Protein AF-0000000070596879 (afdb_homodimer)

Nearest PDB structures (foldseek):
  5lxg-assembly1_A  TM=5.162E-01  e=4.727E-07  Homo sapiens
  6krz-assembly3_C  TM=5.013E-01  e=1.306E-06  Homo sapiens
  6yxg-assembly1_A  TM=4.982E-01  e=1.510E-06  Homo sapiens
  5lxg-assembly1_A  TM=5.160E-01  e=4.254E-07  Homo sapiens
  6yxg-assembly1_A  TM=4.982E-01  e=6.597E-07  Homo sapiens

Organism: Penaeus vannamei (NCBI:txid6689)

pLDDT: mean 79.62, std 21.25, range [24.09, 98.25]

Structure (mmCIF, N/CA/C/O backbone):
data_AF-0000000070596879-model_v1
#
loop_
_entity.id
_entity.type
_entity.pdbx_description
1 polymer 'Putative progestin and adipoQ receptor family member 3 isoform X1'
#
loop_
_atom_site.group_PDB
_atom_site.id
_atom_site.type_symbol
_atom_site.label_atom_id
_atom_site.label_alt_id
_atom_site.label_comp_id
_atom_site.label_asym_id
_atom_site.label_entity_id
_atom_site.label_seq_id
_atom_site.pdbx_PDB_ins_code
_atom_site.Cartn_x
_atom_site.Cartn_y
_atom_site.Cartn_z
_atom_site.occupancy
_atom_site.B_iso_or_equiv
_atom_site.auth_seq_id
_atom_site.auth_comp_id
_atom_site.auth_asym_id
_atom_site.auth_atom_id
_atom_site.pdbx_PDB_model_num
ATOM 1 N N . MET A 1 1 ? -17.828 78.312 -6.613 1 24.88 1 MET A N 1
ATOM 2 C CA . MET A 1 1 ? -17.844 77.875 -5.238 1 24.88 1 MET A CA 1
ATOM 3 C C . MET A 1 1 ? -17.953 76.312 -5.199 1 24.88 1 MET A C 1
ATOM 5 O O . MET A 1 1 ? -19.016 75.75 -5.492 1 24.88 1 MET A O 1
ATOM 9 N N . SER A 1 2 ? -16.906 75.625 -5.672 1 27.69 2 SER A N 1
ATOM 10 C CA . SER A 1 2 ? -16.547 74.25 -6.172 1 27.69 2 SER A CA 1
ATOM 11 C C . SER A 1 2 ? -16.594 73.25 -5.059 1 27.69 2 SER A C 1
ATOM 13 O O . SER A 1 2 ? -15.844 73.312 -4.082 1 27.69 2 SER A O 1
ATOM 15 N N . SER A 1 3 ? -17.844 72.875 -4.613 1 28.58 3 SER A N 1
ATOM 16 C CA . SER A 1 3 ? -18.156 72.062 -3.443 1 28.58 3 SER A CA 1
ATOM 17 C C . SER A 1 3 ? -17.453 70.75 -3.498 1 28.58 3 SER A C 1
ATOM 19 O O . SER A 1 3 ? -17.578 70 -4.48 1 28.58 3 SER A O 1
ATOM 21 N N . LYS A 1 4 ? -16.297 70.625 -2.844 1 32.03 4 LYS A N 1
ATOM 22 C CA . LYS A 1 4 ? -15.258 69.625 -2.588 1 32.03 4 LYS A CA 1
ATOM 23 C C . LYS A 1 4 ? -15.844 68.375 -1.874 1 32.03 4 LYS A C 1
ATOM 25 O O . LYS A 1 4 ? -16.312 68.5 -0.74 1 32.03 4 LYS A O 1
ATOM 30 N N . HIS A 1 5 ? -16.703 67.625 -2.625 1 31.38 5 HIS A N 1
ATOM 31 C CA . HIS A 1 5 ? -17.375 66.5 -1.958 1 31.38 5 HIS A CA 1
ATOM 32 C C . HIS A 1 5 ? -16.359 65.625 -1.229 1 31.38 5 HIS A C 1
ATOM 34 O O . HIS A 1 5 ? -15.281 65.375 -1.754 1 31.38 5 HIS A O 1
ATOM 40 N N . PRO A 1 6 ? -16.344 65.562 0.148 1 30.92 6 PRO A N 1
ATOM 41 C CA . PRO A 1 6 ? -15.422 64.875 1.05 1 30.92 6 PRO A CA 1
ATOM 42 C C . PRO A 1 6 ? -15.398 63.344 0.814 1 30.92 6 PRO A C 1
ATOM 44 O O . PRO A 1 6 ? -16.453 62.719 0.654 1 30.92 6 PRO A O 1
ATOM 47 N N . SER A 1 7 ? -14.484 62.844 -0.086 1 28.48 7 SER A N 1
ATOM 48 C CA . SER A 1 7 ? -14.305 61.438 -0.406 1 28.48 7 SER A CA 1
ATOM 49 C C . SER A 1 7 ? -14.109 60.594 0.856 1 28.48 7 SER A C 1
ATOM 51 O O . SER A 1 7 ? -13.211 60.875 1.655 1 28.48 7 SER A O 1
ATOM 53 N N . ARG A 1 8 ? -15.242 60.125 1.545 1 26.8 8 ARG A N 1
ATOM 54 C CA . ARG A 1 8 ? -15.258 59.281 2.732 1 26.8 8 ARG A CA 1
ATOM 55 C C . ARG A 1 8 ? -14.383 58.062 2.533 1 26.8 8 ARG A C 1
ATOM 57 O O . ARG A 1 8 ? -14.586 57.281 1.589 1 26.8 8 ARG A O 1
ATOM 64 N N . THR A 1 9 ? -13.039 58.219 2.818 1 25.94 9 THR A N 1
ATOM 65 C CA . THR A 1 9 ? -12.016 57.156 2.877 1 25.94 9 THR A CA 1
ATOM 66 C C . THR A 1 9 ? -12.445 56.031 3.793 1 25.94 9 THR A C 1
ATOM 68 O O . THR A 1 9 ? -12.555 56.219 5.008 1 25.94 9 THR A O 1
ATOM 71 N N . HIS A 1 10 ? -13.578 55.281 3.508 1 25.23 10 HIS A N 1
ATOM 72 C CA . HIS A 1 10 ? -13.969 54.156 4.371 1 25.23 10 HIS A CA 1
ATOM 73 C C . HIS A 1 10 ? -12.812 53.219 4.613 1 25.23 10 HIS A C 1
ATOM 75 O O . HIS A 1 10 ? -12.242 52.656 3.662 1 25.23 10 HIS A O 1
ATOM 81 N N . THR A 1 11 ? -11.945 53.5 5.629 1 24.8 11 THR A N 1
ATOM 82 C CA . THR A 1 11 ? -10.875 52.656 6.191 1 24.8 11 THR A CA 1
ATOM 83 C C . THR A 1 11 ? -11.398 51.281 6.555 1 24.8 11 THR A C 1
ATOM 85 O O . THR A 1 11 ? -12.25 51.156 7.434 1 24.8 11 THR A O 1
ATOM 88 N N . GLN A 1 12 ? -11.75 50.406 5.59 1 24.48 12 GLN A N 1
ATOM 89 C CA . GLN A 1 12 ? -12.172 49.031 5.852 1 24.48 12 GLN A CA 1
ATOM 90 C C . GLN A 1 12 ? -11.211 48.312 6.809 1 24.48 12 GLN A C 1
ATOM 92 O O . GLN A 1 12 ? -10.016 48.188 6.516 1 24.48 12 GLN A O 1
ATOM 97 N N . SER A 1 13 ? -11.336 48.5 8.164 1 25.64 13 SER A N 1
ATOM 98 C CA . SER A 1 13 ? -10.664 47.781 9.242 1 25.64 13 SER A CA 1
ATOM 99 C C . SER A 1 13 ? -10.703 46.281 9.008 1 25.64 13 SER A C 1
ATOM 101 O O . SER A 1 13 ? -11.773 45.688 8.969 1 25.64 13 SER A O 1
ATOM 103 N N . ALA A 1 14 ? -9.938 45.719 8.109 1 27.88 14 ALA A N 1
ATOM 104 C CA . ALA A 1 14 ? -9.688 44.312 7.898 1 27.88 14 ALA A CA 1
ATOM 105 C C . ALA A 1 14 ? -9.328 43.625 9.211 1 27.88 14 ALA A C 1
ATOM 107 O O . ALA A 1 14 ? -8.297 43.906 9.812 1 27.88 14 ALA A O 1
ATOM 108 N N . HIS A 1 15 ? -10.391 43.344 10.117 1 26.05 15 HIS A N 1
ATOM 109 C CA . HIS A 1 15 ? -10.258 42.531 11.312 1 26.05 15 HIS A CA 1
ATOM 110 C C . HIS A 1 15 ? -9.406 41.281 11.055 1 26.05 15 HIS A C 1
ATOM 112 O O . HIS A 1 15 ? -9.766 40.469 10.227 1 26.05 15 HIS A O 1
ATOM 118 N N . THR A 1 16 ? -8.117 41.375 11.156 1 27.78 16 THR A N 1
ATOM 119 C CA . THR A 1 16 ? -7.066 40.375 11.266 1 27.78 16 THR A CA 1
ATOM 120 C C . THR A 1 16 ? -7.402 39.344 12.352 1 27.78 16 THR A C 1
ATOM 122 O O . THR A 1 16 ? -7.348 39.656 13.539 1 27.78 16 THR A O 1
ATOM 125 N N . ARG A 1 17 ? -8.555 38.562 12.266 1 31.27 17 ARG A N 1
ATOM 126 C CA . ARG A 1 17 ? -8.836 37.656 13.375 1 31.27 17 ARG A CA 1
ATOM 127 C C . ARG A 1 17 ? -7.613 36.812 13.703 1 31.27 17 ARG A C 1
ATOM 129 O O . ARG A 1 17 ? -7.086 36.125 12.828 1 31.27 17 ARG A O 1
ATOM 136 N N . PRO A 1 18 ? -6.867 37.094 14.773 1 29.7 18 PRO A N 1
ATOM 137 C CA . PRO A 1 18 ? -5.66 36.438 15.273 1 29.7 18 PRO A CA 1
ATOM 138 C C . PRO A 1 18 ? -5.816 34.906 15.352 1 29.7 18 PRO A C 1
ATOM 140 O O . PRO A 1 18 ? -6.879 34.406 15.734 1 29.7 18 PRO A O 1
ATOM 143 N N . LEU A 1 19 ? -5.113 34.125 14.594 1 31.44 19 LEU A N 1
ATOM 144 C CA . LEU A 1 19 ? -4.816 32.719 14.656 1 31.44 19 LEU A CA 1
ATOM 145 C C . LEU A 1 19 ? -4.516 32.281 16.078 1 31.44 19 LEU A C 1
ATOM 147 O O . LEU A 1 19 ? -4.383 31.078 16.359 1 31.44 19 LEU A O 1
ATOM 151 N N . LEU A 1 20 ? -4.16 33.188 17.062 1 29.41 20 LEU A N 1
ATOM 152 C CA . LEU A 1 20 ? -3.682 32.906 18.406 1 29.41 20 LEU A CA 1
ATOM 153 C C . LEU A 1 20 ? -4.766 32.25 19.25 1 29.41 20 LEU A C 1
ATOM 155 O O . LEU A 1 20 ? -4.457 31.484 20.172 1 29.41 20 LEU A O 1
ATOM 159 N N . SER A 1 21 ? -6.027 32.719 19.203 1 31.02 21 SER A N 1
ATOM 160 C CA . SER A 1 21 ? -6.973 32.375 20.266 1 31.02 21 SER A CA 1
ATOM 161 C C . SER A 1 21 ? -7.301 30.875 20.266 1 31.02 21 SER A C 1
ATOM 163 O O . SER A 1 21 ? -7.82 30.344 21.25 1 31.02 21 SER A O 1
ATOM 165 N N . GLU A 1 22 ? -7.266 30.188 19.172 1 32.72 22 GLU A N 1
ATOM 166 C CA . GLU A 1 22 ? -7.816 28.844 19.234 1 32.72 22 GLU A CA 1
ATOM 167 C C . GLU A 1 22 ? -6.828 27.875 19.875 1 32.72 22 GLU A C 1
ATOM 169 O O . GLU A 1 22 ? -7.125 26.688 20.031 1 32.72 22 GLU A O 1
ATOM 174 N N . VAL A 1 23 ? -5.586 28.203 20.219 1 33.56 23 VAL A N 1
ATOM 175 C CA . VAL A 1 23 ? -4.625 27.422 21 1 33.56 23 VAL A CA 1
ATOM 176 C C . VAL A 1 23 ? -5.129 27.266 22.422 1 33.56 23 VAL A C 1
ATOM 178 O O . VAL A 1 23 ? -4.598 26.469 23.188 1 33.56 23 VAL A O 1
ATOM 181 N N . SER A 1 24 ? -5.832 28.297 23 1 34.38 24 SER A N 1
ATOM 182 C CA . SER A 1 24 ? -6.129 28.266 24.438 1 34.38 24 SER A CA 1
ATOM 183 C C . SER A 1 24 ? -6.926 27.016 24.812 1 34.38 24 SER A C 1
ATOM 185 O O . SER A 1 24 ? -7.148 26.75 26 1 34.38 24 SER A O 1
ATOM 187 N N . LYS A 1 25 ? -7.852 26.562 24.031 1 35.88 25 LYS A N 1
ATOM 188 C CA . LYS A 1 25 ? -8.758 25.562 24.594 1 35.88 25 LYS A CA 1
ATOM 189 C C . LYS A 1 25 ? -8.109 24.188 24.625 1 35.88 25 LYS A C 1
ATOM 191 O O . LYS A 1 25 ? -8.578 23.25 23.969 1 35.88 25 LYS A O 1
ATOM 196 N N . VAL A 1 26 ? -6.832 23.969 24.797 1 35.81 26 VAL A N 1
ATOM 197 C CA . VAL A 1 26 ? -6.051 22.781 25.109 1 35.81 26 VAL A CA 1
ATOM 198 C C . VAL A 1 26 ? -6.539 22.172 26.422 1 35.81 26 VAL A C 1
ATOM 200 O O . VAL A 1 26 ? -5.906 21.25 26.969 1 35.81 26 VAL A O 1
ATOM 203 N N . THR A 1 27 ? -7.188 22.891 27.344 1 35.19 27 THR A N 1
ATOM 204 C CA . THR A 1 27 ? -7.273 22.391 28.719 1 35.19 27 THR A CA 1
ATOM 205 C C . THR A 1 27 ? -7.75 20.938 28.75 1 35.19 27 THR A C 1
ATOM 207 O O . THR A 1 27 ? -7.195 20.125 29.484 1 35.19 27 THR A O 1
ATOM 210 N N . ILE A 1 28 ? -9.164 20.625 28.797 1 34.66 28 ILE A N 1
ATOM 211 C CA . ILE A 1 28 ? -9.828 19.484 29.438 1 34.66 28 ILE A CA 1
ATOM 212 C C . ILE A 1 28 ? -9.703 18.25 28.562 1 34.66 28 ILE A C 1
ATOM 214 O O . ILE A 1 28 ? -10.5 18.062 27.641 1 34.66 28 ILE A O 1
ATOM 218 N N . ILE A 1 29 ? -8.648 17.828 28.156 1 41.16 29 ILE A N 1
ATOM 219 C CA . ILE A 1 29 ? -8.266 16.734 27.281 1 41.16 29 ILE A CA 1
ATOM 220 C C . ILE A 1 29 ? -9.047 15.469 27.641 1 41.16 29 ILE A C 1
ATOM 222 O O . ILE A 1 29 ? -9.586 14.789 26.766 1 41.16 29 ILE A O 1
ATOM 226 N N . PRO A 1 30 ? -8.82 15 28.922 1 42.28 30 PRO A N 1
ATOM 227 C CA . PRO A 1 30 ? -9.453 13.742 29.344 1 42.28 30 PRO A CA 1
ATOM 228 C C . PRO A 1 30 ? -10.969 13.766 29.141 1 42.28 30 PRO A C 1
ATOM 230 O O . PRO A 1 30 ? -11.578 12.719 28.891 1 42.28 30 PRO A O 1
ATOM 233 N N . PHE A 1 31 ? -11.609 14.883 29.406 1 40 31 PHE A N 1
ATOM 234 C CA . PHE A 1 31 ? -13.055 15.055 29.469 1 40 31 PHE A CA 1
ATOM 235 C C . PHE A 1 31 ? -13.641 15.281 28.078 1 40 31 PHE A C 1
ATOM 237 O O . PHE A 1 31 ? -14.836 15.57 27.953 1 40 31 PHE A O 1
ATOM 244 N N . SER A 1 32 ? -12.859 15.531 27.094 1 44.41 32 SER A N 1
ATOM 245 C CA . SER A 1 32 ? -13.414 15.766 25.766 1 44.41 32 SER A CA 1
ATOM 246 C C . SER A 1 32 ? -14.109 14.516 25.234 1 44.41 32 SER A C 1
ATOM 248 O O . SER A 1 32 ? -14.742 14.555 24.188 1 44.41 32 SER A O 1
ATOM 250 N N . LEU A 1 33 ? -13.664 13.32 25.625 1 45.12 33 LEU A N 1
ATOM 251 C CA . LEU A 1 33 ? -14.414 12.133 25.25 1 45.12 33 LEU A CA 1
ATOM 252 C C . LEU A 1 33 ? -15.898 12.305 25.547 1 45.12 33 LEU A C 1
ATOM 254 O O . LEU A 1 33 ? -16.75 11.719 24.875 1 45.12 33 LEU A O 1
ATOM 258 N N . LEU A 1 34 ? -16.094 13.062 26.719 1 45.88 34 LEU A N 1
ATOM 259 C CA . LEU A 1 34 ? -17.469 13.156 27.203 1 45.88 34 LEU A CA 1
ATOM 260 C C . LEU A 1 34 ? -18.141 14.422 26.688 1 45.88 34 LEU A C 1
ATOM 262 O O . LEU A 1 34 ? -19.359 14.594 26.844 1 45.88 34 LEU A O 1
ATOM 266 N N . TRP A 1 35 ? -17.344 15.391 26.281 1 48.16 35 TRP A N 1
ATOM 267 C CA . TRP A 1 35 ? -18.094 16.562 25.812 1 48.16 35 TRP A CA 1
ATOM 268 C C . TRP A 1 35 ? -18.5 16.406 24.359 1 48.16 35 TRP A C 1
ATOM 270 O O . TRP A 1 35 ? -17.719 15.922 23.531 1 48.16 35 TRP A O 1
ATOM 280 N N . TRP A 1 36 ? -19.875 16.234 24.172 1 56 36 TRP A N 1
ATOM 281 C CA . TRP A 1 36 ? -20.516 16.125 22.859 1 56 36 TRP A CA 1
ATOM 282 C C . TRP A 1 36 ? -19.953 17.141 21.891 1 56 36 TRP A C 1
ATOM 284 O O . TRP A 1 36 ? -20.375 18.297 21.875 1 56 36 TRP A O 1
ATOM 294 N N . THR A 1 37 ? -18.594 17.031 21.547 1 67.69 37 THR A N 1
ATOM 295 C CA . THR A 1 37 ? -18.031 17.828 20.469 1 67.69 37 THR A CA 1
ATOM 296 C C . THR A 1 37 ? -17.922 17.016 19.188 1 67.69 37 THR A C 1
ATOM 298 O O . THR A 1 37 ? -18.203 15.812 19.188 1 67.69 37 THR A O 1
ATOM 301 N N . ASN A 1 38 ? -17.969 17.609 18.125 1 78.25 38 ASN A N 1
ATOM 302 C CA . ASN A 1 38 ? -17.719 17 16.812 1 78.25 38 ASN A CA 1
ATOM 303 C C . ASN A 1 38 ? -16.641 15.914 16.906 1 78.25 38 ASN A C 1
ATOM 305 O O . ASN A 1 38 ? -16.781 14.852 16.297 1 78.25 38 ASN A O 1
ATOM 309 N N . GLU A 1 39 ? -15.742 16.062 17.844 1 81.81 39 GLU A N 1
ATOM 310 C CA . GLU A 1 39 ? -14.648 15.117 17.984 1 81.81 39 GLU A CA 1
ATOM 311 C C . GLU A 1 39 ? -15.102 13.852 18.719 1 81.81 39 GLU A C 1
ATOM 313 O O . GLU A 1 39 ? -14.633 12.758 18.422 1 81.81 39 GLU A O 1
ATOM 318 N N . THR A 1 40 ? -16.047 14.07 19.547 1 82.75 40 THR A N 1
ATOM 319 C CA . THR A 1 40 ? -16.578 12.922 20.281 1 82.75 40 THR A CA 1
ATOM 320 C C . THR A 1 40 ? -17.266 11.953 19.328 1 82.75 40 THR A C 1
ATOM 322 O O . THR A 1 40 ? -17.031 10.742 19.391 1 82.75 40 THR A O 1
ATOM 325 N N . LEU A 1 41 ? -18.031 12.508 18.453 1 84.94 41 LEU A N 1
ATOM 326 C CA . LEU A 1 41 ? -18.734 11.656 17.5 1 84.94 41 LEU A CA 1
ATOM 327 C C . LEU A 1 41 ? -17.75 11.016 16.516 1 84.94 41 LEU A C 1
ATOM 329 O O . LEU A 1 41 ? -17.969 9.883 16.078 1 84.94 41 LEU A O 1
ATOM 333 N N . ASN A 1 42 ? -16.75 11.68 16.219 1 88.06 42 ASN A N 1
ATOM 334 C CA . ASN A 1 42 ? -15.711 11.086 15.398 1 88.06 42 ASN A CA 1
ATOM 335 C C . ASN A 1 42 ? -15.047 9.906 16.094 1 88.06 42 ASN A C 1
ATOM 337 O O . ASN A 1 42 ? -14.867 8.844 15.492 1 88.06 42 ASN A O 1
ATOM 341 N N . ILE A 1 43 ? -14.773 10.109 17.359 1 89.88 43 ILE A N 1
ATOM 342 C CA . ILE A 1 43 ? -14.117 9.062 18.141 1 89.88 43 ILE A CA 1
ATOM 343 C C . ILE A 1 43 ? -15.016 7.824 18.203 1 89.88 43 ILE A C 1
ATOM 345 O O . ILE A 1 43 ? -14.578 6.719 17.875 1 89.88 43 ILE A O 1
ATOM 349 N N . TRP A 1 44 ? -16.203 8.023 18.469 1 89.75 44 TRP A N 1
ATOM 350 C CA . TRP A 1 44 ? -17.109 6.906 18.703 1 89.75 44 TRP A CA 1
ATOM 351 C C . TRP A 1 44 ? -17.484 6.219 17.391 1 89.75 44 TRP A C 1
ATOM 353 O O . TRP A 1 44 ? -17.719 5.008 17.359 1 89.75 44 TRP A O 1
ATOM 363 N N . SER A 1 45 ? -17.516 6.957 16.297 1 91.12 45 SER A N 1
ATOM 364 C CA . SER A 1 45 ? -17.766 6.316 15.008 1 91.12 45 SER A C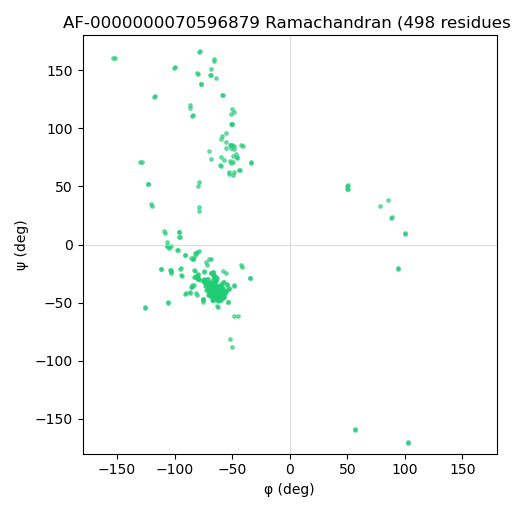A 1
ATOM 365 C C . SER A 1 45 ? -16.625 5.395 14.602 1 91.12 45 SER A C 1
ATOM 367 O O . SER A 1 45 ? -16.859 4.328 14.031 1 91.12 45 SER A O 1
ATOM 369 N N . HIS A 1 46 ? -15.438 5.758 14.969 1 94.12 46 HIS A N 1
ATOM 370 C CA . HIS A 1 46 ? -14.297 4.883 14.703 1 94.12 46 HIS A CA 1
ATOM 371 C C . HIS A 1 46 ? -14.32 3.66 15.617 1 94.12 46 HIS A C 1
ATOM 373 O O . HIS A 1 46 ? -14.031 2.547 15.18 1 94.12 46 HIS A O 1
ATOM 379 N N . ILE A 1 47 ? -14.711 3.893 16.891 1 93.94 47 ILE A N 1
ATOM 380 C CA . ILE A 1 47 ? -14.781 2.775 17.828 1 93.94 47 ILE A CA 1
ATOM 381 C C . ILE A 1 47 ? -15.867 1.795 17.375 1 93.94 47 ILE A C 1
ATOM 383 O O . ILE A 1 47 ? -15.672 0.578 17.438 1 93.94 47 ILE A O 1
ATOM 387 N N . ALA A 1 48 ? -16.969 2.363 16.938 1 94.62 48 ALA A N 1
ATOM 388 C CA . ALA A 1 48 ? -18.016 1.513 16.391 1 94.62 48 ALA A CA 1
ATOM 389 C C . ALA A 1 48 ? -17.516 0.708 15.195 1 94.62 48 ALA A C 1
ATOM 391 O O . ALA A 1 48 ? -17.812 -0.483 15.07 1 94.62 48 ALA A O 1
ATOM 392 N N . GLY A 1 49 ? -16.75 1.367 14.305 1 95.81 49 GLY A N 1
ATOM 393 C CA . GLY A 1 49 ? -16.141 0.653 13.195 1 95.81 49 GLY A CA 1
ATOM 394 C C . GLY A 1 49 ? -15.219 -0.464 13.648 1 95.81 49 GLY A C 1
ATOM 395 O O . GLY A 1 49 ? -15.234 -1.559 13.078 1 95.81 49 GLY A O 1
ATOM 396 N N . PHE A 1 50 ? -14.461 -0.202 14.703 1 97.44 50 PHE A N 1
ATOM 397 C CA . PHE A 1 50 ? -13.57 -1.217 15.25 1 97.44 50 PHE A CA 1
ATOM 398 C C . PHE A 1 50 ? -14.359 -2.432 15.727 1 97.44 50 PHE A C 1
ATOM 400 O O . PHE A 1 50 ? -13.977 -3.57 15.453 1 97.44 50 PHE A O 1
ATOM 407 N N . VAL A 1 51 ? -15.422 -2.182 16.406 1 97.25 51 VAL A N 1
ATOM 408 C CA . VAL A 1 51 ? -16.25 -3.256 16.953 1 97.25 51 VAL A CA 1
ATOM 409 C C . VAL A 1 51 ? -16.828 -4.078 15.805 1 97.25 51 VAL A C 1
ATOM 411 O O . VAL A 1 51 ? -16.891 -5.309 15.883 1 97.25 51 VAL A O 1
ATOM 414 N N . VAL A 1 52 ? -17.234 -3.414 14.773 1 97.06 52 VAL A N 1
ATOM 415 C CA . VAL A 1 52 ? -17.781 -4.102 13.609 1 97.06 52 VAL A CA 1
ATOM 416 C C . VAL A 1 52 ? -16.719 -5.043 13.023 1 97.06 52 VAL A C 1
ATOM 418 O O . VAL A 1 52 ? -17 -6.227 12.805 1 97.06 52 VAL A O 1
ATOM 421 N N . PHE A 1 53 ? -15.531 -4.633 12.836 1 98.25 53 PHE A N 1
ATOM 422 C CA . PHE A 1 53 ? -14.5 -5.43 12.195 1 98.25 53 PHE A CA 1
ATOM 423 C C . PHE A 1 53 ? -13.992 -6.52 13.141 1 98.25 53 PHE A C 1
ATOM 425 O O . PHE A 1 53 ? -13.625 -7.609 12.695 1 98.25 53 PHE A O 1
ATOM 432 N N . PHE A 1 54 ? -14.008 -6.191 14.422 1 98 54 PHE A N 1
ATOM 433 C CA . PHE A 1 54 ? -13.68 -7.23 15.398 1 98 54 PHE A CA 1
ATOM 434 C C . PHE A 1 54 ? -14.719 -8.344 15.375 1 98 54 PHE A C 1
ATOM 436 O O . PHE A 1 54 ? -14.367 -9.523 15.43 1 98 54 PHE A O 1
ATOM 443 N N . GLY A 1 55 ? -15.945 -8 15.297 1 97.62 55 GLY A N 1
ATOM 444 C CA . GLY A 1 55 ? -17 -8.984 15.148 1 97.62 55 GLY A CA 1
ATOM 445 C C . GLY A 1 55 ? -16.875 -9.828 13.898 1 97.62 55 GLY A C 1
ATOM 446 O O . GLY A 1 55 ? -17.062 -11.047 13.938 1 97.62 55 GLY A O 1
ATOM 447 N N . LEU A 1 56 ? -16.531 -9.203 12.797 1 97.12 56 LEU A N 1
ATOM 448 C CA . LEU A 1 56 ? -16.328 -9.938 11.555 1 97.12 56 LEU A CA 1
ATOM 449 C C . LEU A 1 56 ? -15.141 -10.875 11.664 1 97.12 56 LEU A C 1
ATOM 451 O O . LEU A 1 56 ? -15.148 -11.969 11.086 1 97.12 56 LEU A O 1
ATOM 455 N N . PHE A 1 57 ? -14.117 -10.391 12.367 1 97.31 57 PHE A N 1
ATOM 456 C CA . PHE A 1 57 ? -12.945 -11.234 12.578 1 97.31 57 PHE A CA 1
ATOM 457 C C . PHE A 1 57 ? -13.328 -12.508 13.32 1 97.31 57 PHE A C 1
ATOM 459 O O . PHE A 1 57 ? -12.953 -13.609 12.906 1 97.31 57 PHE A O 1
ATOM 466 N N . LEU A 1 58 ? -14.117 -12.367 14.359 1 96.56 58 LEU A N 1
ATOM 467 C CA . LEU A 1 58 ? -14.578 -13.516 15.125 1 96.56 58 LEU A CA 1
ATOM 468 C C . LEU A 1 58 ? -15.477 -14.414 14.281 1 96.56 58 LEU A C 1
ATOM 470 O O . LEU A 1 58 ? -15.375 -15.641 14.352 1 96.56 58 LEU A O 1
ATOM 474 N N . TYR A 1 59 ? -16.312 -13.781 13.508 1 95.81 59 TYR A N 1
ATOM 475 C CA . TYR A 1 59 ? -17.188 -14.531 12.609 1 95.81 59 TYR A CA 1
ATOM 476 C C . TYR A 1 59 ? -16.375 -15.336 11.602 1 95.81 59 TYR A C 1
ATOM 478 O O . TYR A 1 59 ? -16.688 -16.5 11.336 1 95.81 59 TYR A O 1
ATOM 486 N N . ASP A 1 60 ? -15.359 -14.766 11.047 1 95.56 60 ASP A N 1
ATOM 487 C CA . ASP A 1 60 ? -14.523 -15.43 10.055 1 95.56 60 ASP A CA 1
ATOM 488 C C . ASP A 1 60 ? -13.797 -16.625 10.664 1 95.56 60 ASP A C 1
ATOM 490 O O . ASP A 1 60 ? -13.773 -17.719 10.07 1 95.56 60 ASP A O 1
ATOM 494 N N . VAL A 1 61 ? -13.266 -16.453 11.891 1 93.06 61 VAL A N 1
ATOM 495 C CA . VAL A 1 61 ? -12.445 -17.484 12.531 1 93.06 61 VAL A CA 1
ATOM 496 C C . VAL A 1 61 ? -13.328 -18.641 12.992 1 93.06 61 VAL A C 1
ATOM 498 O O . VAL A 1 61 ? -12.922 -19.797 12.938 1 93.06 61 VAL A O 1
ATOM 501 N N . ASN A 1 62 ? -14.539 -18.375 13.336 1 93.56 62 ASN A N 1
ATOM 502 C CA . ASN A 1 62 ? -15.359 -19.406 13.977 1 93.56 62 ASN A CA 1
ATOM 503 C C . ASN A 1 62 ? -16.375 -20 13 1 93.56 62 ASN A C 1
ATOM 505 O O . ASN A 1 62 ? -16.859 -21.125 13.211 1 93.56 62 ASN A O 1
ATOM 509 N N . VAL A 1 63 ? -16.703 -19.297 11.953 1 93.75 63 VAL A N 1
ATOM 510 C CA . VAL A 1 63 ? -17.797 -19.766 11.102 1 93.75 63 VAL A CA 1
ATOM 511 C C . VAL A 1 63 ? -17.297 -19.859 9.656 1 93.75 63 VAL A C 1
ATOM 513 O O . VAL A 1 63 ? -17.312 -20.953 9.062 1 93.75 63 VAL A O 1
ATOM 516 N N . VAL A 1 64 ? -16.75 -18.797 9.094 1 92 64 VAL A N 1
ATOM 517 C CA . VAL A 1 64 ? -16.453 -18.672 7.676 1 92 64 VAL A CA 1
ATOM 518 C C . VAL A 1 64 ? -15.344 -19.656 7.297 1 92 64 VAL A C 1
ATOM 520 O O . VAL A 1 64 ? -15.422 -20.312 6.258 1 92 64 VAL A O 1
ATOM 523 N N . TYR A 1 65 ? -14.375 -19.719 8.18 1 91.94 65 TYR A N 1
ATOM 524 C CA . TYR A 1 65 ? -13.242 -20.609 7.91 1 91.94 65 TYR A CA 1
ATOM 525 C C . TYR A 1 65 ? -13.711 -22.031 7.691 1 91.94 65 TYR A C 1
ATOM 527 O O . TYR A 1 65 ? -13.234 -22.719 6.785 1 91.94 65 TYR A O 1
ATOM 535 N N . TYR A 1 66 ? -14.672 -22.516 8.461 1 92.12 66 TYR A N 1
ATOM 536 C CA . TYR A 1 66 ? -15.148 -23.891 8.391 1 92.12 66 TYR A CA 1
ATOM 537 C C . TYR A 1 66 ? -16.219 -24.047 7.316 1 92.12 66 TYR A C 1
ATOM 539 O O . TYR A 1 66 ? -16.234 -25.031 6.578 1 92.12 66 TYR A O 1
ATOM 547 N N . LYS A 1 67 ? -17.016 -23.047 7.191 1 91.19 67 LYS A N 1
ATOM 548 C CA . LYS A 1 67 ? -18.125 -23.094 6.254 1 91.19 67 LYS A CA 1
ATOM 549 C C . LYS A 1 67 ? -17.641 -23.188 4.816 1 91.19 67 LYS A C 1
ATOM 551 O O . LYS A 1 67 ? -18.188 -23.953 4.012 1 91.19 67 LYS A O 1
ATOM 556 N N . TYR A 1 68 ? -16.547 -22.5 4.488 1 89.88 68 TYR A N 1
ATOM 557 C CA . TYR A 1 68 ? -16.109 -22.438 3.102 1 89.88 68 TYR A CA 1
ATOM 558 C C . TYR A 1 68 ? -14.836 -23.25 2.904 1 89.88 68 TYR A C 1
ATOM 560 O O . TYR A 1 68 ? -14.141 -23.109 1.894 1 89.88 68 TYR A O 1
ATOM 568 N N . GLN A 1 69 ? -14.469 -24.031 3.877 1 87.5 69 GLN A N 1
ATOM 569 C CA . GLN A 1 69 ? -13.281 -24.875 3.771 1 87.5 69 GLN A CA 1
ATOM 570 C C . GLN A 1 69 ? -12.078 -24.062 3.303 1 87.5 69 GLN A C 1
ATOM 572 O O . GLN A 1 69 ? -11.391 -24.453 2.352 1 87.5 69 GLN A O 1
ATOM 577 N N . ALA A 1 70 ? -11.875 -22.984 3.967 1 86.44 70 ALA A N 1
ATOM 578 C CA . ALA A 1 70 ? -10.812 -22.047 3.594 1 86.44 70 ALA A CA 1
ATOM 579 C C . ALA A 1 70 ? -9.438 -22.656 3.848 1 86.44 70 ALA A C 1
ATOM 581 O O . ALA A 1 70 ? -9.266 -23.469 4.754 1 86.44 70 ALA A O 1
ATOM 582 N N . THR A 1 71 ? -8.477 -22.328 3.02 1 85.31 71 THR A N 1
ATOM 583 C CA . THR A 1 71 ? -7.086 -22.734 3.227 1 85.31 71 THR A CA 1
ATOM 584 C C . THR A 1 71 ? -6.422 -21.844 4.277 1 85.31 71 THR A C 1
ATOM 586 O O . THR A 1 71 ? -6.965 -20.812 4.664 1 85.31 71 THR A O 1
ATOM 589 N N . GLU A 1 72 ? -5.316 -22.25 4.762 1 86.38 72 GLU A N 1
ATOM 590 C CA . GLU A 1 72 ? -4.539 -21.438 5.688 1 86.38 72 GLU A CA 1
ATOM 591 C C . GLU A 1 72 ? -4.176 -20.094 5.066 1 86.38 72 GLU A C 1
ATOM 593 O O . GLU A 1 72 ? -4.172 -19.062 5.75 1 86.38 72 GLU A O 1
ATOM 598 N N . ASN A 1 73 ? -3.898 -20.141 3.799 1 85.62 73 ASN A N 1
ATOM 599 C CA . ASN A 1 73 ? -3.572 -18.891 3.107 1 85.62 73 ASN A CA 1
ATOM 600 C C . ASN A 1 73 ? -4.766 -17.953 3.07 1 85.62 73 ASN A C 1
ATOM 602 O O . ASN A 1 73 ? -4.605 -16.734 3.25 1 85.62 73 ASN A O 1
ATOM 606 N N . ASP A 1 74 ? -5.961 -18.547 2.881 1 88.44 74 ASP A N 1
ATOM 607 C CA . ASP A 1 74 ? -7.176 -17.734 2.918 1 88.44 74 ASP A CA 1
ATOM 608 C C . ASP A 1 74 ? -7.344 -17.062 4.277 1 88.44 74 ASP A C 1
ATOM 610 O O . ASP A 1 74 ? -7.691 -15.875 4.348 1 88.44 74 ASP A O 1
ATOM 614 N N . ALA A 1 75 ? -7.027 -17.828 5.258 1 91.06 75 ALA A N 1
ATOM 615 C CA . ALA A 1 75 ? -7.188 -17.344 6.621 1 91.06 75 ALA A CA 1
ATOM 616 C C . ALA A 1 75 ? -6.207 -16.203 6.91 1 91.06 75 ALA A C 1
ATOM 618 O O . ALA A 1 75 ? -6.562 -15.219 7.555 1 91.06 75 ALA A O 1
ATOM 619 N N . VAL A 1 76 ? -5.035 -16.344 6.449 1 91.25 76 VAL A N 1
ATOM 620 C CA . VAL A 1 76 ? -4.004 -15.328 6.672 1 91.25 76 VAL A CA 1
ATOM 621 C C . VAL A 1 76 ? -4.387 -14.039 5.957 1 91.25 76 VAL A C 1
ATOM 623 O O . VAL A 1 76 ? -4.297 -12.953 6.535 1 91.25 76 VAL A O 1
ATOM 626 N N . VAL A 1 77 ? -4.84 -14.172 4.734 1 91.75 77 VAL A N 1
ATOM 627 C CA . VAL A 1 77 ? -5.195 -13 3.947 1 91.75 77 VAL A CA 1
ATOM 628 C C . VAL A 1 77 ? -6.398 -12.297 4.578 1 91.75 77 VAL A C 1
ATOM 630 O O . VAL A 1 77 ? -6.375 -11.078 4.785 1 91.75 77 VAL A O 1
ATOM 633 N N . ALA A 1 78 ? -7.422 -13.062 4.957 1 94.25 78 ALA A N 1
ATOM 634 C CA . ALA A 1 78 ? -8.617 -12.492 5.566 1 94.25 78 ALA A CA 1
ATOM 635 C C . ALA A 1 78 ? -8.297 -11.836 6.902 1 94.25 78 ALA A C 1
ATOM 637 O O . ALA A 1 78 ? -8.797 -10.742 7.195 1 94.25 78 ALA A O 1
ATOM 638 N N . SER A 1 79 ? -7.477 -12.469 7.688 1 95.88 79 SER A N 1
ATOM 639 C CA . SER A 1 79 ? -7.086 -11.906 8.977 1 95.88 79 SER A CA 1
ATOM 640 C C . SER A 1 79 ? -6.281 -10.625 8.797 1 95.88 79 SER A C 1
ATOM 642 O O . SER A 1 79 ? -6.457 -9.664 9.547 1 95.88 79 SER A O 1
ATOM 644 N N . PHE A 1 80 ? -5.434 -10.664 7.875 1 95.56 80 PHE A N 1
ATOM 645 C CA . PHE A 1 80 ? -4.617 -9.484 7.598 1 95.56 80 PHE A CA 1
ATOM 646 C C . PHE A 1 80 ? -5.488 -8.297 7.227 1 95.56 80 PHE A C 1
ATOM 648 O O . PHE A 1 80 ? -5.277 -7.188 7.727 1 95.56 80 PHE A O 1
ATOM 655 N N . VAL A 1 81 ? -6.473 -8.523 6.387 1 97 81 VAL A N 1
ATOM 656 C CA . VAL A 1 81 ? -7.391 -7.473 5.953 1 97 81 VAL A CA 1
ATOM 657 C C . VAL A 1 81 ? -8.125 -6.895 7.16 1 97 81 VAL A C 1
ATOM 659 O O . VAL A 1 81 ? -8.117 -5.68 7.371 1 97 81 VAL A O 1
ATOM 662 N N . LEU A 1 82 ? -8.625 -7.75 7.984 1 98.12 82 LEU A N 1
ATOM 663 C CA . LEU A 1 82 ? -9.43 -7.285 9.109 1 98.12 82 LEU A CA 1
ATOM 664 C C . LEU A 1 82 ? -8.555 -6.633 10.172 1 98.12 82 LEU A C 1
ATOM 666 O O . LEU A 1 82 ? -8.977 -5.688 10.836 1 98.12 82 LEU A O 1
ATOM 670 N N . LEU A 1 83 ? -7.352 -7.113 10.328 1 97.75 83 LEU A N 1
ATOM 671 C CA . LEU A 1 83 ? -6.43 -6.484 11.266 1 97.75 83 LEU A CA 1
ATOM 672 C C . LEU A 1 83 ? -6.074 -5.07 10.812 1 97.75 83 LEU A C 1
ATOM 674 O O . LEU A 1 83 ? -5.984 -4.156 11.641 1 97.75 83 LEU A O 1
ATOM 678 N N . CYS A 1 84 ? -5.898 -4.918 9.539 1 97.31 84 CYS A N 1
ATOM 679 C CA . CYS A 1 84 ? -5.602 -3.592 9.008 1 97.31 84 CYS A CA 1
ATOM 680 C C . CYS A 1 84 ? -6.797 -2.658 9.18 1 97.31 84 CYS A C 1
ATOM 682 O O . CYS A 1 84 ? -6.629 -1.484 9.516 1 97.31 84 CYS A O 1
ATOM 684 N N . PHE A 1 85 ? -7.988 -3.209 8.938 1 97.62 85 PHE A N 1
ATOM 685 C CA . PHE A 1 85 ? -9.188 -2.41 9.133 1 97.62 85 PHE A CA 1
ATOM 686 C C . PHE A 1 85 ? -9.312 -1.966 10.586 1 97.62 85 PHE A C 1
ATOM 688 O O . PHE A 1 85 ? -9.602 -0.799 10.859 1 97.62 85 PHE A O 1
ATOM 695 N N . MET A 1 86 ? -9.047 -2.867 11.461 1 98.19 86 MET A N 1
ATOM 696 C CA . MET A 1 86 ? -9.141 -2.564 12.891 1 98.19 86 MET A CA 1
ATOM 697 C C . MET A 1 86 ? -8.07 -1.56 13.305 1 98.19 86 MET A C 1
ATOM 699 O O . MET A 1 86 ? -8.336 -0.648 14.086 1 98.19 86 MET A O 1
ATOM 703 N N . THR A 1 87 ? -6.918 -1.755 12.789 1 97.44 87 THR A N 1
ATOM 704 C CA . THR A 1 87 ? -5.832 -0.827 13.086 1 97.44 87 THR A CA 1
ATOM 705 C C . THR A 1 87 ? -6.172 0.576 12.586 1 97.44 87 THR A C 1
ATOM 707 O O . THR A 1 87 ? -5.918 1.562 13.281 1 97.44 87 THR A O 1
ATOM 710 N N . CYS A 1 88 ? -6.746 0.665 11.406 1 96.5 88 CYS A N 1
ATOM 711 C CA . CYS A 1 88 ? -7.172 1.949 10.867 1 96.5 88 CYS A CA 1
ATOM 712 C C . CYS A 1 88 ? -8.164 2.635 11.789 1 96.5 88 CYS A C 1
ATOM 714 O O . CYS A 1 88 ? -8.016 3.816 12.109 1 96.5 88 CYS A O 1
ATOM 716 N N . MET A 1 89 ? -9.109 1.891 12.336 1 96.88 89 MET A N 1
ATOM 717 C CA . MET A 1 89 ? -10.125 2.445 13.227 1 96.88 89 MET A CA 1
ATOM 718 C C . MET A 1 89 ? -9.5 2.924 14.531 1 96.88 89 MET A C 1
ATOM 720 O O . MET A 1 89 ? -9.836 4 15.023 1 96.88 89 MET A O 1
ATOM 724 N N . ILE A 1 90 ? -8.586 2.143 15.016 1 96.69 90 ILE A N 1
ATOM 725 C CA . ILE A 1 90 ? -7.973 2.463 16.297 1 96.69 90 ILE A CA 1
ATOM 726 C C . ILE A 1 90 ? -7.098 3.705 16.156 1 96.69 90 ILE A C 1
ATOM 728 O O . ILE A 1 90 ? -7.172 4.625 16.969 1 96.69 90 ILE A O 1
ATOM 732 N N . LEU A 1 91 ? -6.332 3.797 15.125 1 94.81 91 LEU A N 1
ATOM 733 C CA . LEU A 1 91 ? -5.422 4.922 14.938 1 94.81 91 LEU A CA 1
ATOM 734 C C . LEU A 1 91 ? -6.195 6.203 14.648 1 94.81 91 LEU A C 1
ATOM 736 O O . LEU A 1 91 ? -5.809 7.281 15.102 1 94.81 91 LEU A O 1
ATOM 740 N N . SER A 1 92 ? -7.289 6.098 13.891 1 92.88 92 SER A N 1
ATOM 741 C CA . SER A 1 92 ? -8.125 7.27 13.648 1 92.88 92 SER A CA 1
ATOM 742 C C . SER A 1 92 ? -8.781 7.758 14.938 1 92.88 92 SER A C 1
ATOM 744 O O . SER A 1 92 ? -8.852 8.961 15.188 1 92.88 92 SER A O 1
ATOM 746 N N . SER A 1 93 ? -9.219 6.789 15.734 1 93.62 93 SER A N 1
ATOM 747 C CA . SER A 1 93 ? -9.812 7.16 17.016 1 93.62 93 SER A CA 1
ATOM 748 C C . SER A 1 93 ? -8.789 7.863 17.906 1 93.62 93 SER A C 1
ATOM 750 O O . SER A 1 93 ? -9.109 8.867 18.547 1 93.62 93 SER A O 1
ATOM 752 N N . LEU A 1 94 ? -7.598 7.391 17.922 1 91.38 94 LEU A N 1
ATOM 753 C CA . LEU A 1 94 ? -6.535 7.984 18.734 1 91.38 94 LEU A CA 1
ATOM 754 C C . LEU A 1 94 ? -6.176 9.375 18.219 1 91.38 94 LEU A C 1
ATOM 756 O O . LEU A 1 94 ? -5.875 10.273 19 1 91.38 94 LEU A O 1
ATOM 760 N N . TYR A 1 95 ? -6.215 9.539 16.922 1 90.25 95 TYR A N 1
ATOM 761 C CA . TYR A 1 95 ? -5.965 10.852 16.344 1 90.25 95 TYR A CA 1
ATOM 762 C C . TYR A 1 95 ? -6.977 11.875 16.844 1 90.25 95 TYR A C 1
ATOM 764 O O . TYR A 1 95 ? -6.602 12.969 17.266 1 90.25 95 TYR A O 1
ATOM 772 N N . HIS A 1 96 ? -8.195 11.531 16.844 1 87.75 96 HIS A N 1
ATOM 773 C CA . HIS A 1 96 ? -9.242 12.453 17.266 1 87.75 96 HIS A CA 1
ATOM 774 C C . HIS A 1 96 ? -9.25 12.625 18.781 1 87.75 96 HIS A C 1
ATOM 776 O O . HIS A 1 96 ? -9.695 13.656 19.297 1 87.75 96 HIS A O 1
ATOM 782 N N . THR A 1 97 ? -8.711 11.664 19.484 1 86.06 97 THR A N 1
ATOM 783 C CA . THR A 1 97 ? -8.664 11.742 20.938 1 86.06 97 THR A CA 1
ATOM 784 C C . THR A 1 97 ? -7.484 12.602 21.391 1 86.06 97 THR A C 1
ATOM 786 O O . THR A 1 97 ? -7.613 13.398 22.328 1 86.06 97 THR A O 1
ATOM 789 N N . LEU A 1 98 ? -6.375 12.375 20.703 1 83.69 98 LEU A N 1
ATOM 790 C CA . LEU A 1 98 ? -5.141 12.961 21.219 1 83.69 98 LEU A CA 1
ATOM 791 C C . LEU A 1 98 ? -4.707 14.141 20.344 1 83.69 98 LEU A C 1
ATOM 793 O O . LEU A 1 98 ? -3.646 14.727 20.578 1 83.69 98 LEU A O 1
ATOM 797 N N . ASN A 1 99 ? -5.57 14.367 19.375 1 68.44 99 ASN A N 1
ATOM 798 C CA . ASN A 1 99 ? -5.195 15.43 18.453 1 68.44 99 ASN A CA 1
ATOM 799 C C . ASN A 1 99 ? -5.23 16.797 19.109 1 68.44 99 ASN A C 1
ATOM 801 O O . ASN A 1 99 ? -5.875 16.984 20.141 1 68.44 99 ASN A O 1
ATOM 805 N N . CYS A 1 100 ? -4.352 17.75 18.609 1 63.84 100 CYS A N 1
ATOM 806 C CA . CYS A 1 100 ? -4.383 19.203 18.703 1 63.84 100 CYS A CA 1
ATOM 807 C C . CYS A 1 100 ? -3.896 19.672 20.078 1 63.84 100 CYS A C 1
ATOM 809 O O . CYS A 1 100 ? -4.453 20.609 20.641 1 63.84 100 CYS A O 1
ATOM 811 N N . ARG A 1 101 ? -2.928 18.906 20.672 1 69.94 101 ARG A N 1
ATOM 812 C CA . ARG A 1 101 ? -2.287 19.5 21.844 1 69.94 101 ARG A CA 1
ATOM 813 C C . ARG A 1 101 ? -1.139 20.422 21.438 1 69.94 101 ARG A C 1
ATOM 815 O O . ARG A 1 101 ? -0.842 21.391 22.125 1 69.94 101 ARG A O 1
ATOM 822 N N . SER A 1 102 ? -0.49 20.047 20.422 1 77.19 102 SER A N 1
ATOM 823 C CA . SER A 1 102 ? 0.583 20.812 19.797 1 77.19 102 SER A CA 1
ATOM 824 C C . SER A 1 102 ? 0.71 20.469 18.312 1 77.19 102 SER A C 1
ATOM 826 O O . SER A 1 102 ? 0.143 19.469 17.859 1 77.19 102 SER A O 1
ATOM 828 N N . GLU A 1 103 ? 1.309 21.328 17.672 1 78.12 103 GLU A N 1
ATOM 829 C CA . GLU A 1 103 ? 1.539 21.062 16.25 1 78.12 103 GLU A CA 1
ATOM 830 C C . GLU A 1 103 ? 2.291 19.75 16.047 1 78.12 103 GLU A C 1
ATOM 832 O O . GLU A 1 103 ? 1.963 18.969 15.148 1 78.12 103 GLU A O 1
ATOM 837 N N . GLU A 1 104 ? 3.246 19.578 16.906 1 78.56 104 GLU A N 1
ATOM 838 C CA . GLU A 1 104 ? 4.043 18.344 16.812 1 78.56 104 GLU A CA 1
ATOM 839 C C . GLU A 1 104 ? 3.197 17.109 17.094 1 78.56 104 GLU A C 1
ATOM 841 O O . GLU A 1 104 ? 3.291 16.109 16.391 1 78.56 104 GLU A O 1
ATOM 846 N N . SER A 1 105 ? 2.398 17.234 18.125 1 81.06 105 SER A N 1
ATOM 847 C CA . SER A 1 105 ? 1.509 16.141 18.484 1 81.06 105 SER A CA 1
ATOM 848 C C . SER A 1 105 ? 0.49 15.875 17.375 1 81.06 105 SER A C 1
ATOM 850 O O . SER A 1 105 ? 0.2 14.719 17.062 1 81.06 105 SER A O 1
ATOM 852 N N . CYS A 1 106 ? 0.06 16.891 16.75 1 82.12 106 CYS A N 1
ATOM 853 C CA . CYS A 1 106 ? -0.913 16.781 15.672 1 82.12 106 CYS A CA 1
ATOM 854 C C . CYS A 1 106 ? -0.313 16.047 14.477 1 82.12 106 CYS A C 1
ATOM 856 O O . CYS A 1 106 ? -0.928 15.133 13.922 1 82.12 106 CYS A O 1
ATOM 858 N N . ARG A 1 107 ? 0.82 16.422 14.188 1 80.88 107 ARG A N 1
ATOM 859 C CA . ARG A 1 107 ? 1.501 15.797 13.055 1 80.88 107 ARG A CA 1
ATOM 860 C C . ARG A 1 107 ? 1.757 14.32 13.312 1 80.88 107 ARG A C 1
ATOM 862 O O . ARG A 1 107 ? 1.584 13.492 12.414 1 80.88 107 ARG A O 1
ATOM 869 N N . LYS A 1 108 ? 2.121 14.07 14.508 1 84.5 108 LYS A N 1
ATOM 870 C CA . LYS A 1 108 ? 2.414 12.688 14.891 1 84.5 108 LYS A CA 1
ATOM 871 C C . LYS A 1 108 ? 1.175 11.812 14.758 1 84.5 108 LYS A C 1
ATOM 873 O O . LYS A 1 108 ? 1.209 10.773 14.086 1 84.5 108 LYS A O 1
ATOM 878 N N . TRP A 1 109 ? 0.121 12.195 15.352 1 87.44 109 TRP A N 1
ATOM 879 C CA . TRP A 1 109 ? -1.078 11.367 15.367 1 87.44 109 TRP A CA 1
ATOM 880 C C . TRP A 1 109 ? -1.738 11.328 14 1 87.44 109 TRP A C 1
ATOM 882 O O . TRP A 1 109 ? -2.324 10.312 13.609 1 87.44 109 TRP A O 1
ATOM 892 N N . LEU A 1 110 ? -1.558 12.43 13.25 1 86.31 110 LEU A N 1
ATOM 893 C CA . LEU A 1 110 ? -2.031 12.414 11.875 1 86.31 110 LEU A CA 1
ATOM 894 C C . LEU A 1 110 ? -1.258 11.391 11.047 1 86.31 110 LEU A C 1
ATOM 896 O O . LEU A 1 110 ? -1.845 10.672 10.234 1 86.31 110 LEU A O 1
ATOM 900 N N . SER A 1 111 ? 0.02 11.391 11.281 1 86.38 111 SER A N 1
ATOM 901 C CA . SER A 1 111 ? 0.849 10.43 10.555 1 86.38 111 SER A CA 1
ATOM 902 C C . SER A 1 111 ? 0.432 9 10.859 1 86.38 111 SER A C 1
ATOM 904 O O . SER A 1 111 ? 0.392 8.156 9.961 1 86.38 111 SER A O 1
ATOM 906 N N . TYR A 1 112 ? 0.051 8.742 12.086 1 89.38 112 TYR A N 1
ATOM 907 C CA . TYR A 1 112 ? -0.418 7.414 12.453 1 89.38 112 TYR A CA 1
ATOM 908 C C . TYR A 1 112 ? -1.773 7.117 11.82 1 89.38 112 TYR A C 1
ATOM 910 O O . TYR A 1 112 ? -2.031 5.992 11.391 1 89.38 112 TYR A O 1
ATOM 918 N N . ASP A 1 113 ? -2.596 8.133 11.844 1 90.56 113 ASP A N 1
ATOM 919 C CA . ASP A 1 113 ? -3.896 7.988 11.203 1 90.56 113 ASP A CA 1
ATOM 920 C C . ASP A 1 113 ? -3.738 7.672 9.711 1 90.56 113 ASP A C 1
ATOM 922 O O . ASP A 1 113 ? -4.355 6.734 9.203 1 90.56 113 ASP A O 1
ATOM 926 N N . ILE A 1 114 ? -2.871 8.367 9.039 1 88.62 114 ILE A N 1
ATOM 927 C CA . ILE A 1 114 ? -2.621 8.172 7.617 1 88.62 114 ILE A CA 1
ATOM 928 C C . ILE A 1 114 ? -2.021 6.785 7.387 1 88.62 114 ILE A C 1
ATOM 930 O O . ILE A 1 114 ? -2.33 6.129 6.391 1 88.62 114 ILE A O 1
ATOM 934 N N . PHE A 1 115 ? -1.239 6.367 8.305 1 91.31 115 PHE A N 1
ATOM 935 C CA . PHE A 1 115 ? -0.682 5.023 8.219 1 91.31 115 PHE A CA 1
ATOM 936 C C . PHE A 1 115 ? -1.786 3.973 8.266 1 91.31 115 PHE A C 1
ATOM 938 O O . PHE A 1 115 ? -1.794 3.035 7.469 1 91.31 115 PHE A O 1
ATOM 945 N N . GLY A 1 116 ? -2.65 4.141 9.227 1 94 116 GLY A N 1
ATOM 946 C CA . GLY A 1 116 ? -3.76 3.205 9.336 1 94 116 GLY A CA 1
ATOM 947 C C . GLY A 1 116 ? -4.625 3.154 8.094 1 94 116 GLY A C 1
ATOM 948 O O . GLY A 1 116 ? -4.973 2.072 7.613 1 94 116 GLY A O 1
ATOM 949 N N . ILE A 1 117 ? -4.887 4.25 7.527 1 92.31 117 ILE A N 1
ATOM 950 C CA . ILE A 1 117 ? -5.668 4.34 6.301 1 92.31 117 ILE A CA 1
ATOM 951 C C . ILE A 1 117 ? -4.922 3.654 5.156 1 92.31 117 ILE A C 1
ATOM 953 O O . ILE A 1 117 ? -5.5 2.836 4.434 1 92.31 117 ILE A O 1
ATOM 957 N N . SER A 1 118 ? -3.688 3.93 5.082 1 91.69 118 SER A N 1
ATOM 958 C CA . SER A 1 118 ? -2.861 3.359 4.02 1 91.69 118 SER A CA 1
ATOM 959 C C . SER A 1 118 ? -2.762 1.843 4.152 1 91.69 118 SER A C 1
ATOM 961 O O . SER A 1 118 ? -2.766 1.126 3.15 1 91.69 118 SER A O 1
ATOM 963 N N . ALA A 1 119 ? -2.641 1.446 5.375 1 93.44 119 ALA A N 1
ATOM 964 C CA . ALA A 1 119 ? -2.568 0.007 5.613 1 93.44 119 ALA A CA 1
ATOM 965 C C . ALA A 1 119 ? -3.846 -0.689 5.152 1 93.44 119 ALA A C 1
ATOM 967 O O . ALA A 1 119 ? -3.797 -1.798 4.613 1 93.44 119 ALA A O 1
ATOM 968 N N . SER A 1 120 ? -4.973 -0.072 5.375 1 94.81 120 SER A N 1
ATOM 969 C CA . SER A 1 120 ? -6.242 -0.637 4.922 1 94.81 120 SER A CA 1
ATOM 970 C C . SER A 1 120 ? -6.301 -0.713 3.4 1 94.81 120 SER A C 1
ATOM 972 O O . SER A 1 120 ? -6.734 -1.722 2.842 1 94.81 120 SER A O 1
ATOM 974 N N . PHE A 1 121 ? -5.801 0.296 2.754 1 91.75 121 PHE A N 1
ATOM 975 C CA . PHE A 1 121 ? -5.766 0.301 1.297 1 91.75 121 PHE A CA 1
ATOM 976 C C . PHE A 1 121 ? -4.809 -0.762 0.775 1 91.75 121 PHE A C 1
ATOM 978 O O . PHE A 1 121 ? -5.102 -1.44 -0.212 1 91.75 121 PHE A O 1
ATOM 985 N N . PHE A 1 122 ? -3.73 -0.851 1.496 1 92.19 122 PHE A N 1
ATOM 986 C CA . PHE A 1 122 ? -2.738 -1.871 1.177 1 92.19 122 PHE A CA 1
ATOM 987 C C . PHE A 1 122 ? -3.35 -3.266 1.267 1 92.19 122 PHE A C 1
ATOM 989 O O . PHE A 1 122 ? -3.166 -4.086 0.367 1 92.19 122 PHE A O 1
ATOM 996 N N . ALA A 1 123 ? -4.113 -3.477 2.293 1 94.19 123 ALA A N 1
ATOM 997 C CA . ALA A 1 123 ? -4.754 -4.77 2.51 1 94.19 123 ALA A CA 1
ATOM 998 C C . ALA A 1 123 ? -5.809 -5.047 1.439 1 94.19 123 ALA A C 1
ATOM 1000 O O . ALA A 1 123 ? -5.941 -6.176 0.965 1 94.19 123 ALA A O 1
ATOM 1001 N N . ILE A 1 124 ? -6.516 -4.012 1.096 1 93.5 124 ILE A N 1
ATOM 1002 C CA . ILE A 1 124 ? -7.531 -4.148 0.056 1 93.5 124 ILE A CA 1
ATOM 1003 C C . ILE A 1 124 ? -6.863 -4.508 -1.271 1 93.5 124 ILE A C 1
ATOM 1005 O O . ILE A 1 124 ? -7.301 -5.43 -1.96 1 93.5 124 ILE A O 1
ATOM 1009 N N . PHE A 1 125 ? -5.789 -3.865 -1.54 1 91.25 125 PHE A N 1
ATOM 1010 C CA . PHE A 1 125 ? -5.082 -4.105 -2.793 1 91.25 125 PHE A CA 1
ATOM 1011 C C . PHE A 1 125 ? -4.508 -5.516 -2.83 1 91.25 125 PHE A C 1
ATOM 1013 O O . PHE A 1 125 ? -4.711 -6.246 -3.801 1 91.25 125 PHE A O 1
ATOM 1020 N N . LEU A 1 126 ? -3.875 -5.953 -1.739 1 91.5 126 LEU A N 1
ATOM 1021 C CA . LEU A 1 126 ? -3.236 -7.266 -1.688 1 91.5 126 LEU A CA 1
ATOM 1022 C C . LEU A 1 126 ? -4.277 -8.375 -1.729 1 91.5 126 LEU A C 1
ATOM 1024 O O . LEU A 1 126 ? -4.09 -9.383 -2.414 1 91.5 126 LEU A O 1
ATOM 1028 N N . SER A 1 127 ? -5.332 -8.188 -0.97 1 93.5 127 SER A N 1
ATOM 1029 C CA . SER A 1 127 ? -6.367 -9.211 -0.986 1 93.5 127 SER A CA 1
ATOM 1030 C C . SER A 1 127 ? -7.051 -9.289 -2.348 1 93.5 127 SER A C 1
ATOM 1032 O O . SER A 1 127 ? -7.43 -10.367 -2.799 1 93.5 127 SER A O 1
ATOM 1034 N N . GLY A 1 128 ? -7.16 -8.172 -3 1 91.56 128 GLY A N 1
ATOM 1035 C CA . GLY A 1 128 ? -7.684 -8.18 -4.355 1 91.56 128 GLY A CA 1
ATOM 1036 C C . GLY A 1 128 ? -6.828 -8.969 -5.324 1 91.56 128 GLY A C 1
ATOM 1037 O O . GLY A 1 128 ? -7.352 -9.734 -6.141 1 91.56 128 GLY A O 1
ATOM 1038 N N . ILE A 1 129 ? -5.57 -8.789 -5.176 1 88.38 129 ILE A N 1
ATOM 1039 C CA . ILE A 1 129 ? -4.648 -9.547 -6.012 1 88.38 129 ILE A CA 1
ATOM 1040 C C . ILE A 1 129 ? -4.75 -11.039 -5.68 1 88.38 129 ILE A C 1
ATOM 1042 O O . ILE A 1 129 ? -4.777 -11.883 -6.578 1 88.38 129 ILE A O 1
ATOM 1046 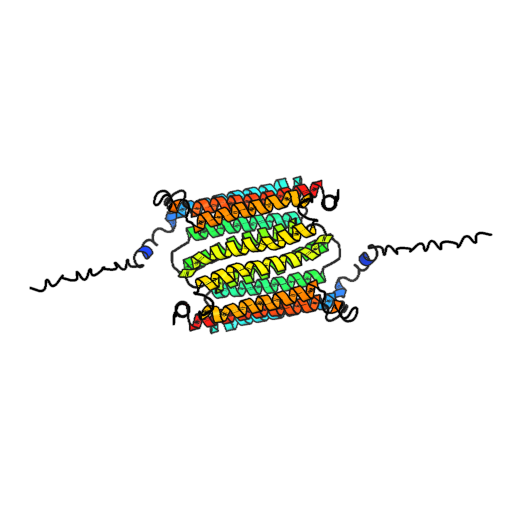N N . TYR A 1 130 ? -4.844 -11.344 -4.422 1 89.19 130 TYR A N 1
ATOM 1047 C CA . TYR A 1 130 ? -4.965 -12.727 -3.975 1 89.19 130 TYR A CA 1
ATOM 1048 C C . TYR A 1 130 ? -6.23 -13.367 -4.531 1 89.19 130 TYR A C 1
ATOM 1050 O O . TYR A 1 130 ? -6.184 -14.477 -5.066 1 89.19 130 TYR A O 1
ATOM 1058 N N . TYR A 1 131 ? -7.301 -12.602 -4.445 1 87.81 131 TYR A N 1
ATOM 1059 C CA . TYR A 1 131 ? -8.57 -13.125 -4.926 1 87.81 131 TYR A CA 1
ATOM 1060 C C . TYR A 1 131 ? -8.578 -13.242 -6.445 1 87.81 131 TYR A C 1
ATOM 1062 O O . TYR A 1 131 ? -9.133 -14.188 -7 1 87.81 131 TYR A O 1
ATOM 1070 N N . GLY A 1 132 ? -7.922 -12.352 -7.051 1 86.56 132 GLY A N 1
ATOM 1071 C CA . GLY A 1 132 ? -7.977 -12.273 -8.5 1 86.56 132 GLY A CA 1
ATOM 1072 C C . GLY A 1 132 ? -7.059 -13.273 -9.188 1 86.56 132 GLY A C 1
ATOM 1073 O O . GLY A 1 132 ? -7.297 -13.648 -10.336 1 86.56 132 GLY A O 1
ATOM 1074 N N . PHE A 1 133 ? -5.977 -13.648 -8.5 1 86.88 133 PHE A N 1
ATOM 1075 C CA . PHE A 1 133 ? -4.988 -14.531 -9.109 1 86.88 133 PHE A CA 1
ATOM 1076 C C . PHE A 1 133 ? -4.793 -15.789 -8.266 1 86.88 133 PHE A C 1
ATOM 1078 O O . PHE A 1 133 ? -3.658 -16.172 -7.973 1 86.88 133 PHE A O 1
ATOM 1085 N N . TRP A 1 134 ? -5.836 -16.406 -7.973 1 81 134 TRP A N 1
ATOM 1086 C CA . TRP A 1 134 ? -5.781 -17.562 -7.074 1 81 134 TRP A CA 1
ATOM 1087 C C . TRP A 1 134 ? -5.348 -18.812 -7.82 1 81 134 TRP A C 1
ATOM 1089 O O . TRP A 1 134 ? -4.664 -19.672 -7.258 1 81 134 TRP A O 1
ATOM 1099 N N . CYS A 1 135 ? -5.637 -18.859 -9.102 1 82.94 135 CYS A N 1
ATOM 1100 C CA . CYS A 1 135 ? -5.297 -20.047 -9.867 1 82.94 135 CYS A CA 1
ATOM 1101 C C . CYS A 1 135 ? -3.811 -20.078 -10.203 1 82.94 135 CYS A C 1
ATOM 1103 O O . CYS A 1 135 ? -3.242 -19.062 -10.609 1 82.94 135 CYS A O 1
ATOM 1105 N N . PRO A 1 136 ? -3.227 -21.266 -10.07 1 77.88 136 PRO A N 1
ATOM 1106 C CA . PRO A 1 136 ? -1.779 -21.406 -10.25 1 77.88 136 PRO A CA 1
ATOM 1107 C C . PRO A 1 136 ? -1.297 -20.859 -11.594 1 77.88 136 PRO A C 1
ATOM 1109 O O . PRO A 1 136 ? -0.209 -20.281 -11.68 1 77.88 136 PRO A O 1
ATOM 1112 N N . GLU A 1 137 ? -2.055 -20.969 -12.586 1 79.44 137 GLU A N 1
ATOM 1113 C CA . GLU A 1 137 ? -1.645 -20.547 -13.922 1 79.44 137 GLU A CA 1
A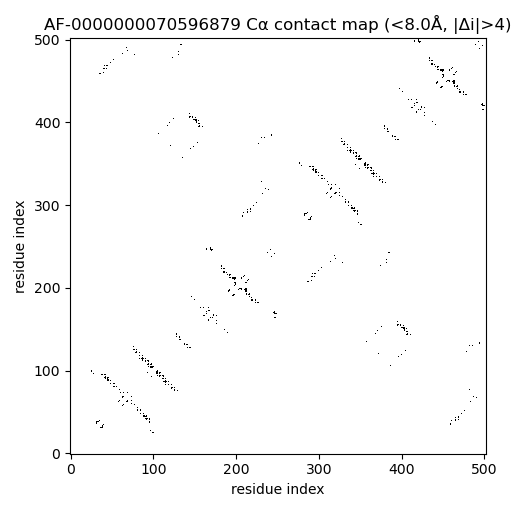TOM 1114 C C . GLU A 1 137 ? -1.54 -19.016 -14.008 1 79.44 137 GLU A C 1
ATOM 1116 O O . GLU A 1 137 ? -0.909 -18.484 -14.914 1 79.44 137 GLU A O 1
ATOM 1121 N N . GLU A 1 138 ? -2.088 -18.375 -12.961 1 82.88 138 GLU A N 1
ATOM 1122 C CA . GLU A 1 138 ? -2.15 -16.922 -13.016 1 82.88 138 GLU A CA 1
ATOM 1123 C C . GLU A 1 138 ? -1.124 -16.281 -12.078 1 82.88 138 GLU A C 1
ATOM 1125 O O . GLU A 1 138 ? -0.949 -15.062 -12.078 1 82.88 138 GLU A O 1
ATOM 1130 N N . TRP A 1 139 ? -0.363 -17.031 -11.359 1 79.94 139 TRP A N 1
ATOM 1131 C CA . TRP A 1 139 ? 0.489 -16.531 -10.281 1 79.94 139 TRP A CA 1
ATOM 1132 C C . TRP A 1 139 ? 1.578 -15.609 -10.836 1 79.94 139 TRP A C 1
ATOM 1134 O O . TRP A 1 139 ? 1.987 -14.656 -10.172 1 79.94 139 TRP A O 1
ATOM 1144 N N . GLU A 1 140 ? 1.981 -15.906 -12.023 1 76.06 140 GLU A N 1
ATOM 1145 C CA . GLU A 1 140 ? 3.057 -15.117 -12.617 1 76.06 140 GLU A CA 1
ATOM 1146 C C . GLU A 1 140 ? 2.594 -13.695 -12.922 1 76.06 140 GLU A C 1
ATOM 1148 O O . GLU A 1 140 ? 3.395 -12.758 -12.914 1 76.06 140 GLU A O 1
ATOM 1153 N N . TRP A 1 141 ? 1.305 -13.555 -13.086 1 80.38 141 TRP A N 1
ATOM 1154 C CA . TRP A 1 141 ? 0.75 -12.258 -13.453 1 80.38 141 TRP A CA 1
ATOM 1155 C C . TRP A 1 141 ? 0.493 -11.406 -12.219 1 80.38 141 TRP A C 1
ATOM 1157 O O . TRP A 1 141 ? 0.327 -10.188 -12.32 1 80.38 141 TRP A O 1
ATOM 1167 N N . ALA A 1 142 ? 0.562 -12.008 -11.086 1 82.12 142 ALA A N 1
ATOM 1168 C CA . ALA A 1 142 ? 0.31 -11.266 -9.852 1 82.12 142 ALA A CA 1
ATOM 1169 C C . ALA A 1 142 ? 1.379 -10.203 -9.617 1 82.12 142 ALA A C 1
ATOM 1171 O O . ALA A 1 142 ? 1.063 -9.062 -9.266 1 82.12 142 ALA A O 1
ATOM 1172 N N . ARG A 1 143 ? 2.604 -10.516 -9.914 1 76.94 143 ARG A N 1
ATOM 1173 C CA . ARG A 1 143 ? 3.705 -9.586 -9.711 1 76.94 143 ARG A CA 1
ATOM 1174 C C . ARG A 1 143 ? 3.623 -8.422 -10.695 1 76.94 143 ARG A C 1
ATOM 1176 O O . ARG A 1 143 ? 3.834 -7.266 -10.312 1 76.94 143 ARG A O 1
ATOM 1183 N N . VAL A 1 144 ? 3.311 -8.773 -11.852 1 76.75 144 VAL A N 1
ATOM 1184 C CA . VAL A 1 144 ? 3.217 -7.746 -12.883 1 76.75 144 VAL A CA 1
ATOM 1185 C C . VAL A 1 144 ? 2.07 -6.793 -12.555 1 76.75 144 VAL A C 1
ATOM 1187 O O . VAL A 1 144 ? 2.219 -5.574 -12.672 1 76.75 144 VAL A O 1
ATOM 1190 N N . THR A 1 145 ? 1.023 -7.328 -12.148 1 80.62 145 THR A N 1
ATOM 1191 C CA . THR A 1 145 ? -0.146 -6.539 -11.781 1 80.62 145 THR A CA 1
ATOM 1192 C C . THR A 1 145 ? 0.162 -5.641 -10.586 1 80.62 145 THR A C 1
ATOM 1194 O O . THR A 1 145 ? -0.214 -4.465 -10.57 1 80.62 145 THR A O 1
ATOM 1197 N N . LEU A 1 146 ? 0.875 -6.152 -9.703 1 83.75 146 LEU A N 1
ATOM 1198 C CA . LEU A 1 146 ? 1.274 -5.387 -8.531 1 83.75 146 LEU A CA 1
ATOM 1199 C C . LEU A 1 146 ? 2.152 -4.203 -8.922 1 83.75 146 LEU A C 1
ATOM 1201 O O . LEU A 1 146 ? 1.888 -3.068 -8.516 1 83.75 146 LEU A O 1
ATOM 1205 N N . PHE A 1 147 ? 3.111 -4.496 -9.773 1 79.62 147 PHE A N 1
ATOM 1206 C CA . PHE A 1 147 ? 4.059 -3.469 -10.195 1 79.62 147 PHE A CA 1
ATOM 1207 C C . PHE A 1 147 ? 3.352 -2.371 -10.984 1 79.62 147 PHE A C 1
ATOM 1209 O O . PHE A 1 147 ? 3.572 -1.184 -10.734 1 79.62 147 PHE A O 1
ATOM 1216 N N . THR A 1 148 ? 2.514 -2.787 -11.789 1 75.62 148 THR A N 1
ATOM 1217 C CA . THR A 1 148 ? 1.82 -1.815 -12.625 1 75.62 148 THR A CA 1
ATOM 1218 C C . THR A 1 148 ? 0.843 -0.984 -11.797 1 75.62 148 THR A C 1
ATOM 1220 O O . THR A 1 148 ? 0.767 0.235 -11.961 1 75.62 148 THR A O 1
ATOM 1223 N N . GLY A 1 149 ? 0.139 -1.62 -10.945 1 82.19 149 GLY A N 1
ATOM 1224 C CA . GLY A 1 149 ? -0.771 -0.9 -10.07 1 82.19 149 GLY A CA 1
ATOM 1225 C C . GLY A 1 149 ? -0.076 0.134 -9.203 1 82.19 149 GLY A C 1
ATOM 1226 O O . GLY A 1 149 ? -0.529 1.275 -9.109 1 82.19 149 GLY A O 1
ATOM 1227 N N . TRP A 1 150 ? 0.989 -0.267 -8.688 1 82.06 150 TRP A N 1
ATOM 1228 C CA . TRP A 1 150 ? 1.733 0.631 -7.809 1 82.06 150 TRP A CA 1
ATOM 1229 C C . TRP A 1 150 ? 2.354 1.776 -8.602 1 82.06 150 TRP A C 1
ATOM 1231 O O . TRP A 1 150 ? 2.412 2.912 -8.117 1 82.06 150 TRP A O 1
ATOM 1241 N N . ALA A 1 151 ? 2.826 1.45 -9.852 1 75.81 151 ALA A N 1
ATOM 1242 C CA . ALA A 1 151 ? 3.416 2.49 -10.688 1 75.81 151 ALA A CA 1
ATOM 1243 C C . ALA A 1 151 ? 2.396 3.578 -11.016 1 75.81 151 ALA A C 1
ATOM 1245 O O . ALA A 1 151 ? 2.701 4.77 -10.93 1 75.81 151 ALA A O 1
ATOM 1246 N N . VAL A 1 152 ? 1.229 3.211 -11.188 1 78.81 152 VAL A N 1
ATOM 1247 C CA . VAL A 1 152 ? 0.212 4.164 -11.617 1 78.81 152 VAL A CA 1
ATOM 1248 C C . VAL A 1 152 ? -0.324 4.93 -10.414 1 78.81 152 VAL A C 1
ATOM 1250 O O . VAL A 1 152 ? -0.779 6.07 -10.547 1 78.81 152 VAL A O 1
ATOM 1253 N N . SER A 1 153 ? -0.166 4.371 -9.266 1 82.5 153 SER A N 1
ATOM 1254 C CA . SER A 1 153 ? -0.713 4.973 -8.055 1 82.5 153 SER A CA 1
ATOM 1255 C C . SER A 1 153 ? -0.009 6.285 -7.727 1 82.5 153 SER A C 1
ATOM 1257 O O . SER A 1 153 ? -0.588 7.164 -7.086 1 82.5 153 SER A O 1
ATOM 1259 N N . GLY A 1 154 ? 1.173 6.422 -8.195 1 85.94 154 GLY A N 1
ATOM 1260 C CA . GLY A 1 154 ? 1.938 7.605 -7.84 1 85.94 154 GLY A CA 1
ATOM 1261 C C . GLY A 1 154 ? 1.752 8.75 -8.82 1 85.94 154 GLY A C 1
ATOM 1262 O O . GLY A 1 154 ? 2.109 9.891 -8.516 1 85.94 154 GLY A O 1
ATOM 1263 N N . LEU A 1 155 ? 1.091 8.453 -9.906 1 83 155 LEU A N 1
ATOM 1264 C CA . LEU A 1 155 ? 1.055 9.453 -10.969 1 83 155 LEU A CA 1
ATOM 1265 C C . LEU A 1 155 ? 0.099 10.586 -10.609 1 83 155 LEU A C 1
ATOM 1267 O O . LEU A 1 155 ? 0.493 11.758 -10.609 1 83 155 LEU A O 1
ATOM 1271 N N . LEU A 1 156 ? -1.111 10.336 -10.188 1 79.81 156 LEU A N 1
ATOM 1272 C CA . LEU A 1 156 ? -2.084 11.383 -9.891 1 79.81 156 LEU A CA 1
ATOM 1273 C C . LEU A 1 156 ? -1.664 12.18 -8.664 1 79.81 156 LEU A C 1
ATOM 1275 O O . LEU A 1 156 ? -1.694 13.414 -8.68 1 79.81 156 LEU A O 1
ATOM 1279 N N . PRO A 1 157 ? -1.177 11.531 -7.656 1 83.56 157 PRO A N 1
ATOM 1280 C CA . PRO A 1 157 ? -0.665 12.289 -6.512 1 83.56 157 PRO A CA 1
ATOM 1281 C C . PRO A 1 157 ? 0.495 13.211 -6.887 1 83.56 157 PRO A C 1
ATOM 1283 O O . PRO A 1 157 ? 0.616 14.312 -6.344 1 83.56 157 PRO A O 1
ATOM 1286 N N . THR A 1 158 ? 1.329 12.711 -7.801 1 89.5 158 THR A N 1
ATOM 1287 C CA . THR A 1 158 ? 2.453 13.531 -8.242 1 89.5 158 THR A CA 1
ATOM 1288 C C . THR A 1 158 ? 1.959 14.766 -8.977 1 89.5 158 THR A C 1
ATOM 1290 O O . THR A 1 158 ? 2.459 15.875 -8.75 1 89.5 158 THR A O 1
ATOM 1293 N N . ILE A 1 159 ? 0.974 14.617 -9.727 1 87.75 159 ILE A N 1
ATOM 1294 C CA . ILE A 1 159 ? 0.381 15.734 -10.445 1 87.75 159 ILE A CA 1
ATOM 1295 C C . ILE A 1 159 ? -0.273 16.703 -9.453 1 87.75 159 ILE A C 1
ATOM 1297 O O . ILE A 1 159 ? -0.06 17.906 -9.523 1 87.75 159 ILE A O 1
ATOM 1301 N N . HIS A 1 160 ? -1.029 16.172 -8.562 1 84.69 160 HIS A N 1
ATOM 1302 C CA . HIS A 1 160 ? -1.68 16.969 -7.527 1 84.69 160 HIS A CA 1
ATOM 1303 C C . HIS A 1 160 ? -0.657 17.75 -6.703 1 84.69 160 HIS A C 1
ATOM 1305 O O . HIS A 1 160 ? -0.815 18.938 -6.48 1 84.69 160 HIS A O 1
ATOM 1311 N N . TRP A 1 161 ? 0.383 17.094 -6.32 1 88.81 161 TRP A N 1
ATOM 1312 C CA . TRP A 1 161 ? 1.446 17.703 -5.535 1 88.81 161 TRP A CA 1
ATOM 1313 C C . TRP A 1 161 ? 2.123 18.828 -6.316 1 88.81 161 TRP A C 1
ATOM 1315 O O . TRP A 1 161 ? 2.395 19.906 -5.77 1 88.81 161 TRP A O 1
ATOM 1325 N N . THR A 1 162 ? 2.332 18.625 -7.578 1 90.94 162 THR A N 1
ATOM 1326 C CA . THR A 1 162 ? 2.961 19.625 -8.438 1 90.94 162 THR A CA 1
ATOM 1327 C C . THR A 1 162 ? 2.086 20.875 -8.555 1 90.94 162 THR A C 1
ATOM 1329 O O . THR A 1 162 ? 2.578 22 -8.445 1 90.94 162 THR A O 1
ATOM 1332 N N . LEU A 1 163 ? 0.837 20.641 -8.68 1 87.88 163 LEU A N 1
ATOM 1333 C CA . LEU A 1 163 ? -0.104 21.75 -8.797 1 87.88 163 LEU A CA 1
ATOM 1334 C C . LEU A 1 163 ? -0.25 22.484 -7.469 1 87.88 163 LEU A C 1
ATOM 1336 O O . LEU A 1 163 ? -0.314 23.719 -7.441 1 87.88 163 LEU A O 1
ATOM 1340 N N . LEU A 1 164 ? -0.242 21.766 -6.434 1 84.81 164 LEU A N 1
ATOM 1341 C CA . LEU A 1 164 ? -0.37 22.344 -5.098 1 84.81 164 LEU A CA 1
ATOM 1342 C C . LEU A 1 164 ? 0.812 23.25 -4.781 1 84.81 164 LEU A C 1
ATOM 1344 O O . LEU A 1 164 ? 0.658 24.266 -4.09 1 84.81 164 LEU A O 1
ATOM 1348 N N . HIS A 1 165 ? 2.006 22.938 -5.332 1 88.19 165 HIS A N 1
ATOM 1349 C CA . HIS A 1 165 ? 3.205 23.703 -5.02 1 88.19 165 HIS A CA 1
ATOM 1350 C C . HIS A 1 165 ? 3.463 24.781 -6.078 1 88.19 165 HIS A C 1
ATOM 1352 O O . HIS A 1 165 ? 4.555 25.344 -6.137 1 88.19 165 HIS A O 1
ATOM 1358 N N . GLY A 1 166 ? 2.525 25.031 -6.969 1 86.62 166 GLY A N 1
ATOM 1359 C CA . GLY A 1 166 ? 2.594 26.188 -7.852 1 86.62 166 GLY A CA 1
ATOM 1360 C C . GLY A 1 166 ? 3.098 25.844 -9.242 1 86.62 166 GLY A C 1
ATOM 1361 O O . GLY A 1 166 ? 3.494 26.734 -10 1 86.62 166 GLY A O 1
ATOM 1362 N N . GLY A 1 167 ? 3.215 24.531 -9.516 1 90.06 167 GLY A N 1
ATOM 1363 C CA . GLY A 1 167 ? 3.574 24.141 -10.867 1 90.06 167 GLY A CA 1
ATOM 1364 C C . GLY A 1 167 ? 5.027 23.734 -11.008 1 90.06 167 GLY A C 1
ATOM 1365 O O . GLY A 1 167 ? 5.75 23.641 -10.008 1 90.06 167 GLY A O 1
ATOM 1366 N N . VAL A 1 168 ? 5.543 23.531 -12.195 1 90.69 168 VAL A N 1
ATOM 1367 C CA . VAL A 1 168 ? 6.812 22.875 -12.492 1 90.69 168 VAL A CA 1
ATOM 1368 C C . VAL A 1 168 ? 7.961 23.875 -12.312 1 90.69 168 VAL A C 1
ATOM 1370 O O . VAL A 1 168 ? 9.125 23.469 -12.242 1 90.69 168 VAL A O 1
ATOM 1373 N N . SER A 1 169 ? 7.684 25.172 -12.102 1 88.94 169 SER A N 1
ATOM 1374 C CA . SER A 1 169 ? 8.727 26.188 -12.031 1 88.94 169 SER A CA 1
ATOM 1375 C C . SER A 1 169 ? 9.109 26.484 -10.586 1 88.94 169 SER A C 1
ATOM 1377 O O . SER A 1 169 ? 10.086 27.188 -10.328 1 88.94 169 SER A O 1
ATOM 1379 N N . THR A 1 170 ? 8.414 25.891 -9.656 1 87.31 170 THR A N 1
ATOM 1380 C CA . THR A 1 170 ? 8.688 26.141 -8.25 1 87.31 170 THR A CA 1
ATOM 1381 C C . THR A 1 170 ? 9.891 25.328 -7.773 1 87.31 170 THR A C 1
ATOM 1383 O O . THR A 1 170 ? 10.148 24.25 -8.289 1 87.31 170 THR A O 1
ATOM 1386 N N . GLY A 1 171 ? 10.664 25.891 -6.824 1 85.19 171 GLY A N 1
ATOM 1387 C CA . GLY A 1 171 ? 11.93 25.328 -6.371 1 85.19 171 GLY A CA 1
ATOM 1388 C C . GLY A 1 171 ? 11.82 23.891 -5.922 1 85.19 171 GLY A C 1
ATOM 1389 O O . GLY A 1 171 ? 12.539 23.016 -6.414 1 85.19 171 GLY A O 1
ATOM 1390 N N . ILE A 1 172 ? 10.891 23.609 -5.109 1 87.25 172 ILE A N 1
ATOM 1391 C CA . ILE A 1 172 ? 10.781 22.266 -4.559 1 87.25 172 ILE A CA 1
ATOM 1392 C C . ILE A 1 172 ? 10.406 21.281 -5.664 1 87.25 172 ILE A C 1
ATOM 1394 O O . ILE A 1 172 ? 10.906 20.156 -5.703 1 87.25 172 ILE A O 1
ATOM 1398 N N . VAL A 1 173 ? 9.539 21.703 -6.582 1 91.12 173 VAL A N 1
ATOM 1399 C CA . VAL A 1 173 ? 9.102 20.844 -7.676 1 91.12 173 VAL A CA 1
ATOM 1400 C C . VAL A 1 173 ? 10.266 20.594 -8.633 1 91.12 173 VAL A C 1
ATOM 1402 O O . VAL A 1 173 ? 10.43 19.484 -9.141 1 91.12 173 VAL A O 1
ATOM 1405 N N . GLN A 1 174 ? 11.062 21.547 -8.844 1 91.25 174 GLN A N 1
ATOM 1406 C CA . GLN A 1 174 ? 12.203 21.406 -9.742 1 91.25 174 GLN A CA 1
ATOM 1407 C C . GLN A 1 174 ? 13.219 20.406 -9.195 1 91.25 174 GLN A C 1
ATOM 1409 O O . GLN A 1 174 ? 13.906 19.734 -9.969 1 91.25 174 GLN A O 1
ATOM 1414 N N . VAL A 1 175 ? 13.219 20.281 -7.965 1 89.88 175 VAL A N 1
ATOM 1415 C CA . VAL A 1 175 ? 14.188 19.375 -7.352 1 89.88 175 VAL A CA 1
ATOM 1416 C C . VAL A 1 175 ? 13.625 17.953 -7.32 1 89.88 175 VAL A C 1
ATOM 1418 O O . VAL A 1 175 ? 14.297 17 -7.711 1 89.88 175 VAL A O 1
ATOM 1421 N N . PHE A 1 176 ? 12.375 17.844 -7.008 1 93.19 176 PHE A N 1
ATOM 1422 C CA . PHE A 1 176 ? 11.906 16.516 -6.637 1 93.19 176 PHE A CA 1
ATOM 1423 C C . PHE A 1 176 ? 11.117 15.883 -7.777 1 93.19 176 PHE A C 1
ATOM 1425 O O . PHE A 1 176 ? 11.062 14.656 -7.891 1 93.19 176 PHE A O 1
ATOM 1432 N N . LEU A 1 177 ? 10.547 16.625 -8.672 1 94.25 177 LEU A N 1
ATOM 1433 C CA . LEU A 1 177 ? 9.805 16.047 -9.789 1 94.25 177 LEU A CA 1
ATOM 1434 C C . LEU A 1 177 ? 10.727 15.203 -10.672 1 94.25 177 LEU A C 1
ATOM 1436 O O . LEU A 1 177 ? 10.391 14.07 -11.023 1 94.25 177 LEU A O 1
ATOM 1440 N N . PRO A 1 178 ? 11.914 15.711 -11.031 1 95.19 178 PRO A N 1
ATOM 1441 C CA . PRO A 1 178 ? 12.82 14.859 -11.82 1 95.19 178 PRO A CA 1
ATOM 1442 C C . PRO A 1 178 ? 13.188 13.57 -11.094 1 95.19 178 PRO A C 1
ATOM 1444 O O . PRO A 1 178 ? 13.406 12.539 -11.734 1 95.19 178 PRO A O 1
ATOM 1447 N N . ARG A 1 179 ? 13.289 13.625 -9.852 1 95 179 ARG A N 1
ATOM 1448 C CA . ARG A 1 179 ? 13.633 12.43 -9.086 1 95 179 ARG A CA 1
ATOM 1449 C C . ARG A 1 179 ? 12.5 11.406 -9.133 1 95 179 ARG A C 1
ATOM 1451 O O . ARG A 1 179 ? 12.75 10.203 -9.234 1 95 179 ARG A O 1
ATOM 1458 N N . ILE A 1 180 ? 11.281 11.883 -9.062 1 94.56 180 ILE A N 1
ATOM 1459 C CA . ILE A 1 180 ? 10.125 11 -9.188 1 94.56 180 ILE A CA 1
ATOM 1460 C C . ILE A 1 180 ? 10.078 10.406 -10.586 1 94.56 180 ILE A C 1
ATOM 1462 O O . ILE A 1 180 ? 9.859 9.203 -10.75 1 94.56 180 ILE A O 1
ATOM 1466 N N . LEU A 1 181 ? 10.359 11.203 -11.578 1 94.5 181 LEU A N 1
ATOM 1467 C CA . LEU A 1 181 ? 10.352 10.727 -12.961 1 94.5 181 LEU A CA 1
ATOM 1468 C C . LEU A 1 181 ? 11.453 9.695 -13.18 1 94.5 181 LEU A C 1
ATOM 1470 O O . LEU A 1 181 ? 11.258 8.727 -13.922 1 94.5 181 LEU A O 1
ATOM 1474 N N . MET A 1 182 ? 12.562 9.922 -12.578 1 95.88 182 MET A N 1
ATOM 1475 C CA . MET A 1 182 ? 13.656 8.961 -12.672 1 95.88 182 MET A CA 1
ATOM 1476 C C . MET A 1 182 ? 13.266 7.633 -12.023 1 95.88 182 MET A C 1
ATOM 1478 O O . MET A 1 182 ? 13.602 6.562 -12.539 1 95.88 182 MET A O 1
ATOM 1482 N N . MET A 1 183 ? 12.57 7.715 -10.898 1 94.19 183 MET A N 1
ATOM 1483 C CA . MET A 1 183 ? 12.07 6.496 -10.266 1 94.19 183 MET A CA 1
ATOM 1484 C C . MET A 1 183 ? 11.156 5.727 -11.211 1 94.19 183 MET A C 1
ATOM 1486 O O . MET A 1 183 ? 11.242 4.5 -11.305 1 94.19 183 MET A O 1
ATOM 1490 N N . TYR A 1 184 ? 10.312 6.441 -11.93 1 92.69 184 TYR A N 1
ATOM 1491 C CA . TYR A 1 184 ? 9.43 5.812 -12.906 1 92.69 184 TYR A CA 1
ATOM 1492 C C . TYR A 1 184 ? 10.227 5.199 -14.047 1 92.69 184 TYR A C 1
ATOM 1494 O O . TYR A 1 184 ? 9.906 4.109 -14.523 1 92.69 184 TYR A O 1
ATOM 1502 N N . ALA A 1 185 ? 11.273 5.879 -14.438 1 95 185 ALA A N 1
ATOM 1503 C CA . ALA A 1 185 ? 12.102 5.383 -15.531 1 95 185 ALA A CA 1
ATOM 1504 C C . ALA A 1 185 ? 12.82 4.098 -15.133 1 95 185 ALA A C 1
ATOM 1506 O O . ALA A 1 185 ? 12.828 3.121 -15.883 1 95 185 ALA A O 1
ATOM 1507 N N . ILE A 1 186 ? 13.367 4.066 -13.93 1 94.56 186 ILE A N 1
ATOM 1508 C CA . ILE A 1 186 ? 14.086 2.889 -13.453 1 94.56 186 ILE A CA 1
ATOM 1509 C C . ILE A 1 186 ? 13.109 1.725 -13.289 1 94.56 186 ILE A C 1
ATOM 1511 O O . ILE A 1 186 ? 13.367 0.619 -13.766 1 94.56 186 ILE A O 1
ATOM 1515 N N . SER A 1 187 ? 12.008 1.99 -12.664 1 90.31 187 SER A N 1
ATOM 1516 C CA . SER A 1 187 ? 11.023 0.945 -12.414 1 90.31 187 SER A CA 1
ATOM 1517 C C . SER A 1 187 ? 10.422 0.435 -13.719 1 90.31 187 SER A C 1
ATOM 1519 O O . SER A 1 187 ? 10.148 -0.759 -13.859 1 90.31 187 SER A O 1
ATOM 1521 N N . GLY A 1 188 ? 10.18 1.36 -14.633 1 89.88 188 GLY A N 1
ATOM 1522 C CA . GLY A 1 188 ? 9.703 0.955 -15.945 1 89.88 188 GLY A CA 1
ATOM 1523 C C . GLY A 1 188 ? 10.672 0.047 -16.672 1 89.88 188 GLY A C 1
ATOM 1524 O O . GLY A 1 188 ? 10.258 -0.934 -17.297 1 89.88 188 GLY A O 1
ATOM 1525 N N . THR A 1 189 ? 11.914 0.371 -16.578 1 93 189 THR A N 1
ATOM 1526 C CA . THR A 1 189 ? 12.945 -0.467 -17.188 1 93 189 THR A CA 1
ATOM 1527 C C . THR A 1 189 ? 12.938 -1.861 -16.562 1 93 189 THR A C 1
ATOM 1529 O O . THR A 1 189 ? 13.078 -2.861 -17.266 1 93 189 THR A O 1
ATOM 1532 N N . ALA A 1 190 ? 12.727 -1.896 -15.273 1 90.31 190 ALA A N 1
ATOM 1533 C CA . ALA A 1 190 ? 12.68 -3.178 -14.578 1 90.31 190 ALA A CA 1
ATOM 1534 C C . ALA A 1 190 ? 11.539 -4.047 -15.102 1 90.31 190 ALA A C 1
ATOM 1536 O O . ALA A 1 190 ? 11.719 -5.238 -15.352 1 90.31 190 ALA A O 1
ATOM 1537 N N . VAL A 1 191 ? 10.422 -3.459 -15.32 1 86.12 191 VAL A N 1
ATOM 1538 C CA . VAL A 1 191 ? 9.258 -4.195 -15.805 1 86.12 191 VAL A CA 1
ATOM 1539 C C . VAL A 1 191 ? 9.508 -4.691 -17.219 1 86.12 191 VAL A C 1
ATOM 1541 O O . VAL A 1 191 ? 9.211 -5.844 -17.547 1 86.12 191 VAL A O 1
ATOM 1544 N N . VAL A 1 192 ? 10.094 -3.887 -18.031 1 88.75 192 VAL A N 1
ATOM 1545 C CA . VAL A 1 192 ? 10.367 -4.238 -19.422 1 88.75 192 VAL A CA 1
ATOM 1546 C C . VAL A 1 192 ? 11.344 -5.41 -19.484 1 88.75 192 VAL A C 1
ATOM 1548 O O . VAL A 1 192 ? 11.117 -6.379 -20.203 1 88.75 192 VAL A O 1
ATOM 1551 N N . VAL A 1 193 ? 12.352 -5.34 -18.672 1 90.12 193 VAL A N 1
ATOM 1552 C CA . VAL A 1 193 ? 13.367 -6.387 -18.625 1 90.12 193 VAL A CA 1
ATOM 1553 C C . VAL A 1 193 ? 12.742 -7.699 -18.172 1 90.12 193 VAL A C 1
ATOM 1555 O O . VAL A 1 193 ? 13 -8.758 -18.75 1 90.12 193 VAL A O 1
ATOM 1558 N N . TYR A 1 194 ? 11.922 -7.609 -17.281 1 86.62 194 TYR A N 1
ATOM 1559 C CA . TYR A 1 194 ? 11.32 -8.797 -16.688 1 86.62 194 TYR A CA 1
ATOM 1560 C C . TYR A 1 194 ? 10.281 -9.398 -17.641 1 86.62 194 TYR A C 1
ATOM 1562 O O . TYR A 1 194 ? 10.32 -10.602 -17.938 1 86.62 194 TYR A O 1
ATOM 1570 N N . VAL A 1 195 ? 9.414 -8.57 -18.188 1 83.19 195 VAL A N 1
ATOM 1571 C CA . VAL A 1 195 ? 8.289 -9.047 -18.984 1 83.19 195 VAL A CA 1
ATOM 1572 C C . VAL A 1 195 ? 8.781 -9.531 -20.344 1 83.19 195 VAL A C 1
ATOM 1574 O O . VAL A 1 195 ? 8.312 -10.555 -20.859 1 83.19 195 VAL A O 1
ATOM 1577 N N . TRP A 1 196 ? 9.789 -8.844 -20.844 1 89.25 196 TRP A N 1
ATOM 1578 C CA . TRP A 1 196 ? 10.258 -9.195 -22.172 1 89.25 196 TRP A CA 1
ATOM 1579 C C . TRP A 1 196 ? 11.438 -10.156 -22.094 1 89.25 196 TRP A C 1
ATOM 1581 O O . TRP A 1 196 ? 12.023 -10.508 -23.125 1 89.25 196 TRP A O 1
ATOM 1591 N N . LYS A 1 197 ? 11.742 -10.594 -20.922 1 91.06 197 LYS A N 1
ATOM 1592 C CA . LYS A 1 197 ? 12.797 -11.57 -20.703 1 91.06 197 LYS A CA 1
ATOM 1593 C C . LYS A 1 197 ? 14.086 -11.156 -21.406 1 91.06 197 LYS A C 1
ATOM 1595 O O . LYS A 1 197 ? 14.672 -11.938 -22.156 1 91.06 197 LYS A O 1
ATOM 1600 N N . ILE A 1 198 ? 14.469 -9.953 -21.25 1 91.19 198 ILE A N 1
ATOM 1601 C CA . ILE A 1 198 ? 15.719 -9.422 -21.797 1 91.19 198 ILE A CA 1
ATOM 1602 C C . ILE A 1 198 ? 16.859 -9.688 -20.812 1 91.19 198 ILE A C 1
ATOM 1604 O O . ILE A 1 198 ? 16.797 -9.273 -19.656 1 91.19 198 ILE A O 1
ATOM 1608 N N . PRO A 1 199 ? 17.922 -10.406 -21.094 1 90.12 199 PRO A N 1
ATOM 1609 C CA . PRO A 1 199 ? 18.438 -10.555 -22.453 1 90.12 199 PRO A CA 1
ATOM 1610 C C . PRO A 1 199 ? 18.094 -11.906 -23.062 1 90.12 199 PRO A C 1
ATOM 1612 O O . PRO A 1 199 ? 18.422 -12.164 -24.234 1 90.12 199 PRO A O 1
ATOM 1615 N N . GLU A 1 200 ? 17.453 -12.797 -22.453 1 90.06 200 GLU A N 1
ATOM 1616 C CA . GLU A 1 200 ? 17.219 -14.148 -22.953 1 90.06 200 GLU A CA 1
ATOM 1617 C C . GLU A 1 200 ? 16.5 -14.125 -24.297 1 90.06 200 GLU A C 1
ATOM 1619 O O . GLU A 1 200 ? 16.719 -14.992 -25.141 1 90.06 200 GLU A O 1
ATOM 1624 N N . ARG A 1 201 ? 15.688 -13.156 -24.453 1 90.25 201 ARG A N 1
ATOM 1625 C CA . ARG A 1 201 ? 14.906 -13.023 -25.672 1 90.25 201 ARG A CA 1
ATOM 1626 C C . ARG A 1 201 ? 15.812 -12.812 -26.891 1 90.25 201 ARG A C 1
ATOM 1628 O O . ARG A 1 201 ? 15.562 -13.367 -27.953 1 90.25 201 ARG A O 1
ATOM 1635 N N . TYR A 1 202 ? 16.812 -12.094 -26.719 1 90.25 202 TYR A N 1
ATOM 1636 C CA . TYR A 1 202 ? 17.688 -11.742 -27.812 1 90.25 202 TYR A CA 1
ATOM 1637 C C . TYR A 1 202 ? 18.859 -12.711 -27.906 1 90.25 202 TYR A C 1
ATOM 1639 O O . TYR A 1 202 ? 19.469 -12.875 -28.969 1 90.25 202 TYR A O 1
ATOM 1647 N N . PHE A 1 203 ? 19.234 -13.297 -26.812 1 89.5 203 PHE A N 1
ATOM 1648 C CA . PHE A 1 203 ? 20.344 -14.242 -26.75 1 89.5 203 PHE A CA 1
ATOM 1649 C C . PHE A 1 203 ? 19.922 -15.531 -26.062 1 89.5 203 PHE A C 1
ATOM 1651 O O . PHE A 1 203 ? 20.422 -15.852 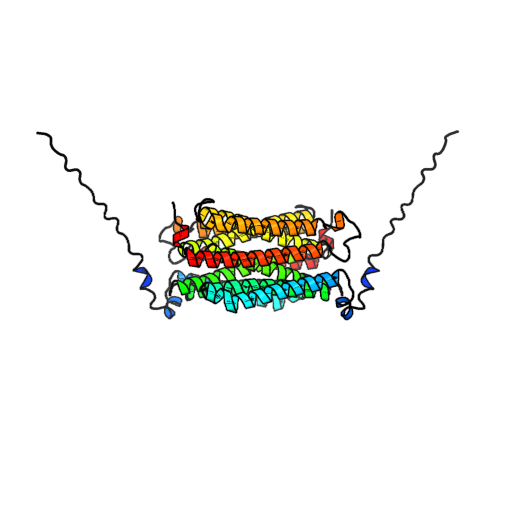-24.984 1 89.5 203 PHE A O 1
ATOM 1658 N N . PRO A 1 204 ? 19.094 -16.297 -26.75 1 83.12 204 PRO A N 1
ATOM 1659 C CA . PRO A 1 204 ? 18.578 -17.516 -26.125 1 83.12 204 PRO A CA 1
ATOM 1660 C C . PRO A 1 204 ? 19.688 -18.484 -25.703 1 83.12 204 PRO A C 1
ATOM 1662 O O . PRO A 1 204 ? 20.625 -18.703 -26.469 1 83.12 204 PRO A O 1
ATOM 1665 N N . GLY A 1 205 ? 19.688 -18.953 -24.438 1 80.75 205 GLY A N 1
ATOM 1666 C CA . GLY A 1 205 ? 20.609 -19.984 -23.969 1 80.75 205 GLY A CA 1
ATOM 1667 C C . GLY A 1 205 ? 21.859 -19.406 -23.328 1 80.75 205 GLY A C 1
ATOM 1668 O O . GLY A 1 205 ? 22.562 -20.109 -22.594 1 80.75 205 GLY A O 1
ATOM 1669 N N . ARG A 1 206 ? 22.172 -18.141 -23.641 1 79.62 206 ARG A N 1
ATOM 1670 C CA . ARG A 1 206 ? 23.438 -17.562 -23.172 1 79.62 206 ARG A CA 1
ATOM 1671 C C . ARG A 1 206 ? 23.297 -17.062 -21.75 1 79.62 206 ARG A C 1
ATOM 1673 O O . ARG A 1 206 ? 24.266 -17.078 -20.984 1 79.62 206 ARG A O 1
ATOM 1680 N N . PHE A 1 207 ? 22.109 -16.688 -21.391 1 79.06 207 PHE A N 1
ATOM 1681 C CA . PHE A 1 207 ? 21.938 -16.016 -20.109 1 79.06 207 PHE A CA 1
ATOM 1682 C C . PHE A 1 207 ? 21 -16.797 -19.203 1 79.06 207 PHE A C 1
ATOM 1684 O O . PHE A 1 207 ? 20.281 -16.219 -18.391 1 79.06 207 PHE A O 1
ATOM 1691 N N . ASP A 1 208 ? 21.062 -18.016 -19.344 1 73 208 ASP A N 1
ATOM 1692 C CA . ASP A 1 208 ? 20.141 -18.859 -18.594 1 73 208 ASP A CA 1
ATOM 1693 C C . ASP A 1 208 ? 20.594 -19.016 -17.141 1 73 208 ASP A C 1
ATOM 1695 O O . ASP A 1 208 ? 19.766 -19.188 -16.25 1 73 208 ASP A O 1
ATOM 1699 N N . PHE A 1 209 ? 21.875 -18.953 -17.031 1 73.75 209 PHE A N 1
ATOM 1700 C CA . PHE A 1 209 ? 22.391 -19.203 -15.688 1 73.75 209 PHE A CA 1
ATOM 1701 C C . PHE A 1 209 ? 22.844 -17.906 -15.031 1 73.75 209 PHE A C 1
ATOM 1703 O O . PHE A 1 209 ? 22.453 -17.609 -13.898 1 73.75 209 PHE A O 1
ATOM 1710 N N . ILE A 1 210 ? 23.641 -17.172 -15.758 1 78.88 210 ILE A N 1
ATOM 1711 C CA . ILE A 1 210 ? 24.172 -15.906 -15.266 1 78.88 210 ILE A CA 1
ATOM 1712 C C . ILE A 1 210 ? 23.672 -14.766 -16.156 1 78.88 210 ILE A C 1
ATOM 1714 O O . ILE A 1 210 ? 23.734 -14.844 -17.375 1 78.88 210 ILE A O 1
ATOM 1718 N N . GLY A 1 211 ? 23.125 -13.828 -15.484 1 82.38 211 GLY A N 1
ATOM 1719 C CA . GLY A 1 211 ? 22.703 -12.641 -16.219 1 82.38 211 GLY A CA 1
ATOM 1720 C C . GLY A 1 211 ? 21.297 -12.75 -16.766 1 82.38 211 GLY A C 1
ATOM 1721 O O . GLY A 1 211 ? 20.969 -12.102 -17.766 1 82.38 211 GLY A O 1
ATOM 1722 N N . SER A 1 212 ? 20.531 -13.602 -16.141 1 86.81 212 SER A N 1
ATOM 1723 C CA . SER A 1 212 ? 19.156 -13.773 -16.594 1 86.81 212 SER A CA 1
ATOM 1724 C C . SER A 1 212 ? 18.344 -12.5 -16.375 1 86.81 212 SER A C 1
ATOM 1726 O O . SER A 1 212 ? 18.75 -11.617 -15.617 1 86.81 212 SER A O 1
ATOM 1728 N N . SER A 1 213 ? 17.25 -12.43 -17.141 1 88.5 213 SER A N 1
ATOM 1729 C CA . SER A 1 213 ? 16.344 -11.289 -17.031 1 88.5 213 SER A CA 1
ATOM 1730 C C . SER A 1 213 ? 15.914 -11.07 -15.578 1 88.5 213 SER A C 1
ATOM 1732 O O . SER A 1 213 ? 15.805 -9.93 -15.125 1 88.5 213 SER A O 1
ATOM 1734 N N . HIS A 1 214 ? 15.695 -12.117 -14.867 1 87.25 214 HIS A N 1
ATOM 1735 C CA . HIS A 1 214 ? 15.266 -12.023 -13.477 1 87.25 214 HIS A CA 1
ATOM 1736 C C . HIS A 1 214 ? 16.359 -11.422 -12.602 1 87.25 214 HIS A C 1
ATOM 1738 O O . HIS A 1 214 ? 16.094 -10.562 -11.766 1 87.25 214 HIS A O 1
ATOM 1744 N N . GLN A 1 215 ? 17.547 -11.867 -12.805 1 87.94 215 GLN A N 1
ATOM 1745 C CA . GLN A 1 215 ? 18.688 -11.336 -12.055 1 87.94 215 GLN A CA 1
ATOM 1746 C C . GLN A 1 215 ? 18.906 -9.867 -12.375 1 87.94 215 GLN A C 1
ATOM 1748 O O . GLN A 1 215 ? 19.172 -9.062 -11.477 1 87.94 215 GLN A O 1
ATOM 1753 N N . LEU A 1 216 ? 18.797 -9.586 -13.602 1 89.5 216 LEU A N 1
ATOM 1754 C CA . LEU A 1 216 ? 18.922 -8.188 -14.008 1 89.5 216 LEU A CA 1
ATOM 1755 C C . LEU A 1 216 ? 17.797 -7.355 -13.398 1 89.5 216 LEU A C 1
ATOM 1757 O O . LEU A 1 216 ? 18.031 -6.23 -12.945 1 89.5 216 LEU A O 1
ATOM 1761 N N . TRP A 1 217 ? 16.672 -7.879 -13.391 1 90.44 217 TRP A N 1
ATOM 1762 C CA . TRP A 1 217 ? 15.531 -7.219 -12.75 1 90.44 217 TRP A CA 1
ATOM 1763 C C . TRP A 1 217 ? 15.82 -6.93 -11.281 1 90.44 217 TRP A C 1
ATOM 1765 O O . TRP A 1 217 ? 15.539 -5.832 -10.797 1 90.44 217 TRP A O 1
ATOM 1775 N N . HIS A 1 218 ? 16.438 -7.836 -10.625 1 90.88 218 HIS A N 1
ATOM 1776 C CA . HIS A 1 218 ? 16.812 -7.648 -9.227 1 90.88 218 HIS A CA 1
ATOM 1777 C C . HIS A 1 218 ? 17.75 -6.457 -9.07 1 90.88 218 HIS A C 1
ATOM 1779 O O . HIS A 1 218 ? 17.547 -5.609 -8.195 1 90.88 218 HIS A O 1
ATOM 1785 N N . LEU A 1 219 ? 18.672 -6.438 -9.875 1 91.94 219 LEU A N 1
ATOM 1786 C CA . LEU A 1 219 ? 19.672 -5.371 -9.789 1 91.94 219 LEU A CA 1
ATOM 1787 C C . LEU A 1 219 ? 19.031 -4.008 -10.023 1 91.94 219 LEU A C 1
ATOM 1789 O O . LEU A 1 219 ? 19.328 -3.043 -9.32 1 91.94 219 LEU A O 1
ATOM 1793 N N . ILE A 1 220 ? 18.141 -3.973 -10.93 1 94.56 220 ILE A N 1
ATOM 1794 C CA . ILE A 1 220 ? 17.469 -2.717 -11.242 1 94.56 220 ILE A CA 1
ATOM 1795 C C . ILE A 1 220 ? 16.594 -2.305 -10.062 1 94.56 220 ILE A C 1
ATOM 1797 O O . ILE A 1 220 ? 16.547 -1.131 -9.688 1 94.56 220 ILE A O 1
ATOM 1801 N N . ILE A 1 221 ? 15.914 -3.209 -9.477 1 92.75 221 ILE A N 1
ATOM 1802 C CA . ILE A 1 221 ? 15.023 -2.912 -8.359 1 92.75 221 ILE A CA 1
ATOM 1803 C C . ILE A 1 221 ? 15.836 -2.432 -7.16 1 92.75 221 ILE A C 1
ATOM 1805 O O . ILE A 1 221 ? 15.453 -1.479 -6.48 1 92.75 221 ILE A O 1
ATOM 1809 N N . VAL A 1 222 ? 16.969 -3.059 -6.895 1 94.56 222 VAL A N 1
ATOM 1810 C CA . VAL A 1 222 ? 17.828 -2.607 -5.805 1 94.56 222 VAL A CA 1
ATOM 1811 C C . VAL A 1 222 ? 18.297 -1.179 -6.074 1 94.56 222 VAL A C 1
ATOM 1813 O O . VAL A 1 222 ? 18.281 -0.337 -5.172 1 94.56 222 VAL A O 1
ATOM 1816 N N . ALA A 1 223 ? 18.656 -0.947 -7.289 1 95.94 223 ALA A N 1
ATOM 1817 C CA . ALA A 1 223 ? 19.078 0.403 -7.668 1 95.94 223 ALA A CA 1
ATOM 1818 C C . ALA A 1 223 ? 17.938 1.397 -7.465 1 95.94 223 ALA A C 1
ATOM 1820 O O . ALA A 1 223 ? 18.156 2.516 -6.992 1 95.94 223 ALA A O 1
ATOM 1821 N N . ALA A 1 224 ? 16.75 0.986 -7.832 1 95.56 224 ALA A N 1
ATOM 1822 C CA . ALA A 1 224 ? 15.578 1.843 -7.656 1 95.56 224 ALA A CA 1
ATOM 1823 C C . ALA A 1 224 ? 15.352 2.164 -6.18 1 95.56 224 ALA A C 1
ATOM 1825 O O . ALA A 1 224 ? 15.094 3.314 -5.82 1 95.56 224 ALA A O 1
ATOM 1826 N N . LEU A 1 225 ? 15.492 1.174 -5.328 1 96.88 225 LEU A N 1
ATOM 1827 C CA . LEU A 1 225 ? 15.25 1.354 -3.898 1 96.88 225 LEU A CA 1
ATOM 1828 C C . LEU A 1 225 ? 16.344 2.223 -3.271 1 96.88 225 LEU A C 1
ATOM 1830 O O . LEU A 1 225 ? 16.047 3.062 -2.416 1 96.88 225 LEU A O 1
ATOM 1834 N N . VAL A 1 226 ? 17.547 2.051 -3.75 1 96.31 226 VAL A N 1
ATOM 1835 C CA . VAL A 1 226 ? 18.641 2.906 -3.287 1 96.31 226 VAL A CA 1
ATOM 1836 C C . VAL A 1 226 ? 18.406 4.344 -3.744 1 96.31 226 VAL A C 1
ATOM 1838 O O . VAL A 1 226 ? 18.609 5.289 -2.98 1 96.31 226 VAL A O 1
ATOM 1841 N N . TYR A 1 227 ? 18 4.441 -4.945 1 96.81 227 TYR A N 1
ATOM 1842 C CA . TYR A 1 227 ? 17.688 5.754 -5.5 1 96.81 227 TYR A CA 1
ATOM 1843 C C . TYR A 1 227 ? 16.609 6.453 -4.684 1 96.81 227 TYR A C 1
ATOM 1845 O O . TYR A 1 227 ? 16.719 7.648 -4.398 1 96.81 227 TYR A O 1
ATOM 1853 N N . TRP A 1 228 ? 15.625 5.75 -4.293 1 96.44 228 TRP A N 1
ATOM 1854 C CA . TRP A 1 228 ? 14.547 6.344 -3.502 1 96.44 228 TRP A CA 1
ATOM 1855 C C . TRP A 1 228 ? 15.055 6.758 -2.123 1 96.44 228 TRP A C 1
ATOM 1857 O O . TRP A 1 228 ? 14.68 7.809 -1.607 1 96.44 228 TRP A O 1
ATOM 1867 N N . HIS A 1 229 ? 15.883 5.895 -1.578 1 96.5 229 HIS A N 1
ATOM 1868 C CA . HIS A 1 229 ? 16.516 6.27 -0.314 1 96.5 229 HIS A CA 1
ATOM 1869 C C . HIS A 1 229 ? 17.281 7.582 -0.448 1 96.5 229 HIS A C 1
ATOM 1871 O O . HIS A 1 229 ? 17.156 8.461 0.407 1 96.5 229 HIS A O 1
ATOM 1877 N N . GLN A 1 230 ? 18.031 7.707 -1.508 1 95.25 230 GLN A N 1
ATOM 1878 C CA . GLN A 1 230 ? 18.781 8.93 -1.769 1 95.25 230 GLN A CA 1
ATOM 1879 C C . GLN A 1 230 ? 17.859 10.125 -1.932 1 95.25 230 GLN A C 1
ATOM 1881 O O . GLN A 1 230 ? 18.188 11.242 -1.521 1 95.25 230 GLN A O 1
ATOM 1886 N N . THR A 1 231 ? 16.719 9.883 -2.529 1 94.88 231 THR A N 1
ATOM 1887 C CA . THR A 1 231 ? 15.719 10.938 -2.648 1 94.88 231 THR A CA 1
ATOM 1888 C C . THR A 1 231 ? 15.289 11.43 -1.27 1 94.88 231 THR A C 1
ATOM 1890 O O . THR A 1 231 ? 15.086 12.633 -1.068 1 94.88 231 THR A O 1
ATOM 1893 N N . GLY A 1 232 ? 15.172 10.547 -0.341 1 93.56 232 GLY A N 1
ATOM 1894 C CA . GLY A 1 232 ? 14.867 10.93 1.029 1 93.56 232 GLY A CA 1
ATOM 1895 C C . GLY A 1 232 ? 15.938 11.797 1.66 1 93.56 232 GLY A C 1
ATOM 1896 O O . GLY A 1 232 ? 15.625 12.727 2.41 1 93.56 232 GLY A O 1
ATOM 1897 N N . LEU A 1 233 ? 17.172 11.516 1.337 1 93.31 233 LEU A N 1
ATOM 1898 C CA . LEU A 1 233 ? 18.266 12.328 1.853 1 93.31 233 LEU A CA 1
ATOM 1899 C C . LEU A 1 233 ? 18.234 13.727 1.25 1 93.31 233 LEU A C 1
ATOM 1901 O O . LEU A 1 233 ? 18.5 14.711 1.944 1 93.31 233 LEU A O 1
ATOM 1905 N N . GLU A 1 234 ? 17.922 13.75 -0.007 1 92.31 234 GLU A N 1
ATOM 1906 C CA . GLU A 1 234 ? 17.781 15.047 -0.666 1 92.31 234 GLU A CA 1
ATOM 1907 C C . GLU A 1 234 ? 16.656 15.867 -0.041 1 92.31 234 GLU A C 1
ATOM 1909 O O . GLU A 1 234 ? 16.781 17.094 0.101 1 92.31 234 GLU A O 1
ATOM 1914 N N . TYR A 1 235 ? 15.648 15.227 0.26 1 89.56 235 TYR A N 1
ATOM 1915 C CA . TYR A 1 235 ? 14.539 15.898 0.928 1 89.56 235 TYR A CA 1
ATOM 1916 C C . TYR A 1 235 ? 14.969 16.438 2.285 1 89.56 235 TYR A C 1
ATOM 1918 O O . TYR A 1 235 ? 14.633 17.578 2.639 1 89.56 235 TYR A O 1
ATOM 1926 N N . ALA A 1 236 ? 15.656 15.625 3.045 1 88.75 236 ALA A N 1
ATOM 1927 C CA . ALA A 1 236 ? 16.141 16.062 4.355 1 88.75 236 ALA A CA 1
ATOM 1928 C C . ALA A 1 236 ? 17.047 17.281 4.23 1 88.75 236 ALA A C 1
ATOM 1930 O O . ALA A 1 236 ? 16.922 18.234 5.016 1 88.75 236 ALA A O 1
ATOM 1931 N N . TYR A 1 237 ? 17.812 17.25 3.23 1 89.56 237 TYR A N 1
ATOM 1932 C CA . TYR A 1 237 ? 18.703 18.375 2.979 1 89.56 237 TYR A CA 1
ATOM 1933 C C . TYR A 1 237 ? 17.922 19.609 2.596 1 89.56 237 TYR A C 1
ATOM 1935 O O . TYR A 1 237 ? 18.172 20.703 3.125 1 89.56 237 TYR A O 1
ATOM 1943 N N . TYR A 1 238 ? 17 19.375 1.724 1 88.31 238 TYR A N 1
ATOM 1944 C CA . TYR A 1 238 ? 16.188 20.484 1.264 1 88.31 238 TYR A CA 1
ATOM 1945 C C . TYR A 1 238 ? 15.43 21.125 2.424 1 88.31 238 TYR A C 1
ATOM 1947 O O . TYR A 1 238 ? 15.383 22.359 2.543 1 88.31 238 TYR A O 1
ATOM 1955 N N . ARG A 1 239 ? 14.93 20.438 3.256 1 85 239 ARG A N 1
ATOM 1956 C CA . ARG A 1 239 ? 14.172 20.906 4.41 1 85 239 ARG A CA 1
ATOM 1957 C C . ARG A 1 239 ? 15.078 21.625 5.402 1 85 239 ARG A C 1
ATOM 1959 O O . ARG A 1 239 ? 14.672 22.609 6.02 1 85 239 ARG A O 1
ATOM 1966 N N . MET A 1 240 ? 16.203 21.078 5.551 1 86.81 240 MET A N 1
ATOM 1967 C CA . MET A 1 240 ? 17.156 21.703 6.473 1 86.81 240 MET A CA 1
ATOM 1968 C C . MET A 1 240 ? 17.594 23.062 5.977 1 86.81 240 MET A C 1
ATOM 1970 O O . MET A 1 240 ? 17.719 24.016 6.762 1 86.81 240 MET A O 1
ATOM 1974 N N . VAL A 1 241 ? 17.703 23.25 4.703 1 87.5 241 VAL A N 1
ATOM 1975 C CA . VAL A 1 241 ? 18.266 24.469 4.129 1 87.5 241 VAL A CA 1
ATOM 1976 C C . VAL A 1 241 ? 17.141 25.469 3.885 1 87.5 241 VAL A C 1
ATOM 1978 O O . VAL A 1 241 ? 17.297 26.672 4.172 1 87.5 241 VAL A O 1
ATOM 1981 N N . PHE A 1 242 ? 15.953 25.016 3.354 1 86.12 242 PHE A N 1
ATOM 1982 C CA . PHE A 1 242 ? 14.961 25.969 2.863 1 86.12 242 PHE A CA 1
ATOM 1983 C C . PHE A 1 242 ? 13.719 25.953 3.752 1 86.12 242 PHE A C 1
ATOM 1985 O O . PHE A 1 242 ? 12.977 26.938 3.795 1 86.12 242 PHE A O 1
ATOM 1992 N N . GLY A 1 243 ? 13.469 24.953 4.48 1 81.19 243 GLY A N 1
ATOM 1993 C CA . GLY A 1 243 ? 12.25 24.859 5.273 1 81.19 243 GLY A CA 1
ATOM 1994 C C . GLY A 1 243 ? 10.992 24.984 4.441 1 81.19 243 GLY A C 1
ATOM 1995 O O . GLY A 1 243 ? 10.977 24.609 3.266 1 81.19 243 GLY A O 1
ATOM 1996 N N . CYS A 1 244 ? 9.859 25.344 5.156 1 76.38 244 CYS A N 1
ATOM 1997 C CA . CYS A 1 244 ? 8.586 25.453 4.457 1 76.38 244 CYS A CA 1
ATOM 1998 C C . CYS A 1 244 ? 8.492 26.781 3.713 1 76.38 244 CYS A C 1
ATOM 2000 O O . CYS A 1 244 ? 7.676 26.922 2.797 1 76.38 244 CYS A O 1
ATOM 2002 N N . SER A 1 245 ? 9.164 27.812 4.113 1 65.75 245 SER A N 1
ATOM 2003 C CA . SER A 1 245 ? 9.148 29.156 3.523 1 65.75 245 SER A CA 1
ATOM 2004 C C . SER A 1 245 ? 9.781 29.156 2.137 1 65.75 245 SER A C 1
ATOM 2006 O O . SER A 1 245 ? 9.453 30 1.298 1 65.75 245 SER A O 1
ATOM 2008 N N . GLY A 1 246 ? 10.797 28.547 1.922 1 57.88 246 GLY A N 1
ATOM 2009 C CA . GLY A 1 246 ? 11.539 28.562 0.667 1 57.88 246 GLY A CA 1
ATOM 2010 C C . GLY A 1 246 ? 10.75 27.969 -0.488 1 57.88 246 GLY A C 1
ATOM 2011 O O . GLY A 1 246 ? 11.172 28.062 -1.644 1 57.88 246 GLY A O 1
ATOM 2012 N N . ILE A 1 247 ? 9.898 27.109 -0.2 1 51.94 247 ILE A N 1
ATOM 2013 C CA . ILE A 1 247 ? 8.992 26.516 -1.172 1 51.94 247 ILE A CA 1
ATOM 2014 C C . ILE A 1 247 ? 8.125 27.609 -1.803 1 51.94 247 ILE A C 1
ATOM 2016 O O . ILE A 1 247 ? 7.797 27.547 -2.988 1 51.94 247 ILE A O 1
ATOM 2020 N N . SER A 1 248 ? 7.609 28.562 -1.016 1 48.09 248 SER A N 1
ATOM 2021 C CA . SER A 1 248 ? 6.73 29.641 -1.44 1 48.09 248 SER A CA 1
ATOM 2022 C C . SER A 1 248 ? 7.492 30.688 -2.246 1 48.09 248 SER A C 1
ATOM 2024 O O . SER A 1 248 ? 6.91 31.688 -2.684 1 48.09 248 SER A O 1
ATOM 2026 N N . ALA A 1 249 ? 8.797 30.766 -2.279 1 41.97 249 ALA A N 1
ATOM 2027 C CA . ALA A 1 249 ? 9.352 31.953 -2.91 1 41.97 249 ALA A CA 1
ATOM 2028 C C . ALA A 1 249 ? 8.859 32.094 -4.348 1 41.97 249 ALA A C 1
ATOM 2030 O O . ALA A 1 249 ? 9.227 31.297 -5.219 1 41.97 249 ALA A O 1
ATOM 2031 N N . LYS A 1 250 ? 7.594 32.469 -4.535 1 39.88 250 LYS A N 1
ATOM 2032 C CA . LYS A 1 250 ? 7.195 33.281 -5.684 1 39.88 250 LYS A CA 1
ATOM 2033 C C . LYS A 1 250 ? 8.289 34.25 -6.062 1 39.88 250 LYS A C 1
ATOM 2035 O O . LYS A 1 250 ? 8.641 35.125 -5.27 1 39.88 250 LYS A O 1
ATOM 2040 N N . GLU A 1 251 ? 9.43 33.844 -6.613 1 32.75 251 GLU A N 1
ATOM 2041 C CA . GLU A 1 251 ? 9.914 35.031 -7.301 1 32.75 251 GLU A CA 1
ATOM 2042 C C . GLU A 1 251 ? 8.961 35.469 -8.406 1 32.75 251 GLU A C 1
ATOM 2044 O O . GLU A 1 251 ? 8.352 34.625 -9.07 1 32.75 251 GLU A O 1
ATOM 2049 N N . MET B 1 1 ? -7.531 -42.594 -66.812 1 25.19 1 MET B N 1
ATOM 2050 C CA . MET B 1 1 ? -6.699 -43.188 -65.75 1 25.19 1 MET B CA 1
ATOM 2051 C C . MET B 1 1 ? -6.387 -42.188 -64.625 1 25.19 1 MET B C 1
ATOM 2053 O O . MET B 1 1 ? -5.66 -41.219 -64.875 1 25.19 1 MET B O 1
ATOM 2057 N N . SER B 1 2 ? -7.367 -41.875 -63.719 1 27.88 2 SER B N 1
ATOM 2058 C CA . SER B 1 2 ? -7.758 -40.875 -62.75 1 27.88 2 SER B CA 1
ATOM 2059 C C . SER B 1 2 ? -6.836 -40.906 -61.531 1 27.88 2 SER B C 1
ATOM 2061 O O . SER B 1 2 ? -6.711 -41.969 -60.875 1 27.88 2 SER B O 1
ATOM 2063 N N . SER B 1 3 ? -5.609 -40.281 -61.625 1 29.06 3 SER B N 1
ATOM 2064 C CA . SER B 1 3 ? -4.438 -40.281 -60.75 1 29.06 3 SER B CA 1
ATOM 2065 C C . SER B 1 3 ? -4.797 -39.844 -59.344 1 29.06 3 SER B C 1
ATOM 2067 O O . SER B 1 3 ? -5.309 -38.719 -59.156 1 29.06 3 SER B O 1
ATOM 2069 N N . LYS B 1 4 ? -5.195 -40.781 -58.469 1 32.09 4 LYS B N 1
ATOM 2070 C CA . LYS B 1 4 ? -5.645 -40.844 -57.094 1 32.09 4 LYS B CA 1
ATOM 2071 C C . LYS B 1 4 ? -4.574 -40.312 -56.125 1 32.09 4 LYS B C 1
ATOM 2073 O O . LYS B 1 4 ? -3.488 -40.906 -56.031 1 32.09 4 LYS B O 1
ATOM 2078 N N . HIS B 1 5 ? -4.332 -38.938 -56.219 1 30.84 5 HIS B N 1
ATOM 2079 C CA . HIS B 1 5 ? -3.268 -38.344 -55.406 1 30.84 5 HIS B CA 1
ATOM 2080 C C . HIS B 1 5 ? -3.402 -38.75 -53.938 1 30.84 5 HIS B C 1
ATOM 2082 O O . HIS B 1 5 ? -4.492 -38.656 -53.375 1 30.84 5 HIS B O 1
ATOM 2088 N N . PRO B 1 6 ? -2.598 -39.688 -53.375 1 30.56 6 PRO B N 1
ATOM 2089 C CA . PRO B 1 6 ? -2.654 -40.219 -52 1 30.56 6 PRO B CA 1
ATOM 2090 C C . PRO B 1 6 ? -2.492 -39.156 -50.938 1 30.56 6 PRO B C 1
ATOM 2092 O O . PRO B 1 6 ? -1.646 -38.25 -51.062 1 30.56 6 PRO B O 1
ATOM 2095 N N . SER B 1 7 ? -3.625 -38.562 -50.406 1 28.53 7 SER B N 1
ATOM 2096 C CA . SER B 1 7 ? -3.68 -37.531 -49.375 1 28.53 7 SER B CA 1
ATOM 2097 C C . SER B 1 7 ? -2.928 -38 -48.125 1 28.53 7 SER B C 1
ATOM 2099 O O . SER B 1 7 ? -3.238 -39.031 -47.531 1 28.53 7 SER B O 1
ATOM 2101 N N . ARG B 1 8 ? -1.528 -37.844 -48.062 1 26.45 8 ARG B N 1
ATOM 2102 C CA . ARG B 1 8 ? -0.643 -38.156 -46.969 1 26.45 8 ARG B CA 1
ATOM 2103 C C . ARG B 1 8 ? -1.148 -37.531 -45.656 1 26.45 8 ARG B C 1
ATOM 2105 O O . ARG B 1 8 ? -1.323 -36.312 -45.562 1 26.45 8 ARG B O 1
ATOM 2112 N N . THR B 1 9 ? -2.117 -38.25 -44.969 1 26.36 9 THR B N 1
ATOM 2113 C CA . THR B 1 9 ? -2.643 -37.969 -43.656 1 26.36 9 THR B CA 1
ATOM 2114 C C . THR B 1 9 ? -1.508 -37.812 -42.625 1 26.36 9 THR B C 1
ATOM 2116 O O . THR B 1 9 ? -0.806 -38.781 -42.344 1 26.36 9 THR B O 1
ATOM 2119 N N . HIS B 1 10 ? -0.561 -36.812 -42.781 1 25.45 10 HIS B N 1
ATOM 2120 C CA . HIS B 1 10 ? 0.514 -36.594 -41.812 1 25.45 10 HIS B CA 1
ATOM 2121 C C . HIS B 1 10 ? -0.027 -36.562 -40.375 1 25.45 10 HIS B C 1
ATOM 2123 O O . HIS B 1 10 ? -0.881 -35.719 -40.062 1 25.45 10 HIS B O 1
ATOM 2129 N N . THR B 1 11 ? -0.196 -37.719 -39.719 1 24.88 11 THR B N 1
ATOM 2130 C CA . THR B 1 11 ? -0.533 -37.906 -38.312 1 24.88 11 THR B CA 1
ATOM 2131 C C . THR B 1 11 ? 0.419 -37.125 -37.406 1 24.88 11 THR B C 1
ATOM 2133 O O . THR B 1 11 ? 1.621 -37.406 -37.406 1 24.88 11 THR B O 1
ATOM 2136 N N . GLN B 1 12 ? 0.35 -35.781 -37.344 1 24.09 12 GLN B N 1
ATOM 2137 C CA . GLN B 1 12 ? 1.118 -34.938 -36.438 1 24.09 12 GLN B CA 1
ATOM 2138 C C . GLN B 1 12 ? 1.083 -35.469 -35.031 1 24.09 12 GLN B C 1
ATOM 2140 O O . GLN B 1 12 ? 0.014 -35.562 -34.406 1 24.09 12 GLN B O 1
ATOM 2145 N N . SER B 1 13 ? 1.878 -36.531 -34.688 1 25.5 13 SER B N 1
ATOM 2146 C CA . SER B 1 13 ? 2.102 -37 -33.344 1 25.5 13 SER B CA 1
ATOM 2147 C C . SER B 1 13 ? 2.406 -35.844 -32.375 1 25.5 13 SER B C 1
ATOM 2149 O O . SER B 1 13 ? 3.404 -35.156 -32.531 1 25.5 13 SER B O 1
ATOM 2151 N N . ALA B 1 14 ? 1.451 -35.062 -31.953 1 27.88 14 ALA B N 1
ATOM 2152 C CA . ALA B 1 14 ? 1.477 -34.062 -30.891 1 27.88 14 ALA B CA 1
ATOM 2153 C C . ALA B 1 14 ? 2.082 -34.625 -29.609 1 27.88 14 ALA B C 1
ATOM 2155 O O . ALA B 1 14 ? 1.495 -35.5 -28.969 1 27.88 14 ALA B O 1
ATOM 2156 N N . HIS B 1 15 ? 3.482 -34.875 -29.625 1 25.56 15 HIS B N 1
ATOM 2157 C CA . HIS B 1 15 ? 4.211 -35.219 -28.406 1 25.56 15 HIS B CA 1
ATOM 2158 C C . HIS B 1 15 ? 3.748 -34.406 -27.219 1 25.56 15 HIS B C 1
ATOM 2160 O O . HIS B 1 15 ? 3.883 -33.156 -27.219 1 25.56 15 HIS B O 1
ATOM 2166 N N . THR B 1 16 ? 2.719 -34.781 -26.516 1 27.73 16 THR B N 1
ATOM 2167 C CA . THR B 1 16 ? 2.211 -34.406 -25.203 1 27.73 16 THR B CA 1
ATOM 2168 C C . THR B 1 16 ? 3.324 -34.438 -24.172 1 27.73 16 THR B C 1
ATOM 2170 O O . THR B 1 16 ? 3.791 -35.5 -23.781 1 27.73 16 THR B O 1
ATOM 2173 N N . ARG B 1 17 ? 4.426 -33.594 -24.297 1 31.05 17 ARG B N 1
ATOM 2174 C CA . ARG B 1 17 ? 5.473 -33.688 -23.281 1 31.05 17 ARG B CA 1
ATOM 2175 C C . ARG B 1 17 ? 4.887 -33.625 -21.875 1 31.05 17 ARG B C 1
ATOM 2177 O O . ARG B 1 17 ? 4.188 -32.688 -21.547 1 31.05 17 ARG B O 1
ATOM 2184 N N . PRO B 1 18 ? 4.777 -34.75 -21.125 1 29.66 18 PRO B N 1
ATOM 2185 C CA . PRO B 1 18 ? 4.234 -34.906 -19.781 1 29.66 18 PRO B CA 1
ATOM 2186 C C . PRO B 1 18 ? 4.805 -33.906 -18.781 1 29.66 18 PRO B C 1
ATOM 2188 O O . PRO B 1 18 ? 5.992 -33.594 -18.828 1 29.66 18 PRO B O 1
ATOM 2191 N N . LEU B 1 19 ? 4.027 -33.031 -18.219 1 31.12 19 LEU B N 1
ATOM 2192 C CA . LEU B 1 19 ? 4.168 -32.156 -17.047 1 31.12 19 LEU B CA 1
ATOM 2193 C C . LEU B 1 19 ? 4.812 -32.906 -15.891 1 31.12 19 LEU B C 1
ATOM 2195 O O . LEU B 1 19 ? 5.121 -32.312 -14.852 1 31.12 19 LEU B O 1
ATOM 2199 N N . LEU B 1 20 ? 4.859 -34.312 -15.875 1 29.12 20 LEU B N 1
ATOM 2200 C CA . LEU B 1 20 ? 5.262 -35.156 -14.758 1 29.12 20 LEU B CA 1
ATOM 2201 C C . LEU B 1 20 ? 6.742 -34.969 -14.438 1 29.12 20 LEU B C 1
ATOM 2203 O O . LEU B 1 20 ? 7.16 -35.156 -13.289 1 29.12 20 LEU B O 1
ATOM 2207 N N . SER B 1 21 ? 7.641 -34.938 -15.422 1 31.08 21 SER B N 1
ATOM 2208 C CA . SER B 1 21 ? 9.055 -35.156 -15.133 1 31.08 21 SER B CA 1
ATOM 2209 C C . SER B 1 21 ? 9.633 -34.031 -14.273 1 31.08 21 SER B C 1
ATOM 2211 O O . SER B 1 21 ? 10.688 -34.188 -13.664 1 31.08 21 SER B O 1
ATOM 2213 N N . GLU B 1 22 ? 9.133 -32.844 -14.312 1 32.91 22 GLU B N 1
ATOM 2214 C CA . GLU B 1 22 ? 9.891 -31.797 -13.625 1 32.91 22 GLU B CA 1
ATOM 2215 C C . GLU B 1 22 ? 9.633 -31.828 -12.117 1 32.91 22 GLU B C 1
ATOM 2217 O O . GLU B 1 22 ? 10.219 -31.047 -11.367 1 32.91 22 GLU B O 1
ATOM 2222 N N . VAL B 1 23 ? 8.734 -32.625 -11.539 1 33.41 23 VAL B N 1
ATOM 2223 C CA . VAL B 1 23 ? 8.516 -32.812 -10.109 1 33.41 23 VAL B CA 1
ATOM 2224 C C . VAL B 1 23 ? 9.703 -33.562 -9.508 1 33.41 23 VAL B C 1
ATOM 2226 O O . VAL B 1 23 ? 9.852 -33.625 -8.281 1 33.41 23 VAL B O 1
ATOM 2229 N N . SER B 1 24 ? 10.383 -34.5 -10.242 1 34.47 24 SER B N 1
ATOM 2230 C CA . SER B 1 24 ? 11.367 -35.375 -9.617 1 34.47 24 SER B CA 1
ATOM 2231 C C . SER B 1 24 ? 12.492 -34.562 -8.977 1 34.47 24 SER B C 1
ATOM 2233 O O . SER B 1 24 ? 13.328 -35.125 -8.258 1 34.47 24 SER B O 1
ATOM 2235 N N . LYS B 1 25 ? 12.992 -33.5 -9.539 1 35.19 25 LYS B N 1
ATOM 2236 C CA . LYS B 1 25 ? 14.25 -32.969 -9.023 1 35.19 25 LYS B CA 1
ATOM 2237 C C . LYS B 1 25 ? 14.023 -32.156 -7.742 1 35.19 25 LYS B C 1
ATOM 2239 O O . LYS B 1 25 ? 14.172 -30.938 -7.734 1 35.19 25 LYS B O 1
ATOM 2244 N N . VAL B 1 26 ? 13.055 -32.375 -6.898 1 35.91 26 VAL B N 1
ATOM 2245 C CA . VAL B 1 26 ? 12.812 -31.906 -5.543 1 35.91 26 VAL B CA 1
ATOM 2246 C C . VAL B 1 26 ? 13.992 -32.25 -4.648 1 35.91 26 VAL B C 1
ATOM 2248 O O . VAL B 1 26 ? 13.938 -32.062 -3.43 1 35.91 26 VAL B O 1
ATOM 2251 N N . THR B 1 27 ? 14.836 -33.281 -4.922 1 35.41 27 THR B N 1
ATOM 2252 C CA . THR B 1 27 ? 15.688 -33.875 -3.889 1 35.41 27 THR B CA 1
ATOM 2253 C C . THR B 1 27 ? 16.484 -32.781 -3.17 1 35.41 27 THR B C 1
ATOM 2255 O O . THR B 1 27 ? 16.625 -32.812 -1.946 1 35.41 27 THR B O 1
ATOM 2258 N N . ILE B 1 28 ? 17.688 -32.25 -3.732 1 35.22 28 ILE B N 1
ATOM 2259 C CA . ILE B 1 28 ? 18.859 -31.734 -3.021 1 35.22 28 ILE B CA 1
ATOM 2260 C C . ILE B 1 28 ? 18.609 -30.312 -2.537 1 35.22 28 ILE B C 1
ATOM 2262 O O . ILE B 1 28 ? 18.828 -29.344 -3.271 1 35.22 28 ILE B O 1
ATOM 2266 N N . ILE B 1 29 ? 17.609 -30 -1.916 1 41.41 29 ILE B N 1
ATOM 2267 C CA . ILE B 1 29 ? 17.094 -28.719 -1.445 1 41.41 29 ILE B CA 1
ATOM 2268 C C . ILE B 1 29 ? 18.203 -27.938 -0.728 1 41.41 29 ILE B C 1
ATOM 2270 O O . ILE B 1 29 ? 18.422 -26.75 -0.983 1 41.41 29 ILE B O 1
ATOM 2274 N N . PRO B 1 30 ? 18.719 -28.562 0.406 1 42.34 30 PRO B N 1
ATOM 2275 C CA . PRO B 1 30 ? 19.719 -27.859 1.199 1 42.34 30 PRO B CA 1
ATOM 2276 C C . PRO B 1 30 ? 20.922 -27.422 0.367 1 42.34 30 PRO B C 1
ATOM 2278 O O . PRO B 1 30 ? 21.547 -26.391 0.668 1 42.34 30 PRO B O 1
ATOM 2281 N N . PHE B 1 31 ? 21.375 -28.234 -0.545 1 40.09 31 PHE B N 1
ATOM 2282 C CA . PHE B 1 31 ? 22.609 -28.094 -1.317 1 40.09 31 PHE B CA 1
ATOM 2283 C C . PHE B 1 31 ? 22.391 -27.172 -2.512 1 40.09 31 PHE B C 1
ATOM 2285 O O . PHE B 1 31 ? 23.297 -27.016 -3.344 1 40.09 31 PHE B O 1
ATOM 2292 N N . SER B 1 32 ? 21.203 -26.812 -2.838 1 44.28 32 SER B N 1
ATOM 2293 C CA . SER B 1 32 ? 20.984 -25.938 -3.982 1 44.28 32 SER B CA 1
ATOM 2294 C C . SER B 1 32 ? 21.578 -24.562 -3.748 1 44.28 32 SER B C 1
ATOM 2296 O O . SER B 1 32 ? 21.578 -23.719 -4.645 1 44.28 32 SER B O 1
ATOM 2298 N N . LEU B 1 33 ? 21.656 -24.109 -2.508 1 45.09 33 LEU B N 1
ATOM 2299 C CA . LEU B 1 33 ? 22.375 -22.859 -2.26 1 45.09 33 LEU B CA 1
ATOM 2300 C C . LEU B 1 33 ? 23.734 -22.859 -2.939 1 45.09 33 LEU B C 1
ATOM 2302 O O . LEU B 1 33 ? 24.25 -21.812 -3.314 1 45.09 33 LEU B O 1
ATOM 2306 N N . LEU B 1 34 ? 24.312 -24.125 -2.934 1 45.72 34 LEU B N 1
ATOM 2307 C CA . LEU B 1 34 ? 25.688 -24.219 -3.406 1 45.72 34 LEU B CA 1
ATOM 2308 C C . LEU B 1 34 ? 25.734 -24.594 -4.883 1 45.72 34 LEU B C 1
ATOM 2310 O O . LEU B 1 34 ? 26.797 -24.547 -5.512 1 45.72 34 LEU B O 1
ATOM 2314 N N . TRP B 1 35 ? 24.656 -25.172 -5.363 1 48.25 35 TRP B N 1
ATOM 2315 C CA . TRP B 1 35 ? 24.797 -25.5 -6.777 1 48.25 35 TRP B CA 1
ATOM 2316 C C . TRP B 1 35 ? 24.453 -24.297 -7.652 1 48.25 35 TRP B C 1
ATOM 2318 O O . TRP B 1 35 ? 23.484 -23.594 -7.375 1 48.25 35 TRP B O 1
ATOM 2328 N N . TRP B 1 36 ? 25.531 -23.75 -8.32 1 55.91 36 TRP B N 1
ATOM 2329 C CA . TRP B 1 36 ? 25.453 -22.641 -9.258 1 55.91 36 TRP B CA 1
ATOM 2330 C C . TRP B 1 36 ? 24.281 -22.797 -10.203 1 55.91 36 TRP B C 1
ATOM 2332 O O . TRP B 1 36 ? 24.359 -23.5 -11.203 1 55.91 36 TRP B O 1
ATOM 2342 N N . THR B 1 37 ? 23 -22.766 -9.641 1 67.56 37 THR B N 1
ATOM 2343 C CA . THR B 1 37 ? 21.812 -22.703 -10.484 1 67.56 37 THR B CA 1
ATOM 2344 C C . THR B 1 37 ? 21.266 -21.281 -10.555 1 67.56 37 THR B C 1
ATOM 2346 O O . THR B 1 37 ? 21.75 -20.391 -9.859 1 67.56 37 THR B O 1
ATOM 2349 N N . ASN B 1 38 ? 20.641 -20.953 -11.57 1 78.19 38 ASN B N 1
ATOM 2350 C CA . ASN B 1 38 ? 19.922 -19.688 -11.719 1 78.19 38 ASN B CA 1
ATOM 2351 C C . ASN B 1 38 ? 19.297 -19.234 -10.398 1 78.19 38 ASN B C 1
ATOM 2353 O O . ASN B 1 38 ? 19.344 -18.047 -10.055 1 78.19 38 ASN B O 1
ATOM 2357 N N . GLU B 1 39 ? 18.969 -20.188 -9.562 1 81.88 39 GLU B N 1
ATOM 2358 C CA . GLU B 1 39 ? 18.328 -19.875 -8.289 1 81.88 39 GLU B CA 1
ATOM 2359 C C . GLU B 1 39 ? 19.344 -19.406 -7.254 1 81.88 39 GLU B C 1
ATOM 2361 O O . GLU B 1 39 ? 19.047 -18.547 -6.422 1 81.88 39 GLU B O 1
ATOM 2366 N N . THR B 1 40 ? 20.516 -19.906 -7.422 1 82.81 40 THR B N 1
ATOM 2367 C CA . THR B 1 40 ? 21.562 -19.516 -6.496 1 82.81 40 THR B CA 1
ATOM 2368 C C . THR B 1 40 ? 21.891 -18.031 -6.668 1 82.81 40 THR B C 1
ATOM 2370 O O . THR B 1 40 ? 22 -17.297 -5.688 1 82.81 40 THR B O 1
ATOM 2373 N N . LEU B 1 41 ? 22 -17.641 -7.902 1 85.12 41 LEU B N 1
ATOM 2374 C CA . LEU B 1 41 ? 22.312 -16.25 -8.164 1 85.12 41 LEU B CA 1
ATOM 2375 C C . LEU B 1 41 ? 21.141 -15.344 -7.758 1 85.12 41 LEU B C 1
ATOM 2377 O O . LEU B 1 41 ? 21.359 -14.211 -7.316 1 85.12 41 LEU B O 1
ATOM 2381 N N . ASN B 1 42 ? 20 -15.82 -7.879 1 88.06 42 ASN B N 1
ATOM 2382 C CA . ASN B 1 42 ? 18.844 -15.07 -7.402 1 88.06 42 ASN B CA 1
ATOM 2383 C C . ASN B 1 42 ? 18.891 -14.883 -5.887 1 88.06 42 ASN B C 1
ATOM 2385 O O . ASN B 1 42 ? 18.672 -13.773 -5.395 1 88.06 42 ASN B O 1
ATOM 2389 N N . ILE B 1 43 ? 19.234 -15.938 -5.23 1 89.94 43 ILE B N 1
ATOM 2390 C CA . ILE B 1 43 ? 19.297 -15.891 -3.773 1 89.94 43 ILE B CA 1
ATOM 2391 C C . ILE B 1 43 ? 20.359 -14.883 -3.33 1 89.94 43 ILE B C 1
ATOM 2393 O O . ILE B 1 43 ? 20.078 -13.992 -2.531 1 89.94 43 ILE B O 1
ATOM 2397 N N . TRP B 1 44 ? 21.453 -14.945 -3.896 1 89.81 44 TRP B N 1
ATOM 2398 C CA . TRP B 1 44 ? 22.578 -14.141 -3.449 1 89.81 44 TRP B CA 1
ATOM 2399 C C . TRP B 1 44 ? 22.406 -12.68 -3.859 1 89.81 44 TRP B C 1
ATOM 2401 O O . TRP B 1 44 ? 22.859 -11.773 -3.158 1 89.81 44 TRP B O 1
ATOM 2411 N N . SER B 1 45 ? 21.719 -12.43 -4.977 1 91.12 45 SER B N 1
ATOM 2412 C CA . SER B 1 45 ? 21.453 -11.047 -5.352 1 91.12 45 SER B CA 1
ATOM 2413 C C . SER B 1 45 ? 20.5 -10.383 -4.371 1 91.12 45 SER B C 1
ATOM 2415 O O . SER B 1 45 ? 20.641 -9.203 -4.051 1 91.12 45 SER B O 1
ATOM 2417 N N . HIS B 1 46 ? 19.594 -11.148 -3.824 1 94.12 46 HIS B N 1
ATOM 2418 C CA . HIS B 1 46 ? 18.703 -10.609 -2.805 1 94.12 46 HIS B CA 1
ATOM 2419 C C . HIS B 1 46 ? 19.438 -10.383 -1.487 1 94.12 46 HIS B C 1
ATOM 2421 O O . HIS B 1 46 ? 19.219 -9.375 -0.812 1 94.12 46 HIS B O 1
ATOM 2427 N N . ILE B 1 47 ? 20.328 -11.328 -1.156 1 94 47 ILE B N 1
ATOM 2428 C CA . ILE B 1 47 ? 21.094 -11.188 0.076 1 94 47 ILE B CA 1
ATOM 2429 C C . ILE B 1 47 ? 22 -9.961 -0.021 1 94 47 ILE B C 1
ATOM 2431 O O . ILE B 1 47 ? 22.141 -9.211 0.946 1 94 47 ILE B O 1
ATOM 2435 N N . ALA B 1 48 ? 22.594 -9.82 -1.178 1 94.75 48 ALA B N 1
ATOM 2436 C CA . ALA B 1 48 ? 23.406 -8.625 -1.401 1 94.75 48 ALA B CA 1
ATOM 2437 C C . ALA B 1 48 ? 22.578 -7.355 -1.236 1 94.75 48 ALA B C 1
ATOM 2439 O O . ALA B 1 48 ? 23.016 -6.383 -0.629 1 94.75 48 ALA B O 1
ATOM 2440 N N . GLY B 1 49 ? 21.344 -7.367 -1.798 1 95.88 49 GLY B N 1
ATOM 2441 C CA . GLY B 1 49 ? 20.453 -6.246 -1.595 1 95.88 49 GLY B CA 1
ATOM 2442 C C . GLY B 1 49 ? 20.141 -5.984 -0.133 1 95.88 49 GLY B C 1
ATOM 2443 O O . GLY B 1 49 ? 20.125 -4.832 0.309 1 95.88 49 GLY B O 1
ATOM 2444 N N . PHE B 1 50 ? 19.953 -7.055 0.617 1 97.5 50 PHE B N 1
ATOM 2445 C CA . PHE B 1 50 ? 19.703 -6.93 2.047 1 97.5 50 PHE B CA 1
ATOM 2446 C C . PHE B 1 50 ? 20.859 -6.242 2.748 1 97.5 50 PHE B C 1
ATOM 2448 O O . PHE B 1 50 ? 20.656 -5.348 3.572 1 97.5 50 PHE B O 1
ATOM 2455 N N . VAL B 1 51 ? 22.031 -6.652 2.432 1 97.31 51 VAL B N 1
ATOM 2456 C CA . VAL B 1 51 ? 23.234 -6.102 3.055 1 97.31 51 VAL B CA 1
ATOM 2457 C C . VAL B 1 51 ? 23.359 -4.617 2.721 1 97.31 51 VAL B C 1
ATOM 2459 O O . VAL B 1 51 ? 23.703 -3.807 3.582 1 97.31 51 VAL B O 1
ATOM 2462 N N . VAL B 1 52 ? 23.047 -4.273 1.505 1 97.12 52 VAL B N 1
ATOM 2463 C CA . VAL B 1 52 ? 23.094 -2.873 1.089 1 97.12 52 VAL B CA 1
ATOM 2464 C C . VAL B 1 52 ? 22.125 -2.055 1.943 1 97.12 52 VAL B C 1
ATOM 2466 O O . VAL B 1 52 ? 22.5 -1.024 2.504 1 97.12 52 VAL B O 1
ATOM 2469 N N . PHE B 1 53 ? 20.922 -2.471 2.152 1 98.25 53 PHE B N 1
ATOM 2470 C CA . PHE B 1 53 ? 19.906 -1.703 2.869 1 98.25 53 PHE B CA 1
ATOM 2471 C C . PHE B 1 53 ? 20.188 -1.712 4.367 1 98.25 53 PHE B C 1
ATOM 2473 O O . PHE B 1 53 ? 19.906 -0.733 5.062 1 98.25 53 PHE B O 1
ATOM 2480 N N . PHE B 1 54 ? 20.75 -2.816 4.816 1 98 54 PHE B N 1
ATOM 2481 C CA . PHE B 1 54 ? 21.188 -2.844 6.211 1 98 54 PHE B CA 1
ATOM 2482 C C . PHE B 1 54 ? 22.297 -1.829 6.453 1 98 54 PHE B C 1
ATOM 2484 O O . PHE B 1 54 ? 22.297 -1.123 7.465 1 98 54 PHE B O 1
ATOM 2491 N N . GLY B 1 55 ? 23.219 -1.738 5.582 1 97.69 55 GLY B N 1
ATOM 2492 C CA . GLY B 1 55 ? 24.266 -0.728 5.656 1 97.69 55 GLY B CA 1
ATOM 2493 C C . GLY B 1 55 ? 23.719 0.689 5.629 1 97.69 55 GLY B C 1
ATOM 2494 O O . GLY B 1 55 ? 24.172 1.546 6.395 1 97.69 55 GLY B O 1
ATOM 2495 N N . LEU B 1 56 ? 22.75 0.935 4.789 1 97.19 56 LEU B N 1
ATOM 2496 C CA . LEU B 1 56 ? 22.125 2.254 4.723 1 97.19 56 LEU B CA 1
ATOM 2497 C C . LEU B 1 56 ? 21.391 2.568 6.02 1 97.19 56 LEU B C 1
ATOM 2499 O O . LEU B 1 56 ? 21.359 3.721 6.457 1 97.19 56 LEU B O 1
ATOM 2503 N N . PHE B 1 57 ? 20.766 1.53 6.562 1 97.44 57 PHE B N 1
ATOM 2504 C CA . PHE B 1 57 ? 20.078 1.707 7.832 1 97.44 57 PHE B CA 1
ATOM 2505 C C . PHE B 1 57 ? 21.047 2.162 8.922 1 97.44 57 PHE B C 1
ATOM 2507 O O . PHE B 1 57 ? 20.766 3.125 9.641 1 97.44 57 PHE B O 1
ATOM 2514 N N . LEU B 1 58 ? 22.172 1.526 8.984 1 96.62 58 LEU B N 1
ATOM 2515 C CA . LEU B 1 58 ? 23.203 1.895 9.953 1 96.62 58 LEU B CA 1
ATOM 2516 C C . LEU B 1 58 ? 23.734 3.293 9.68 1 96.62 58 LEU B C 1
ATOM 2518 O O . LEU B 1 58 ? 23.969 4.07 10.602 1 96.62 58 LEU B O 1
ATOM 2522 N N . TYR B 1 59 ? 23.938 3.566 8.422 1 95.81 59 TYR B N 1
ATOM 2523 C CA . TYR B 1 59 ? 24.391 4.891 8.016 1 95.81 59 TYR B CA 1
ATOM 2524 C C . TYR B 1 59 ? 23.406 5.965 8.438 1 95.81 59 TYR B C 1
ATOM 2526 O O . TYR B 1 59 ? 23.797 7.02 8.938 1 95.81 59 TYR B O 1
ATOM 2534 N N . ASP B 1 60 ? 22.141 5.73 8.258 1 95.62 60 ASP B N 1
ATOM 2535 C CA . ASP B 1 60 ? 21.094 6.691 8.602 1 95.62 60 ASP B CA 1
ATOM 2536 C C . ASP B 1 60 ? 21.047 6.945 10.102 1 95.62 60 ASP B C 1
ATOM 2538 O O . ASP B 1 60 ? 20.984 8.094 10.539 1 95.62 60 ASP B O 1
ATOM 2542 N N . VAL B 1 61 ? 21.172 5.867 10.891 1 93.12 61 VAL B N 1
ATOM 2543 C CA . VAL B 1 61 ? 21.031 5.965 12.336 1 93.12 61 VAL B CA 1
ATOM 2544 C C . VAL B 1 61 ? 22.25 6.637 12.938 1 93.12 61 VAL B C 1
ATOM 2546 O O . VAL B 1 61 ? 22.156 7.387 13.914 1 93.12 61 VAL B O 1
ATOM 2549 N N . ASN B 1 62 ? 23.391 6.473 12.359 1 93.69 62 ASN B N 1
ATOM 2550 C CA . ASN B 1 62 ? 24.609 6.918 13 1 93.69 62 ASN B CA 1
ATOM 2551 C C . ASN B 1 62 ? 25.125 8.227 12.398 1 93.69 62 ASN B C 1
ATOM 2553 O O . ASN B 1 62 ? 25.875 8.953 13.039 1 93.69 62 ASN B O 1
ATOM 2557 N N . VAL B 1 63 ? 24.734 8.531 11.18 1 93.88 63 VAL B N 1
ATOM 2558 C CA . VAL B 1 63 ? 25.344 9.68 10.516 1 93.88 63 VAL B CA 1
ATOM 2559 C C . VAL B 1 63 ? 24.234 10.641 10.055 1 93.88 63 VAL B C 1
ATOM 2561 O O . VAL B 1 63 ? 24.203 11.797 10.477 1 93.88 63 VAL B O 1
ATOM 2564 N N . VAL B 1 64 ? 23.25 10.172 9.305 1 92.06 64 VAL B N 1
ATOM 2565 C CA . VAL B 1 64 ? 22.281 11 8.609 1 92.06 64 VAL B CA 1
ATOM 2566 C C . VAL B 1 64 ? 21.375 11.703 9.625 1 92.06 64 VAL B C 1
ATOM 2568 O O . VAL B 1 64 ? 21.078 12.891 9.477 1 92.06 64 VAL B O 1
ATOM 2571 N N . TYR B 1 65 ? 21.016 10.93 10.617 1 91.94 65 TYR B N 1
ATOM 2572 C CA . TYR B 1 65 ? 20.125 11.484 11.633 1 91.94 65 TYR B CA 1
ATOM 2573 C C . TYR B 1 65 ? 20.734 12.727 12.273 1 91.94 65 TYR B C 1
ATOM 2575 O O . TYR B 1 65 ? 20.047 13.727 12.484 1 91.94 65 TYR B O 1
ATOM 2583 N N . TYR B 1 66 ? 22.031 12.727 12.539 1 92.06 66 TYR B N 1
ATOM 2584 C CA . TYR B 1 66 ? 22.703 13.836 13.203 1 92.06 66 TYR B CA 1
ATOM 2585 C C . TYR B 1 66 ? 23.109 14.906 12.203 1 92.06 66 TYR B C 1
ATOM 2587 O O . TYR B 1 66 ? 22.969 16.109 12.477 1 92.06 66 TYR B O 1
ATOM 2595 N N . LYS B 1 67 ? 23.5 14.492 11.062 1 91.44 67 LYS B N 1
ATOM 2596 C CA . LYS B 1 67 ? 23.984 15.406 10.039 1 91.44 67 LYS B CA 1
ATOM 2597 C C . LYS B 1 67 ? 22.891 16.344 9.57 1 91.44 67 LYS B C 1
ATOM 2599 O O . LYS B 1 67 ? 23.125 17.547 9.391 1 91.44 67 LYS B O 1
ATOM 2604 N N . TYR B 1 68 ? 21.656 15.852 9.461 1 90.06 68 TYR B N 1
ATOM 2605 C CA . TYR B 1 68 ? 20.578 16.656 8.898 1 90.06 68 TYR B CA 1
ATOM 2606 C C . TYR B 1 68 ? 19.594 17.094 9.984 1 90.06 68 TYR B C 1
ATOM 2608 O O . TYR B 1 68 ? 18.484 17.531 9.688 1 90.06 68 TYR B O 1
ATOM 2616 N N . GLN B 1 69 ? 19.938 16.875 11.211 1 87.5 69 GLN B N 1
ATOM 2617 C CA . GLN B 1 69 ? 19.078 17.266 12.32 1 87.5 69 GLN B CA 1
ATOM 2618 C C . GLN B 1 69 ? 17.656 16.766 12.109 1 87.5 69 GLN B C 1
ATOM 2620 O O . GLN B 1 69 ? 16.703 17.531 12.203 1 87.5 69 GLN B O 1
ATOM 2625 N N . ALA B 1 70 ? 17.562 15.516 11.828 1 86.69 70 ALA B N 1
ATOM 2626 C CA . ALA B 1 70 ? 16.281 14.891 11.516 1 86.69 70 ALA B CA 1
ATOM 2627 C C . ALA B 1 70 ? 15.383 14.828 12.75 1 86.69 70 ALA B C 1
ATOM 2629 O O . ALA B 1 70 ? 15.875 14.734 13.875 1 86.69 70 ALA B O 1
ATOM 2630 N N . THR B 1 71 ? 14.102 14.961 12.555 1 85.38 71 THR B N 1
ATOM 2631 C CA . THR B 1 71 ? 13.125 14.797 13.625 1 85.38 71 THR B CA 1
ATOM 2632 C C . THR B 1 71 ? 12.883 13.312 13.906 1 85.38 71 THR B C 1
ATOM 2634 O O . THR B 1 71 ? 13.297 12.453 13.133 1 85.38 71 THR B O 1
ATOM 2637 N N . GLU B 1 72 ? 12.266 13.023 14.984 1 86.38 72 GLU B N 1
ATOM 2638 C CA . GLU B 1 72 ? 11.883 11.648 15.297 1 86.38 72 GLU B CA 1
ATOM 2639 C C . GLU B 1 72 ? 10.977 11.07 14.219 1 86.38 72 GLU B C 1
ATOM 2641 O O . GLU B 1 72 ? 11.07 9.891 13.891 1 86.38 72 GLU B O 1
ATOM 2646 N N . ASN B 1 73 ? 10.125 11.922 13.719 1 85.56 73 ASN B N 1
ATOM 2647 C CA . ASN B 1 73 ? 9.234 11.469 12.656 1 85.56 73 ASN B CA 1
ATOM 2648 C C . ASN B 1 73 ? 10.016 11.094 11.398 1 85.56 73 ASN B C 1
ATOM 2650 O O . ASN B 1 73 ? 9.695 10.102 10.742 1 85.56 73 ASN B O 1
ATOM 2654 N N . ASP B 1 74 ? 11.055 11.906 11.109 1 88.44 74 ASP B N 1
ATOM 2655 C CA . ASP B 1 74 ? 11.914 11.586 9.977 1 88.44 74 ASP B CA 1
ATOM 2656 C C . ASP B 1 74 ? 12.578 10.219 10.148 1 88.44 74 ASP B C 1
ATOM 2658 O O . ASP B 1 74 ? 12.641 9.43 9.211 1 88.44 74 ASP B O 1
ATOM 2662 N N . ALA B 1 75 ? 12.969 10.016 11.375 1 91 75 ALA B N 1
ATOM 2663 C CA . ALA B 1 75 ? 13.664 8.766 11.68 1 91 75 ALA B CA 1
ATOM 2664 C C . ALA B 1 75 ? 12.727 7.57 11.539 1 91 75 ALA B C 1
ATOM 2666 O O . ALA B 1 75 ? 13.125 6.523 11.023 1 91 75 ALA B O 1
ATOM 2667 N N . VAL B 1 76 ? 11.539 7.723 11.953 1 91.19 76 VAL B N 1
ATOM 2668 C CA . VAL B 1 76 ? 10.562 6.645 11.891 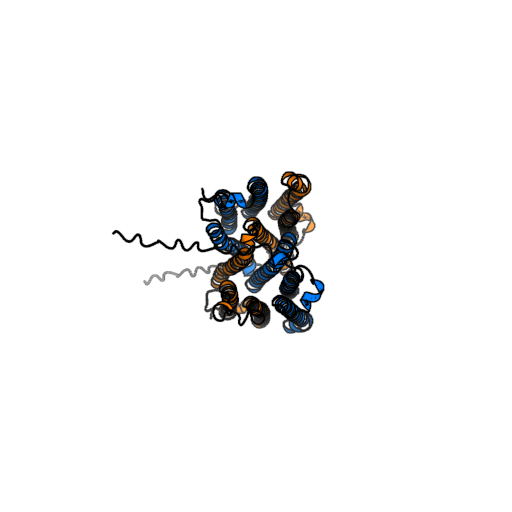1 91.19 76 VAL B CA 1
ATOM 2669 C C . VAL B 1 76 ? 10.242 6.324 10.43 1 91.19 76 VAL B C 1
ATOM 2671 O O . VAL B 1 76 ? 10.211 5.156 10.031 1 91.19 76 VAL B O 1
ATOM 2674 N N . VAL B 1 77 ? 10.047 7.363 9.648 1 91.88 77 VAL B N 1
ATOM 2675 C CA . VAL B 1 77 ? 9.703 7.172 8.25 1 91.88 77 VAL B CA 1
ATOM 2676 C C . VAL B 1 77 ? 10.867 6.516 7.512 1 91.88 77 VAL B C 1
ATOM 2678 O O . VAL B 1 77 ? 10.68 5.527 6.797 1 91.88 77 VAL B O 1
ATOM 2681 N N . ALA B 1 78 ? 12.094 7.012 7.734 1 94.31 78 ALA B N 1
ATOM 2682 C CA . ALA B 1 78 ? 13.273 6.465 7.074 1 94.31 78 ALA B CA 1
ATOM 2683 C C . ALA B 1 78 ? 13.508 5.016 7.492 1 94.31 78 ALA B C 1
ATOM 2685 O O . ALA B 1 78 ? 13.828 4.168 6.656 1 94.31 78 ALA B O 1
ATOM 2686 N N . SER B 1 79 ? 13.344 4.727 8.758 1 95.94 79 SER B N 1
ATOM 2687 C CA . SER B 1 79 ? 13.523 3.363 9.25 1 95.94 79 SER B CA 1
ATOM 2688 C C . SER B 1 79 ? 12.477 2.424 8.672 1 95.94 79 SER B C 1
ATOM 2690 O O . SER B 1 79 ? 12.781 1.282 8.32 1 95.94 79 SER B O 1
ATOM 2692 N N . PHE B 1 80 ? 11.32 2.893 8.625 1 95.69 80 PHE B N 1
ATOM 2693 C CA . PHE B 1 80 ? 10.234 2.092 8.07 1 95.69 80 PHE B CA 1
ATOM 2694 C C . PHE B 1 80 ? 10.523 1.716 6.625 1 95.69 80 PHE B C 1
ATOM 2696 O O . PHE B 1 80 ? 10.352 0.561 6.23 1 95.69 80 PHE B O 1
ATOM 2703 N N . VAL B 1 81 ? 10.984 2.672 5.844 1 97 81 VAL B N 1
ATOM 2704 C CA . VAL B 1 81 ? 11.305 2.449 4.438 1 97 81 VAL B CA 1
ATOM 2705 C C . VAL B 1 81 ? 12.391 1.377 4.32 1 97 81 VAL B C 1
ATOM 2707 O O . VAL B 1 81 ? 12.219 0.39 3.602 1 97 81 VAL B O 1
ATOM 2710 N N . LEU B 1 82 ? 13.414 1.514 5.102 1 98.12 82 LEU B N 1
ATOM 2711 C CA . LEU B 1 82 ? 14.539 0.596 4.984 1 98.12 82 LEU B CA 1
ATOM 2712 C C . LEU B 1 82 ? 14.18 -0.78 5.535 1 98.12 82 LEU B C 1
ATOM 2714 O O . LEU B 1 82 ? 14.656 -1.799 5.027 1 98.12 82 LEU B O 1
ATOM 2718 N N . LEU B 1 83 ? 13.352 -0.819 6.547 1 97.81 83 LEU B N 1
ATOM 2719 C CA . LEU B 1 83 ? 12.898 -2.104 7.066 1 97.81 83 LEU B CA 1
ATOM 2720 C C . LEU B 1 83 ? 12.062 -2.846 6.027 1 97.81 83 LEU B C 1
ATOM 2722 O O . LEU B 1 83 ? 12.188 -4.062 5.879 1 97.81 83 LEU B O 1
ATOM 2726 N N . CYS B 1 84 ? 11.25 -2.121 5.328 1 97.31 84 CYS B N 1
ATOM 2727 C CA . CYS B 1 84 ? 10.445 -2.736 4.277 1 97.31 84 CYS B CA 1
ATOM 2728 C C . CYS B 1 84 ? 11.328 -3.238 3.139 1 97.31 84 CYS B C 1
ATOM 2730 O O . CYS B 1 84 ? 11.094 -4.32 2.596 1 97.31 84 CYS B O 1
ATOM 2732 N N . PHE B 1 85 ? 12.336 -2.414 2.793 1 97.69 85 PHE B N 1
ATOM 2733 C CA . PHE B 1 85 ? 13.266 -2.838 1.753 1 97.69 85 PHE B CA 1
ATOM 2734 C C . PHE B 1 85 ? 13.992 -4.117 2.16 1 97.69 85 PHE B C 1
ATOM 2736 O O . PHE B 1 85 ? 14.102 -5.051 1.362 1 97.69 85 PHE B O 1
ATOM 2743 N N . MET B 1 86 ? 14.398 -4.164 3.389 1 98.19 86 MET B N 1
ATOM 2744 C CA . MET B 1 86 ? 15.109 -5.332 3.896 1 98.19 86 MET B CA 1
ATOM 2745 C C . MET B 1 86 ? 14.188 -6.547 3.949 1 98.19 86 MET B C 1
ATOM 2747 O O . MET B 1 86 ? 14.602 -7.656 3.605 1 98.19 86 MET B O 1
ATOM 2751 N N . THR B 1 87 ? 13.016 -6.312 4.379 1 97.5 87 THR B N 1
ATOM 2752 C CA . THR B 1 87 ? 12.039 -7.395 4.43 1 97.5 87 THR B CA 1
ATOM 2753 C C . THR B 1 87 ? 11.773 -7.949 3.035 1 97.5 87 THR B C 1
ATOM 2755 O O . THR B 1 87 ? 11.68 -9.164 2.85 1 97.5 87 THR B O 1
ATOM 2758 N N . CYS B 1 88 ? 11.648 -7.07 2.059 1 96.56 88 CYS B N 1
ATOM 2759 C CA . CYS B 1 88 ? 11.453 -7.492 0.676 1 96.56 88 CYS B CA 1
ATOM 2760 C C . CYS B 1 88 ? 12.602 -8.383 0.211 1 96.56 88 CYS B C 1
ATOM 2762 O O . CYS B 1 88 ? 12.367 -9.453 -0.357 1 96.56 88 CYS B O 1
ATOM 2764 N N . MET B 1 89 ? 13.828 -8.031 0.538 1 97 89 MET B N 1
ATOM 2765 C CA . MET B 1 89 ? 15 -8.812 0.132 1 97 89 MET B CA 1
ATOM 2766 C C . MET B 1 89 ? 15.008 -10.18 0.808 1 97 89 MET B C 1
ATOM 2768 O O . MET B 1 89 ? 15.289 -11.188 0.165 1 97 89 MET B O 1
ATOM 2772 N N . ILE B 1 90 ? 14.648 -10.164 2.062 1 96.75 90 ILE B N 1
ATOM 2773 C CA . ILE B 1 90 ? 14.688 -11.406 2.83 1 96.75 90 ILE B CA 1
ATOM 2774 C C . ILE B 1 90 ? 13.602 -12.359 2.33 1 96.75 90 ILE B C 1
ATOM 2776 O O . ILE B 1 90 ? 13.859 -13.539 2.098 1 96.75 90 ILE B O 1
ATOM 2780 N N . LEU B 1 91 ? 12.438 -11.891 2.096 1 94.81 91 LEU B N 1
ATOM 2781 C CA . LEU B 1 91 ? 11.328 -12.734 1.669 1 94.81 91 LEU B CA 1
ATOM 2782 C C . LEU B 1 91 ? 11.555 -13.258 0.253 1 94.81 91 LEU B C 1
ATOM 2784 O O . LEU B 1 91 ? 11.219 -14.398 -0.054 1 94.81 91 LEU B O 1
ATOM 2788 N N . SER B 1 92 ? 12.109 -12.422 -0.623 1 92.94 92 SER B N 1
ATOM 2789 C CA . SER B 1 92 ? 12.438 -12.883 -1.969 1 92.94 92 SER B CA 1
ATOM 2790 C C . SER B 1 92 ? 13.516 -13.961 -1.941 1 92.94 92 SER B C 1
ATOM 2792 O O . SER B 1 92 ? 13.43 -14.945 -2.67 1 92.94 92 SER B O 1
ATOM 2794 N N . SER B 1 93 ? 14.5 -13.734 -1.072 1 93.62 93 SER B N 1
ATOM 2795 C CA . SER B 1 93 ? 15.547 -14.75 -0.934 1 93.62 93 SER B CA 1
ATOM 2796 C C . SER B 1 93 ? 14.969 -16.062 -0.435 1 93.62 93 SER B C 1
ATOM 2798 O O . SER B 1 93 ? 15.336 -17.141 -0.936 1 93.62 93 SER B O 1
ATOM 2800 N N . LEU B 1 94 ? 14.078 -16.016 0.487 1 91.5 94 LEU B N 1
ATOM 2801 C CA . LEU B 1 94 ? 13.453 -17.203 1.03 1 91.5 94 LEU B CA 1
ATOM 2802 C C . LEU B 1 94 ? 12.586 -17.891 -0.023 1 91.5 94 LEU B C 1
ATOM 2804 O O . LEU B 1 94 ? 12.523 -19.125 -0.074 1 91.5 94 LEU B O 1
ATOM 2808 N N . TYR B 1 95 ? 11.945 -17.109 -0.854 1 90.12 95 TYR B N 1
ATOM 2809 C CA . TYR B 1 95 ? 11.164 -17.688 -1.942 1 90.12 95 TYR B CA 1
ATOM 2810 C C . TYR B 1 95 ? 12.039 -18.516 -2.873 1 90.12 95 TYR B C 1
ATOM 2812 O O . TYR B 1 95 ? 11.688 -19.641 -3.219 1 90.12 95 TYR B O 1
ATOM 2820 N N . HIS B 1 96 ? 13.133 -18 -3.236 1 87.69 96 HIS B N 1
ATOM 2821 C CA . HIS B 1 96 ? 14.016 -18.703 -4.164 1 87.69 96 HIS B CA 1
ATOM 2822 C C . HIS B 1 96 ? 14.727 -19.859 -3.479 1 87.69 96 HIS B C 1
ATOM 2824 O O . HIS B 1 96 ? 15.117 -20.828 -4.133 1 87.69 96 HIS B O 1
ATOM 2830 N N . THR B 1 97 ? 14.852 -19.781 -2.18 1 86.06 97 THR B N 1
ATOM 2831 C CA . THR B 1 97 ? 15.508 -20.844 -1.43 1 86.06 97 THR B CA 1
ATOM 2832 C C . THR B 1 97 ? 14.547 -22 -1.202 1 86.06 97 THR B C 1
ATOM 2834 O O . THR B 1 97 ? 14.938 -23.172 -1.312 1 86.06 97 THR B O 1
ATOM 2837 N N . LEU B 1 98 ? 13.344 -21.594 -0.849 1 83.88 98 LEU B N 1
ATOM 2838 C CA . LEU B 1 98 ? 12.414 -22.625 -0.385 1 83.88 98 LEU B CA 1
ATOM 2839 C C . LEU B 1 98 ? 11.375 -22.938 -1.457 1 83.88 98 LEU B C 1
ATOM 2841 O O . LEU B 1 98 ? 10.453 -23.719 -1.22 1 83.88 98 LEU B O 1
ATOM 2845 N N . ASN B 1 99 ? 11.609 -22.109 -2.49 1 65.62 99 ASN B N 1
ATOM 2846 C CA . ASN B 1 99 ? 10.641 -22.281 -3.566 1 65.62 99 ASN B CA 1
ATOM 2847 C C . ASN B 1 99 ? 10.734 -23.672 -4.184 1 65.62 99 ASN B C 1
ATOM 2849 O O . ASN B 1 99 ? 11.75 -24.359 -4.023 1 65.62 99 ASN B O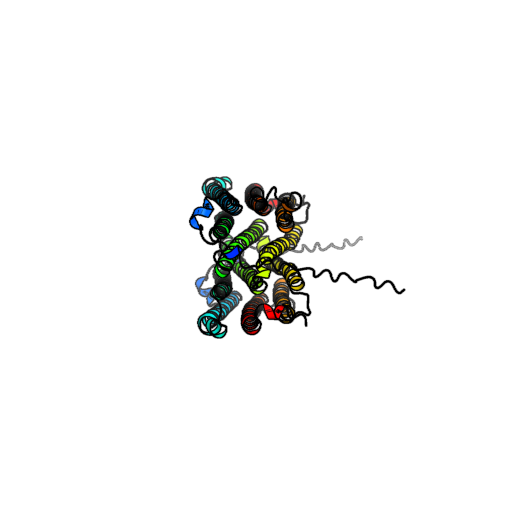 1
ATOM 2853 N N . CYS B 1 100 ? 9.461 -24.391 -4.637 1 63.94 100 CYS B N 1
ATOM 2854 C CA . CYS B 1 100 ? 9.047 -25.406 -5.594 1 63.94 100 CYS B CA 1
ATOM 2855 C C . CYS B 1 100 ? 9.234 -26.812 -5.02 1 63.94 100 CYS B C 1
ATOM 2857 O O . CYS B 1 100 ? 9.727 -27.703 -5.707 1 63.94 100 CYS B O 1
ATOM 2859 N N . ARG B 1 101 ? 8.93 -26.891 -3.705 1 69.88 101 ARG B N 1
ATOM 2860 C CA . ARG B 1 101 ? 8.836 -28.266 -3.203 1 69.88 101 ARG B CA 1
ATOM 2861 C C . ARG B 1 101 ? 7.465 -28.859 -3.49 1 69.88 101 ARG B C 1
ATOM 2863 O O . ARG B 1 101 ? 7.336 -30.078 -3.676 1 69.88 101 ARG B O 1
ATOM 2870 N N . SER B 1 102 ? 6.508 -28.047 -3.424 1 77.56 102 SER B N 1
ATOM 2871 C CA . SER B 1 102 ? 5.125 -28.375 -3.764 1 77.56 102 SER B CA 1
ATOM 2872 C C . SER B 1 102 ? 4.371 -27.141 -4.246 1 77.56 102 SER B C 1
ATOM 2874 O O . SER B 1 102 ? 4.848 -26.016 -4.082 1 77.56 102 SER B O 1
ATOM 2876 N N . GLU B 1 103 ? 3.35 -27.422 -4.895 1 78.38 103 GLU B N 1
ATOM 2877 C CA . GLU B 1 103 ? 2.521 -26.312 -5.355 1 78.38 103 GLU B CA 1
ATOM 2878 C C . GLU B 1 103 ? 2.078 -25.422 -4.188 1 78.38 103 GLU B C 1
ATOM 2880 O O . GLU B 1 103 ? 2.086 -24.203 -4.289 1 78.38 103 GLU B O 1
ATOM 2885 N N . GLU B 1 104 ? 1.736 -26.109 -3.146 1 78.75 104 GLU B N 1
ATOM 2886 C CA . GLU B 1 104 ? 1.285 -25.375 -1.967 1 78.75 104 GLU B CA 1
ATOM 2887 C C . GLU B 1 104 ? 2.414 -24.547 -1.374 1 78.75 104 GLU B C 1
ATOM 2889 O O . GLU B 1 104 ? 2.207 -23.375 -1.017 1 78.75 104 GLU B O 1
ATOM 2894 N N . SER B 1 105 ? 3.551 -25.172 -1.294 1 81.12 105 SER B N 1
ATOM 2895 C CA . SER B 1 105 ? 4.719 -24.469 -0.776 1 81.12 105 SER B CA 1
ATOM 2896 C C . SER B 1 105 ? 5.105 -23.297 -1.677 1 81.12 105 SER B C 1
ATOM 2898 O O . SER B 1 105 ? 5.453 -22.219 -1.188 1 81.12 105 SER B O 1
ATOM 2900 N N . CYS B 1 106 ? 4.938 -23.469 -2.926 1 82.38 106 CYS B N 1
ATOM 2901 C CA . CYS B 1 106 ? 5.258 -22.438 -3.896 1 82.38 106 CYS B CA 1
ATOM 2902 C C . CYS B 1 106 ? 4.324 -21.234 -3.742 1 82.38 106 CYS B C 1
ATOM 2904 O O . CYS B 1 106 ? 4.781 -20.094 -3.699 1 82.38 106 CYS B O 1
ATOM 2906 N N . ARG B 1 107 ? 3.143 -21.531 -3.598 1 81.06 107 ARG B N 1
ATOM 2907 C CA . ARG B 1 107 ? 2.152 -20.469 -3.441 1 81.06 107 ARG B CA 1
ATOM 2908 C C . ARG B 1 107 ? 2.389 -19.688 -2.158 1 81.06 107 ARG B C 1
ATOM 2910 O O . ARG B 1 107 ? 2.279 -18.469 -2.146 1 81.06 107 ARG B O 1
ATOM 2917 N N . LYS B 1 108 ? 2.727 -20.422 -1.168 1 84.56 108 LYS B N 1
ATOM 2918 C CA . LYS B 1 108 ? 2.969 -19.797 0.129 1 84.56 108 LYS B CA 1
ATOM 2919 C C . LYS B 1 108 ? 4.145 -18.828 0.061 1 84.56 108 LYS B C 1
ATOM 2921 O O . LYS B 1 108 ? 4.02 -17.656 0.436 1 84.56 108 LYS B O 1
ATOM 2926 N N . TRP B 1 109 ? 5.238 -19.266 -0.4 1 87.5 109 TRP B N 1
ATOM 2927 C CA . TRP B 1 109 ? 6.445 -18.438 -0.406 1 87.5 109 TRP B CA 1
ATOM 2928 C C . TRP B 1 109 ? 6.336 -17.328 -1.436 1 87.5 109 TRP B C 1
ATOM 2930 O O . TRP B 1 109 ? 6.867 -16.234 -1.23 1 87.5 109 TRP B O 1
ATOM 2940 N N . LEU B 1 110 ? 5.57 -17.609 -2.508 1 86.38 110 LEU B N 1
ATOM 2941 C CA . LEU B 1 110 ? 5.297 -16.547 -3.467 1 86.38 110 LEU B CA 1
ATOM 2942 C C . LEU B 1 110 ? 4.465 -15.445 -2.828 1 86.38 110 LEU B C 1
ATOM 2944 O O . LEU B 1 110 ? 4.723 -14.258 -3.053 1 86.38 110 LEU B O 1
ATOM 2948 N N . SER B 1 111 ? 3.5 -15.875 -2.072 1 86.5 111 SER B N 1
ATOM 2949 C CA . SER B 1 111 ? 2.656 -14.898 -1.394 1 86.5 111 SER B CA 1
ATOM 2950 C C . SER B 1 111 ? 3.475 -14.031 -0.447 1 86.5 111 SER B C 1
ATOM 2952 O O . SER B 1 111 ? 3.252 -12.82 -0.362 1 86.5 111 SER B O 1
ATOM 2954 N N . TYR B 1 112 ? 4.453 -14.609 0.196 1 89.5 112 TYR B N 1
ATOM 2955 C CA . TYR B 1 112 ? 5.328 -13.844 1.077 1 89.5 112 TYR B CA 1
ATOM 2956 C C . TYR B 1 112 ? 6.223 -12.906 0.277 1 89.5 112 TYR B C 1
ATOM 2958 O O . TYR B 1 112 ? 6.477 -11.773 0.694 1 89.5 112 TYR B O 1
ATOM 2966 N N . ASP B 1 113 ? 6.711 -13.445 -0.81 1 90.62 113 ASP B N 1
ATOM 2967 C CA . ASP B 1 113 ? 7.52 -12.609 -1.696 1 90.62 113 ASP B CA 1
ATOM 2968 C C . ASP B 1 113 ? 6.727 -11.406 -2.193 1 90.62 113 ASP B C 1
ATOM 2970 O O . ASP B 1 113 ? 7.203 -10.273 -2.121 1 90.62 113 ASP B O 1
ATOM 2974 N N . ILE B 1 114 ? 5.508 -11.617 -2.594 1 88.69 114 ILE B N 1
ATOM 2975 C CA . ILE B 1 114 ? 4.641 -10.562 -3.092 1 88.69 114 ILE B CA 1
ATOM 2976 C C . ILE B 1 114 ? 4.328 -9.578 -1.968 1 88.69 114 ILE B C 1
ATOM 2978 O O . ILE B 1 114 ? 4.242 -8.367 -2.199 1 88.69 114 ILE B O 1
ATOM 2982 N N . PHE B 1 115 ? 4.223 -10.094 -0.807 1 91.31 115 PHE B N 1
ATOM 2983 C CA . PHE B 1 115 ? 4.008 -9.227 0.345 1 91.31 115 PHE B CA 1
ATOM 2984 C C . PHE B 1 115 ? 5.191 -8.297 0.552 1 91.31 115 PHE B C 1
ATOM 2986 O O . PHE B 1 115 ? 5.016 -7.094 0.772 1 91.31 115 PHE B O 1
ATOM 2993 N N . GLY B 1 116 ? 6.352 -8.867 0.522 1 93.94 116 GLY B N 1
ATOM 2994 C CA . GLY B 1 116 ? 7.547 -8.055 0.678 1 93.94 116 GLY B CA 1
ATOM 2995 C C . GLY B 1 116 ? 7.672 -6.973 -0.375 1 93.94 116 GLY B C 1
ATOM 2996 O O . GLY B 1 116 ? 7.977 -5.82 -0.055 1 93.94 116 GLY B O 1
ATOM 2997 N N . ILE B 1 117 ? 7.375 -7.281 -1.552 1 92.38 117 ILE B N 1
ATOM 2998 C CA . ILE B 1 117 ? 7.414 -6.328 -2.652 1 92.38 117 ILE B CA 1
ATOM 2999 C C . ILE B 1 117 ? 6.375 -5.23 -2.42 1 92.38 117 ILE B C 1
ATOM 3001 O O . ILE B 1 117 ? 6.684 -4.043 -2.523 1 92.38 117 ILE B O 1
ATOM 3005 N N . SER B 1 118 ? 5.227 -5.648 -2.041 1 91.75 118 SER B N 1
ATOM 3006 C CA . SER B 1 118 ? 4.133 -4.707 -1.803 1 91.75 118 SER B CA 1
ATOM 3007 C C . SER B 1 118 ? 4.453 -3.773 -0.642 1 91.75 118 SER B C 1
ATOM 3009 O O . SER B 1 118 ? 4.121 -2.588 -0.683 1 91.75 118 SER B O 1
ATOM 3011 N N . ALA B 1 119 ? 5.047 -4.363 0.332 1 93.5 119 ALA B N 1
ATOM 3012 C CA . ALA B 1 119 ? 5.426 -3.551 1.485 1 93.5 119 ALA B CA 1
ATOM 3013 C C . ALA B 1 119 ? 6.426 -2.471 1.089 1 93.5 119 ALA B C 1
ATOM 3015 O O . ALA B 1 119 ? 6.367 -1.346 1.59 1 93.5 119 ALA B O 1
ATOM 3016 N N . SER B 1 120 ? 7.352 -2.795 0.226 1 94.81 120 SER B N 1
ATOM 3017 C CA . SER B 1 120 ? 8.32 -1.816 -0.253 1 94.81 120 SER B CA 1
ATOM 3018 C C . SER B 1 120 ? 7.641 -0.704 -1.043 1 94.81 120 SER B C 1
ATOM 3020 O O . SER B 1 120 ? 7.961 0.474 -0.866 1 94.81 120 SER B O 1
ATOM 3022 N N . PHE B 1 121 ? 6.676 -1.072 -1.83 1 91.94 121 PHE B N 1
ATOM 3023 C CA . PHE B 1 121 ? 5.926 -0.082 -2.594 1 91.94 121 PHE B CA 1
ATOM 3024 C C . PHE B 1 121 ? 5.102 0.805 -1.67 1 91.94 121 PHE B C 1
ATOM 3026 O O . PHE B 1 121 ? 5.016 2.018 -1.876 1 91.94 121 PHE B O 1
ATOM 3033 N N . PHE B 1 122 ? 4.57 0.135 -0.692 1 92.25 122 PHE B N 1
ATOM 3034 C CA . PHE B 1 122 ? 3.807 0.844 0.327 1 92.25 122 PHE B CA 1
ATOM 3035 C C . PHE B 1 122 ? 4.676 1.878 1.033 1 92.25 122 PHE B C 1
ATOM 3037 O O . PHE B 1 122 ? 4.262 3.027 1.208 1 92.25 122 PHE B O 1
ATOM 3044 N N . ALA B 1 123 ? 5.871 1.489 1.347 1 94.31 123 ALA B N 1
ATOM 3045 C CA . ALA B 1 123 ? 6.809 2.375 2.035 1 94.31 123 ALA B CA 1
ATOM 3046 C C . ALA B 1 123 ? 7.23 3.531 1.135 1 94.31 123 ALA B C 1
ATOM 3048 O O . ALA B 1 123 ? 7.363 4.668 1.595 1 94.31 123 ALA B O 1
ATOM 3049 N N . ILE B 1 124 ? 7.43 3.211 -0.107 1 93.56 124 ILE B N 1
ATOM 3050 C CA . ILE B 1 124 ? 7.805 4.242 -1.068 1 93.56 124 ILE B CA 1
ATOM 3051 C C . ILE B 1 124 ? 6.676 5.258 -1.202 1 93.56 124 ILE B C 1
ATOM 3053 O O . ILE B 1 124 ? 6.914 6.469 -1.15 1 93.56 124 ILE B O 1
ATOM 3057 N N . PHE B 1 125 ? 5.484 4.762 -1.256 1 91.19 125 PHE B N 1
ATOM 3058 C CA . PHE B 1 125 ? 4.324 5.637 -1.416 1 91.19 125 PHE B CA 1
ATOM 3059 C C . PHE B 1 125 ? 4.133 6.512 -0.185 1 91.19 125 PHE B C 1
ATOM 3061 O O . PHE B 1 125 ? 3.992 7.73 -0.3 1 91.19 125 PHE B O 1
ATOM 3068 N N . LEU B 1 126 ? 4.242 5.926 1.017 1 91.5 126 LEU B N 1
ATOM 3069 C CA . LEU B 1 126 ? 4.02 6.66 2.26 1 91.5 126 LEU B CA 1
ATOM 3070 C C . LEU B 1 126 ? 5.125 7.684 2.49 1 91.5 126 LEU B C 1
ATOM 3072 O O . LEU B 1 126 ? 4.855 8.812 2.908 1 91.5 126 LEU B O 1
ATOM 3076 N N . SER B 1 127 ? 6.332 7.266 2.238 1 93.44 127 SER B N 1
ATOM 3077 C CA . SER B 1 127 ? 7.43 8.211 2.426 1 93.44 127 SER B CA 1
ATOM 3078 C C . SER B 1 127 ? 7.352 9.352 1.416 1 93.44 127 SER B C 1
ATOM 3080 O O . SER B 1 127 ? 7.691 10.492 1.734 1 93.44 127 SER B O 1
ATOM 3082 N N . GLY B 1 128 ? 6.887 9.055 0.247 1 91.62 128 GLY B N 1
ATOM 3083 C CA . GLY B 1 128 ? 6.664 10.102 -0.735 1 91.62 128 GLY B CA 1
ATOM 3084 C C . GLY B 1 128 ? 5.648 11.133 -0.286 1 91.62 128 GLY B C 1
ATOM 3085 O O . GLY B 1 128 ? 5.859 12.336 -0.456 1 91.62 128 GLY B O 1
ATOM 3086 N N . ILE B 1 129 ? 4.625 10.633 0.292 1 88.38 129 ILE B N 1
ATOM 3087 C CA . ILE B 1 129 ? 3.602 11.531 0.816 1 88.38 129 ILE B CA 1
ATOM 3088 C C . ILE B 1 129 ? 4.176 12.344 1.972 1 88.38 129 ILE B C 1
ATOM 3090 O O . ILE B 1 129 ? 3.943 13.555 2.061 1 88.38 129 ILE B O 1
ATOM 3094 N N . TYR B 1 130 ? 4.934 11.719 2.797 1 89.25 130 TYR B N 1
ATOM 3095 C CA . TYR B 1 130 ? 5.562 12.391 3.928 1 89.25 130 TYR B CA 1
ATOM 3096 C C . TYR B 1 130 ? 6.496 13.5 3.453 1 89.25 130 TYR B C 1
ATOM 3098 O O . TYR B 1 130 ? 6.441 14.625 3.953 1 89.25 130 TYR B O 1
ATOM 3106 N N . TYR B 1 131 ? 7.266 13.141 2.451 1 87.94 131 TYR B N 1
ATOM 3107 C CA . TYR B 1 131 ? 8.219 14.109 1.927 1 87.94 131 TYR B CA 1
ATOM 3108 C C . TYR B 1 131 ? 7.504 15.234 1.192 1 87.94 131 TYR B C 1
ATOM 3110 O O . TYR B 1 131 ? 7.906 16.391 1.277 1 87.94 131 TYR B O 1
ATOM 3118 N N . GLY B 1 132 ? 6.453 14.898 0.579 1 86.62 132 GLY B N 1
ATOM 3119 C CA . GLY B 1 132 ? 5.773 15.852 -0.275 1 86.62 132 GLY B CA 1
ATOM 3120 C C . GLY B 1 132 ? 4.883 16.812 0.496 1 86.62 132 GLY B C 1
ATOM 3121 O O . GLY B 1 132 ? 4.598 17.922 0.029 1 86.62 132 GLY B O 1
ATOM 3122 N N . PHE B 1 133 ? 4.395 16.359 1.656 1 86.94 133 PHE B N 1
ATOM 3123 C CA . PHE B 1 133 ? 3.457 17.172 2.42 1 86.94 133 PHE B CA 1
ATOM 3124 C C . PHE B 1 133 ? 3.977 17.422 3.832 1 86.94 133 PHE B C 1
ATOM 3126 O O . PHE B 1 133 ? 3.246 17.234 4.809 1 86.94 133 PHE B O 1
ATOM 3133 N N . TRP B 1 134 ? 5.133 17.875 3.904 1 80.81 134 TRP B N 1
ATOM 3134 C CA . TRP B 1 134 ? 5.785 18.031 5.199 1 80.81 134 TRP B CA 1
ATOM 3135 C C . TRP B 1 134 ? 5.324 19.312 5.883 1 80.81 134 TRP B C 1
ATOM 3137 O O . TRP B 1 134 ? 5.215 19.375 7.109 1 80.81 134 TRP B O 1
ATOM 3147 N N . CYS B 1 135 ? 4.957 20.281 5.074 1 82.81 135 CYS B N 1
ATOM 3148 C CA . CYS B 1 135 ? 4.559 21.562 5.656 1 82.81 135 CYS B CA 1
ATOM 3149 C C . CYS B 1 135 ? 3.146 21.484 6.227 1 82.81 135 CYS B C 1
ATOM 3151 O O . CYS B 1 135 ? 2.244 20.938 5.59 1 82.81 135 CYS B O 1
ATOM 3153 N N . PRO B 1 136 ? 2.963 22.078 7.391 1 77.5 136 PRO B N 1
ATOM 3154 C CA . PRO B 1 136 ? 1.686 21.984 8.102 1 77.5 136 PRO B CA 1
ATOM 3155 C C . PRO B 1 136 ? 0.5 22.422 7.246 1 77.5 136 PRO B C 1
ATOM 3157 O O . PRO B 1 136 ? -0.583 21.844 7.34 1 77.5 136 PRO B O 1
ATOM 3160 N N . GLU B 1 137 ? 0.677 23.359 6.43 1 79.25 137 GLU B N 1
ATOM 3161 C CA . GLU B 1 137 ? -0.42 23.875 5.621 1 79.25 137 GLU B CA 1
ATOM 3162 C C . GLU B 1 137 ? -0.878 22.859 4.582 1 79.25 137 GLU B C 1
ATOM 3164 O O . GLU B 1 137 ? -1.977 22.984 4.031 1 79.25 137 GLU B O 1
ATOM 3169 N N . GLU B 1 138 ? -0.046 21.812 4.43 1 82.69 138 GLU B N 1
ATOM 3170 C CA . GLU B 1 138 ? -0.337 20.859 3.361 1 82.69 138 GLU B CA 1
ATOM 3171 C C . GLU B 1 138 ? -0.885 19.547 3.926 1 82.69 138 GLU B C 1
ATOM 3173 O O . GLU B 1 138 ? -1.296 18.672 3.17 1 82.69 138 GLU B O 1
ATOM 3178 N N . TRP B 1 139 ? -1.008 19.391 5.188 1 79.81 139 TRP B N 1
ATOM 3179 C CA . TRP B 1 139 ? -1.307 18.125 5.832 1 79.81 139 TRP B CA 1
ATOM 3180 C C . TRP B 1 139 ? -2.693 17.625 5.441 1 79.81 139 TRP B C 1
ATOM 3182 O O . TRP B 1 139 ? -2.92 16.422 5.328 1 79.81 139 TRP B O 1
ATOM 3192 N N . GLU B 1 140 ? -3.564 18.562 5.215 1 76.06 140 GLU B N 1
ATOM 3193 C CA . GLU B 1 140 ? -4.934 18.172 4.875 1 76.06 140 GLU B CA 1
ATOM 3194 C C . GLU B 1 140 ? -4.992 17.516 3.5 1 76.06 140 GLU B C 1
ATOM 3196 O O . GLU B 1 140 ? -5.863 16.672 3.246 1 76.06 140 GLU B O 1
ATOM 3201 N N . TRP B 1 141 ? -4.031 17.844 2.689 1 80.5 141 TRP B N 1
ATOM 3202 C CA . TRP B 1 141 ? -4.02 17.328 1.324 1 80.5 141 TRP B CA 1
ATOM 3203 C C . TRP B 1 141 ? -3.385 15.938 1.271 1 80.5 141 TRP B C 1
ATOM 3205 O O . TRP B 1 141 ? -3.559 15.203 0.294 1 80.5 141 TRP B O 1
ATOM 3215 N N . ALA B 1 142 ? -2.756 15.547 2.326 1 82.06 142 ALA B N 1
ATOM 3216 C CA . ALA B 1 142 ? -2.105 14.242 2.359 1 82.06 142 ALA B CA 1
ATOM 3217 C C . ALA B 1 142 ? -3.133 13.117 2.27 1 82.06 142 ALA B C 1
ATOM 3219 O O . ALA B 1 142 ? -2.947 12.156 1.519 1 82.06 142 ALA B O 1
ATOM 3220 N N . ARG B 1 143 ? -4.242 13.281 2.928 1 77.06 143 ARG B N 1
ATOM 3221 C CA . ARG B 1 143 ? -5.285 12.258 2.928 1 77.06 143 ARG B CA 1
ATOM 3222 C C . ARG B 1 143 ? -5.945 12.148 1.559 1 77.06 143 ARG B C 1
ATOM 3224 O O . ARG B 1 143 ? -6.195 11.047 1.07 1 77.06 143 ARG B O 1
ATOM 3231 N N . VAL B 1 144 ? -6.156 13.258 1.03 1 76.94 144 VAL B N 1
ATOM 3232 C CA . VAL B 1 144 ? -6.801 13.281 -0.279 1 76.94 144 VAL B CA 1
ATOM 3233 C C . VAL B 1 144 ? -5.879 12.648 -1.319 1 76.94 144 VAL B C 1
ATOM 3235 O O . VAL B 1 144 ? -6.328 11.859 -2.154 1 76.94 144 VAL B O 1
ATOM 3238 N N . THR B 1 145 ? -4.68 12.961 -1.243 1 80.5 145 THR B N 1
ATOM 3239 C CA . THR B 1 145 ? -3.684 12.414 -2.156 1 80.5 145 THR B CA 1
ATOM 3240 C C . THR B 1 145 ? -3.562 10.906 -1.985 1 80.5 145 THR B C 1
ATOM 3242 O O . THR B 1 145 ? -3.492 10.164 -2.971 1 80.5 145 THR B O 1
ATOM 3245 N N . LEU B 1 146 ? -3.621 10.492 -0.809 1 83.56 146 LEU B N 1
ATOM 3246 C CA . LEU B 1 146 ? -3.559 9.07 -0.511 1 83.56 146 LEU B CA 1
ATOM 3247 C C . LEU B 1 146 ? -4.75 8.336 -1.114 1 83.56 146 LEU B C 1
ATOM 3249 O O . LEU B 1 146 ? -4.582 7.324 -1.806 1 83.56 146 LEU B O 1
ATOM 3253 N N . PHE B 1 147 ? -5.91 8.922 -0.899 1 79.19 147 PHE B N 1
ATOM 3254 C CA . PHE B 1 147 ? -7.137 8.289 -1.376 1 79.19 147 PHE B CA 1
ATOM 3255 C C . PHE B 1 147 ? -7.156 8.234 -2.898 1 79.19 147 PHE B C 1
ATOM 3257 O O . PHE B 1 147 ? -7.496 7.199 -3.479 1 79.19 147 PHE B O 1
ATOM 3264 N N . THR B 1 148 ? -6.738 9.25 -3.461 1 75.81 148 THR B N 1
ATOM 3265 C CA . THR B 1 148 ? -6.758 9.305 -4.918 1 75.81 148 THR B CA 1
ATOM 3266 C C . THR B 1 148 ? -5.719 8.359 -5.512 1 75.81 148 THR B C 1
ATOM 3268 O O . THR B 1 148 ? -5.996 7.645 -6.473 1 75.81 148 THR B O 1
ATOM 3271 N N . GLY B 1 149 ? -4.578 8.352 -4.941 1 82.06 149 GLY B N 1
ATOM 3272 C CA . GLY B 1 149 ? -3.543 7.441 -5.398 1 82.06 149 GLY B CA 1
ATOM 3273 C C . GLY B 1 149 ? -3.955 5.984 -5.309 1 82.06 149 GLY B C 1
ATOM 3274 O O . GLY B 1 149 ? -3.77 5.223 -6.262 1 82.06 149 GLY B O 1
ATOM 3275 N N . TRP B 1 150 ? -4.527 5.688 -4.246 1 81.88 150 TRP B N 1
ATOM 3276 C CA . TRP B 1 150 ? -4.941 4.305 -4.031 1 81.88 150 TRP B CA 1
ATOM 3277 C C . TRP B 1 150 ? -6.098 3.932 -4.953 1 81.88 150 TRP B C 1
ATOM 3279 O O . TRP B 1 150 ? -6.172 2.803 -5.445 1 81.88 150 TRP B O 1
ATOM 3289 N N . ALA B 1 151 ? -7.02 4.926 -5.172 1 76.06 151 ALA B N 1
ATOM 3290 C CA . ALA B 1 151 ? -8.141 4.668 -6.066 1 76.06 151 ALA B CA 1
ATOM 3291 C C . ALA B 1 151 ? -7.656 4.352 -7.48 1 76.06 151 ALA B C 1
ATOM 3293 O O . ALA B 1 151 ? -8.125 3.398 -8.102 1 76.06 151 ALA B O 1
ATOM 3294 N N . VAL B 1 152 ? -6.672 4.965 -7.891 1 79.06 152 VAL B N 1
ATOM 3295 C CA . VAL B 1 152 ? -6.203 4.816 -9.266 1 79.06 152 VAL B CA 1
ATOM 3296 C C . VAL B 1 152 ? -5.348 3.561 -9.391 1 79.06 152 VAL B C 1
ATOM 3298 O O . VAL B 1 152 ? -5.281 2.949 -10.461 1 79.06 152 VAL B O 1
ATOM 3301 N N . SER B 1 153 ? -4.809 3.127 -8.312 1 82.75 153 SER B N 1
ATOM 3302 C CA . SER B 1 153 ? -3.902 1.983 -8.328 1 82.75 153 SER B CA 1
ATOM 3303 C C . SER B 1 153 ? -4.641 0.702 -8.703 1 82.75 153 SER B C 1
ATOM 3305 O O . SER B 1 153 ? -4.039 -0.231 -9.242 1 82.75 153 SER B O 1
ATOM 3307 N N . GLY B 1 154 ? -5.898 0.697 -8.477 1 86.12 154 GLY B N 1
ATOM 3308 C CA . GLY B 1 154 ? -6.645 -0.528 -8.719 1 86.12 154 GLY B CA 1
ATOM 3309 C C . GLY B 1 154 ? -7.215 -0.606 -10.125 1 86.12 154 GLY B C 1
ATOM 3310 O O . GLY B 1 154 ? -7.621 -1.679 -10.578 1 86.12 154 GLY B O 1
ATOM 3311 N N . LEU B 1 155 ? -7.117 0.495 -10.828 1 82.94 155 LEU B N 1
ATOM 3312 C CA . LEU B 1 155 ? -7.824 0.546 -12.102 1 82.94 155 LEU B CA 1
ATOM 3313 C C . LEU B 1 155 ? -7.09 -0.272 -13.164 1 82.94 155 LEU B C 1
ATOM 3315 O O . LEU B 1 155 ? -7.676 -1.17 -13.773 1 82.94 155 LEU B O 1
ATOM 3319 N N . LEU B 1 156 ? -5.805 -0.14 -13.344 1 79.81 156 LEU B N 1
ATOM 3320 C CA . LEU B 1 156 ? -5.07 -0.851 -14.383 1 79.81 156 LEU B CA 1
ATOM 3321 C C . LEU B 1 156 ? -5.004 -2.344 -14.078 1 79.81 156 LEU B C 1
ATOM 3323 O O . LEU B 1 156 ? -5.262 -3.172 -14.961 1 79.81 156 LEU B O 1
ATOM 3327 N N . PRO B 1 157 ? -4.777 -2.701 -12.852 1 83.62 157 PRO B N 1
ATOM 3328 C CA . PRO B 1 157 ? -4.82 -4.129 -12.523 1 83.62 157 PRO B CA 1
ATOM 3329 C C . PRO B 1 157 ? -6.188 -4.754 -12.789 1 83.62 157 PRO B C 1
ATOM 3331 O O . PRO B 1 157 ? -6.27 -5.914 -13.203 1 83.62 157 PRO B O 1
ATOM 3334 N N . THR B 1 158 ? -7.223 -3.963 -12.516 1 89.56 158 THR B N 1
ATOM 3335 C CA . THR B 1 158 ? -8.57 -4.469 -12.766 1 89.56 158 THR B CA 1
ATOM 3336 C C . THR B 1 158 ? -8.781 -4.707 -14.258 1 89.56 158 THR B C 1
ATOM 3338 O O . THR B 1 158 ? -9.336 -5.734 -14.656 1 89.56 158 THR B O 1
ATOM 3341 N N . ILE B 1 159 ? -8.289 -3.861 -15.031 1 87.75 159 ILE B N 1
ATOM 3342 C CA . ILE B 1 159 ? -8.383 -4.004 -16.484 1 87.75 159 ILE B CA 1
ATOM 3343 C C . ILE B 1 159 ? -7.562 -5.203 -16.938 1 87.75 159 ILE B C 1
ATOM 3345 O O . ILE B 1 159 ? -8.047 -6.039 -17.703 1 87.75 159 ILE B O 1
ATOM 3349 N N . HIS B 1 160 ? -6.371 -5.289 -16.469 1 84.75 160 HIS B N 1
ATOM 3350 C CA . HIS B 1 160 ? -5.492 -6.41 -16.781 1 84.75 160 HIS B CA 1
ATOM 3351 C C . HIS B 1 160 ? -6.121 -7.738 -16.375 1 84.75 160 HIS B C 1
ATOM 3353 O O . HIS B 1 160 ? -6.141 -8.688 -17.172 1 84.75 160 HIS B O 1
ATOM 3359 N N . TRP B 1 161 ? -6.66 -7.789 -15.219 1 88.81 161 TRP B N 1
ATOM 3360 C CA . TRP B 1 161 ? -7.305 -8.992 -14.703 1 88.81 161 TRP B CA 1
ATOM 3361 C C . TRP B 1 161 ? -8.508 -9.375 -15.562 1 88.81 161 TRP B C 1
ATOM 3363 O O . TRP B 1 161 ? -8.703 -10.547 -15.875 1 88.81 161 TRP B O 1
ATOM 3373 N N . THR B 1 162 ? -9.266 -8.414 -16 1 90.88 162 THR B N 1
ATOM 3374 C CA . THR B 1 162 ? -10.43 -8.648 -16.844 1 90.88 162 THR B CA 1
ATOM 3375 C C . THR B 1 162 ? -10.023 -9.234 -18.188 1 90.88 162 THR B C 1
ATOM 3377 O O . THR B 1 162 ? -10.625 -10.195 -18.656 1 90.88 162 THR B O 1
ATOM 3380 N N . LEU B 1 163 ? -8.977 -8.711 -18.719 1 87.94 163 LEU B N 1
ATOM 3381 C CA . LEU B 1 163 ? -8.484 -9.188 -20 1 87.94 163 LEU B CA 1
ATOM 3382 C C . LEU B 1 163 ? -7.871 -10.578 -19.875 1 87.94 163 LEU B C 1
ATOM 3384 O O . LEU B 1 163 ? -8.078 -11.438 -20.734 1 87.94 163 LEU B O 1
ATOM 3388 N N . LEU B 1 164 ? -7.223 -10.812 -18.812 1 84.75 164 LEU B N 1
ATOM 3389 C CA . LEU B 1 164 ? -6.59 -12.102 -18.562 1 84.75 164 LEU B CA 1
ATOM 3390 C C . LEU B 1 164 ? -7.633 -13.211 -18.438 1 84.75 164 LEU B C 1
ATOM 3392 O O . LEU B 1 164 ? -7.387 -14.352 -18.844 1 84.75 164 LEU B O 1
ATOM 3396 N N . HIS B 1 165 ? -8.828 -12.867 -17.938 1 88.19 165 HIS B N 1
ATOM 3397 C CA . HIS B 1 165 ? -9.859 -13.883 -17.719 1 88.19 165 HIS B CA 1
ATOM 3398 C C . HIS B 1 165 ? -10.828 -13.945 -18.891 1 88.19 165 HIS B C 1
ATOM 3400 O O . HIS B 1 165 ? -11.906 -14.539 -18.781 1 88.19 165 HIS B O 1
ATOM 3406 N N . GLY B 1 166 ? -10.539 -13.289 -20 1 86.62 166 GLY B N 1
ATOM 3407 C CA . GLY B 1 166 ? -11.281 -13.484 -21.234 1 86.62 166 GLY B CA 1
ATOM 3408 C C . GLY B 1 166 ? -12.312 -12.406 -21.5 1 86.62 166 GLY B C 1
ATOM 3409 O O . GLY B 1 166 ? -13.219 -12.586 -22.312 1 86.62 166 GLY B O 1
ATOM 3410 N N . GLY B 1 167 ? -12.25 -11.344 -20.688 1 90.06 167 GLY B N 1
ATOM 3411 C CA . GLY B 1 167 ? -13.133 -10.219 -20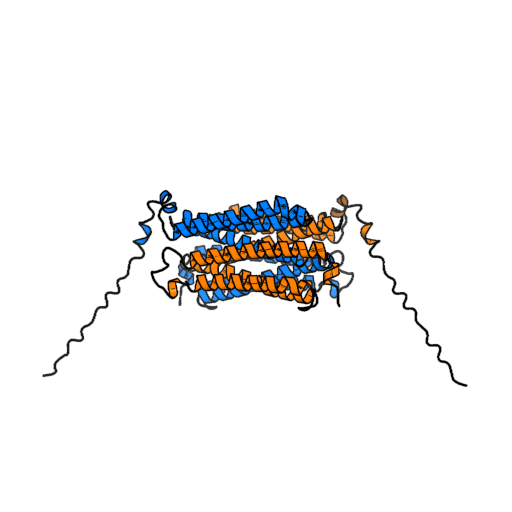.953 1 90.06 167 GLY B CA 1
ATOM 3412 C C . GLY B 1 167 ? -14.328 -10.156 -20.031 1 90.06 167 GLY B C 1
ATOM 3413 O O . GLY B 1 167 ? -14.422 -10.93 -19.078 1 90.06 167 GLY B O 1
ATOM 3414 N N . VAL B 1 168 ? -15.297 -9.312 -20.281 1 90.75 168 VAL B N 1
ATOM 3415 C CA . VAL B 1 168 ? -16.359 -8.938 -19.359 1 90.75 168 VAL B CA 1
ATOM 3416 C C . VAL B 1 168 ? -17.469 -9.992 -19.391 1 90.75 168 VAL B C 1
ATOM 3418 O O . VAL B 1 168 ? -18.328 -10.023 -18.5 1 90.75 168 VAL B O 1
ATOM 3421 N N . SER B 1 169 ? -17.422 -10.977 -20.297 1 89.06 169 SER B N 1
ATOM 3422 C CA . SER B 1 169 ? -18.5 -11.945 -20.438 1 89.06 169 SER B CA 1
ATOM 3423 C C . SER B 1 169 ? -18.188 -13.234 -19.688 1 89.06 169 SER B C 1
ATOM 3425 O O . SER B 1 169 ? -19.047 -14.109 -19.547 1 89.06 169 SER B O 1
ATOM 3427 N N . THR B 1 170 ? -17 -13.328 -19.125 1 87.31 170 THR B N 1
ATOM 3428 C CA . THR B 1 170 ? -16.625 -14.539 -18.422 1 87.31 170 THR B CA 1
ATOM 3429 C C . THR B 1 170 ? -17.219 -14.562 -17.016 1 87.31 170 THR B C 1
ATOM 3431 O O . THR B 1 170 ? -17.453 -13.516 -16.422 1 87.31 170 THR B O 1
ATOM 3434 N N . GLY B 1 171 ? -17.547 -15.773 -16.516 1 85.12 171 GLY B N 1
ATOM 3435 C CA . GLY B 1 171 ? -18.266 -15.977 -15.266 1 85.12 171 GLY B CA 1
ATOM 3436 C C . GLY B 1 171 ? -17.625 -15.273 -14.086 1 85.12 171 GLY B C 1
ATOM 3437 O O . GLY B 1 171 ? -18.297 -14.492 -13.398 1 85.12 171 GLY B O 1
ATOM 3438 N N . ILE B 1 172 ? -16.391 -15.445 -13.93 1 87.19 172 ILE B N 1
ATOM 3439 C CA . ILE B 1 172 ? -15.727 -14.875 -12.758 1 87.19 172 ILE B CA 1
ATOM 3440 C C . ILE B 1 172 ? -15.734 -13.352 -12.852 1 87.19 172 ILE B C 1
ATOM 3442 O O . ILE B 1 172 ? -15.922 -12.664 -11.852 1 87.19 172 ILE B O 1
ATOM 3446 N N . VAL B 1 173 ? -15.547 -12.812 -14.055 1 91 173 VAL B N 1
ATOM 3447 C CA . VAL B 1 173 ? -15.516 -11.375 -14.266 1 91 173 VAL B CA 1
ATOM 3448 C C . VAL B 1 173 ? -16.906 -10.789 -14.023 1 91 173 VAL B C 1
ATOM 3450 O O . VAL B 1 173 ? -17.047 -9.711 -13.445 1 91 173 VAL B O 1
ATOM 3453 N N . GLN B 1 174 ? -17.891 -11.469 -14.383 1 91.06 174 GLN B N 1
ATOM 3454 C CA . GLN B 1 174 ? -19.266 -11.008 -14.211 1 91.06 174 GLN B CA 1
ATOM 3455 C C . GLN B 1 174 ? -19.625 -10.922 -12.727 1 91.06 174 GLN B C 1
ATOM 3457 O O . GLN B 1 174 ? -20.438 -10.078 -12.336 1 91.06 174 GLN B O 1
ATOM 3462 N N . VAL B 1 175 ? -19 -11.672 -11.992 1 89.75 175 VAL B N 1
ATOM 3463 C CA . VAL B 1 175 ? -19.312 -11.688 -10.562 1 89.75 175 VAL B CA 1
ATOM 3464 C C . VAL B 1 175 ? -18.5 -10.609 -9.852 1 89.75 175 VAL B C 1
ATOM 3466 O O . VAL B 1 175 ? -19.047 -9.828 -9.062 1 89.75 175 VAL B O 1
ATOM 3469 N N . PHE B 1 176 ? -17.281 -10.477 -10.219 1 93.06 176 PHE B N 1
ATOM 3470 C CA . PHE B 1 176 ? -16.391 -9.711 -9.336 1 93.06 176 PHE B CA 1
ATOM 3471 C C . PHE B 1 176 ? -16.156 -8.312 -9.891 1 93.06 176 PHE B C 1
ATOM 3473 O O . PHE B 1 176 ? -15.898 -7.375 -9.133 1 93.06 176 PHE B O 1
ATOM 3480 N N . LEU B 1 177 ? -16.281 -8.086 -11.164 1 94.25 177 LEU B N 1
ATOM 3481 C CA . LEU B 1 177 ? -16.078 -6.75 -11.719 1 94.25 177 LEU B CA 1
ATOM 3482 C C . LEU B 1 177 ? -17.109 -5.766 -11.156 1 94.25 177 LEU B C 1
ATOM 3484 O O . LEU B 1 177 ? -16.75 -4.668 -10.727 1 94.25 177 LEU B O 1
ATOM 3488 N N . PRO B 1 178 ? -18.391 -6.125 -11.125 1 95.19 178 PRO B N 1
ATOM 3489 C CA . PRO B 1 178 ? -19.344 -5.199 -10.516 1 95.19 178 PRO B CA 1
ATOM 3490 C C . PRO B 1 178 ? -19.016 -4.887 -9.062 1 95.19 178 PRO B C 1
ATOM 3492 O O . PRO B 1 178 ? -19.297 -3.779 -8.586 1 95.19 178 PRO B O 1
ATOM 3495 N N . ARG B 1 179 ? -18.516 -5.797 -8.391 1 94.94 179 ARG B N 1
ATOM 3496 C CA . ARG B 1 179 ? -18.156 -5.57 -6.992 1 94.94 179 ARG B CA 1
ATOM 3497 C C . ARG B 1 179 ? -17 -4.586 -6.863 1 94.94 179 ARG B C 1
ATOM 3499 O O . ARG B 1 179 ? -17 -3.742 -5.969 1 94.94 179 ARG B O 1
ATOM 3506 N N . ILE B 1 180 ? -16.047 -4.699 -7.758 1 94.62 180 ILE B N 1
ATOM 3507 C CA . ILE B 1 180 ? -14.938 -3.752 -7.789 1 94.62 180 ILE B CA 1
ATOM 3508 C C . ILE B 1 180 ? -15.453 -2.361 -8.148 1 94.62 180 ILE B C 1
ATOM 3510 O O . ILE B 1 180 ? -15.086 -1.371 -7.508 1 94.62 180 ILE B O 1
ATOM 3514 N N . LEU B 1 181 ? -16.359 -2.285 -9.078 1 94.5 181 LEU B N 1
ATOM 3515 C CA . LEU B 1 181 ? -16.922 -1.007 -9.492 1 94.5 181 LEU B CA 1
ATOM 3516 C C . LEU B 1 181 ? -17.734 -0.382 -8.367 1 94.5 181 LEU B C 1
ATOM 3518 O O . LEU B 1 181 ? -17.719 0.838 -8.188 1 94.5 181 LEU B O 1
ATOM 3522 N N . MET B 1 182 ? -18.422 -1.204 -7.648 1 95.81 182 MET B N 1
ATOM 3523 C CA . MET B 1 182 ? -19.172 -0.71 -6.5 1 95.81 182 MET B CA 1
ATOM 3524 C C . MET B 1 182 ? -18.234 -0.15 -5.438 1 95.81 182 MET B C 1
ATOM 3526 O O . MET B 1 182 ? -18.531 0.869 -4.812 1 95.81 182 MET B O 1
ATOM 3530 N N . MET B 1 183 ? -17.109 -0.823 -5.23 1 94.12 183 MET B N 1
ATOM 3531 C CA . MET B 1 183 ? -16.109 -0.305 -4.301 1 94.12 183 MET B CA 1
ATOM 3532 C C . MET B 1 183 ? -15.641 1.081 -4.727 1 94.12 183 MET B C 1
ATOM 3534 O O . MET B 1 183 ? -15.492 1.974 -3.891 1 94.12 183 MET B O 1
ATOM 3538 N N . TYR B 1 184 ? -15.445 1.267 -6.012 1 92.62 184 TYR B N 1
ATOM 3539 C CA . TYR B 1 184 ? -15.039 2.564 -6.539 1 92.62 184 TYR B CA 1
ATOM 3540 C C . TYR B 1 184 ? -16.141 3.6 -6.336 1 92.62 184 TYR B C 1
ATOM 3542 O O . TYR B 1 184 ? -15.859 4.754 -6.004 1 92.62 184 TYR B O 1
ATOM 3550 N N . ALA B 1 185 ? -17.359 3.166 -6.5 1 94.88 185 ALA B N 1
ATOM 3551 C CA . ALA B 1 185 ? -18.484 4.078 -6.336 1 94.88 185 ALA B CA 1
ATOM 3552 C C . ALA B 1 185 ? -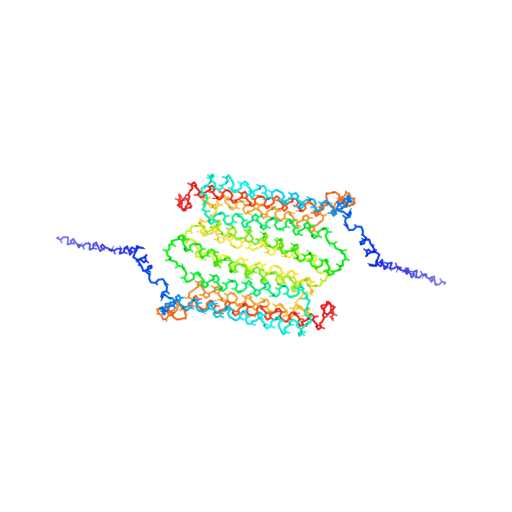18.625 4.531 -4.883 1 94.88 185 ALA B C 1
ATOM 3554 O O . ALA B 1 185 ? -18.781 5.727 -4.613 1 94.88 185 ALA B O 1
ATOM 3555 N N . ILE B 1 186 ? -18.484 3.609 -3.963 1 94.44 186 ILE B N 1
ATOM 3556 C CA . ILE B 1 186 ? -18.594 3.938 -2.545 1 94.44 186 ILE B CA 1
ATOM 3557 C C . ILE B 1 186 ? -17.438 4.84 -2.129 1 94.44 186 ILE B C 1
ATOM 3559 O O . ILE B 1 186 ? -17.656 5.879 -1.497 1 94.44 186 ILE B O 1
ATOM 3563 N N . SER B 1 187 ? -16.266 4.469 -2.523 1 90.19 187 SER B N 1
ATOM 3564 C CA . SER B 1 187 ? -15.078 5.238 -2.154 1 90.19 187 SER B CA 1
ATOM 3565 C C . SER B 1 187 ? -15.102 6.621 -2.795 1 90.19 187 SER B C 1
ATOM 3567 O O . SER B 1 187 ? -14.68 7.602 -2.18 1 90.19 187 SER B O 1
ATOM 3569 N N . GLY B 1 188 ? -15.547 6.668 -4.035 1 89.75 188 GLY B N 1
ATOM 3570 C CA . GLY B 1 188 ? -15.703 7.957 -4.691 1 89.75 188 GLY B CA 1
ATOM 3571 C C . GLY B 1 188 ? -16.688 8.875 -3.984 1 89.75 188 GLY B C 1
ATOM 3572 O O . GLY B 1 188 ? -16.422 10.07 -3.846 1 89.75 188 GLY B O 1
ATOM 3573 N N . THR B 1 189 ? -17.75 8.305 -3.543 1 92.88 189 THR B N 1
ATOM 3574 C CA . THR B 1 189 ? -18.734 9.07 -2.781 1 92.88 189 THR B CA 1
ATOM 3575 C C . THR B 1 189 ? -18.109 9.609 -1.492 1 92.88 189 THR B C 1
ATOM 3577 O O . THR B 1 189 ? -18.359 10.75 -1.11 1 92.88 189 THR B O 1
ATOM 3580 N N . ALA B 1 190 ? -17.297 8.789 -0.884 1 90.12 190 ALA B N 1
ATOM 3581 C CA . ALA B 1 190 ? -16.641 9.211 0.349 1 90.12 190 ALA B CA 1
ATOM 3582 C C . ALA B 1 190 ? -15.742 10.422 0.108 1 90.12 190 ALA B C 1
ATOM 3584 O O . ALA B 1 190 ? -15.75 11.375 0.889 1 90.12 190 ALA B O 1
ATOM 3585 N N . VAL B 1 191 ? -15.047 10.414 -0.965 1 86 191 VAL B N 1
ATOM 3586 C CA . VAL B 1 191 ? -14.133 11.508 -1.288 1 86 191 VAL B CA 1
ATOM 3587 C C . VAL B 1 191 ? -14.938 12.781 -1.577 1 86 191 VAL B C 1
ATOM 3589 O O . VAL B 1 191 ? -14.586 13.859 -1.103 1 86 191 VAL B O 1
ATOM 3592 N N . VAL B 1 192 ? -15.992 12.648 -2.268 1 88.62 192 VAL B N 1
ATOM 3593 C CA . VAL B 1 192 ? -16.828 13.789 -2.635 1 88.62 192 VAL B CA 1
ATOM 3594 C C . VAL B 1 192 ? -17.422 14.422 -1.377 1 88.62 192 VAL B C 1
ATOM 3596 O O . VAL B 1 192 ? -17.375 15.641 -1.209 1 88.62 192 VAL B O 1
ATOM 3599 N N . VAL B 1 193 ? -17.875 13.602 -0.505 1 90 193 VAL B N 1
ATOM 3600 C CA . VAL B 1 193 ? -18.484 14.07 0.735 1 90 193 VAL B CA 1
ATOM 3601 C C . VAL B 1 193 ? -17.438 14.797 1.581 1 90 193 VAL B C 1
ATOM 3603 O O . VAL B 1 193 ? -17.703 15.867 2.125 1 90 193 VAL B O 1
ATOM 3606 N N . TYR B 1 194 ? -16.344 14.297 1.586 1 86.56 194 TYR B N 1
ATOM 3607 C CA . TYR B 1 194 ? -15.281 14.852 2.42 1 86.56 194 TYR B CA 1
ATOM 3608 C C . TYR B 1 194 ? -14.734 16.141 1.823 1 86.56 194 TYR B C 1
ATOM 3610 O O . TYR B 1 194 ? -14.648 17.156 2.512 1 86.56 194 TYR B O 1
ATOM 3618 N N . VAL B 1 195 ? -14.453 16.141 0.529 1 83.06 195 VAL B N 1
ATOM 3619 C CA . VAL B 1 195 ? -13.797 17.266 -0.124 1 83.06 195 VAL B CA 1
ATOM 3620 C C . VAL B 1 195 ? -14.773 18.438 -0.263 1 83.06 195 VAL B C 1
ATOM 3622 O O . VAL B 1 195 ? -14.406 19.594 -0.07 1 83.06 195 VAL B O 1
ATOM 3625 N N . TRP B 1 196 ? -16.016 18.078 -0.492 1 89.19 196 TRP B N 1
ATOM 3626 C CA . TRP B 1 196 ? -16.984 19.141 -0.726 1 89.19 196 TRP B CA 1
ATOM 3627 C C . TRP B 1 196 ? -17.734 19.484 0.558 1 89.19 196 TRP B C 1
ATOM 3629 O O . TRP B 1 196 ? -18.656 20.297 0.547 1 89.19 196 TRP B O 1
ATOM 3639 N N . LYS B 1 197 ? -17.312 18.891 1.631 1 91.06 197 LYS B N 1
ATOM 3640 C CA . LYS B 1 197 ? -17.891 19.188 2.943 1 91.06 197 LYS B CA 1
ATOM 3641 C C . LYS B 1 197 ? -19.406 19.109 2.908 1 91.06 197 LYS B C 1
ATOM 3643 O O . LYS B 1 197 ? -20.094 20.031 3.336 1 91.06 197 LYS B O 1
ATOM 3648 N N . ILE B 1 198 ? -19.922 18.078 2.344 1 91.19 198 ILE B N 1
ATOM 3649 C CA . ILE B 1 198 ? -21.359 17.812 2.303 1 91.19 198 ILE B CA 1
ATOM 3650 C C . ILE B 1 198 ? -21.781 17.062 3.566 1 91.19 198 ILE B C 1
ATOM 3652 O O . ILE B 1 198 ? -21.25 15.992 3.869 1 91.19 198 ILE B O 1
ATOM 3656 N N . PRO B 1 199 ? -22.641 17.547 4.449 1 90.12 199 PRO B N 1
ATOM 3657 C CA . PRO B 1 199 ? -23.719 18.469 4.086 1 90.12 199 PRO B CA 1
ATOM 3658 C C . PRO B 1 199 ? -23.438 19.906 4.512 1 90.12 199 PRO B C 1
ATOM 3660 O O . PRO B 1 199 ? -24.234 20.812 4.234 1 90.12 199 PRO B O 1
ATOM 3663 N N . GLU B 1 200 ? -22.406 20.219 5.137 1 90.12 200 GLU B N 1
ATOM 3664 C CA . GLU B 1 200 ? -22.141 21.547 5.684 1 90.12 200 GLU B CA 1
ATOM 3665 C C . GLU B 1 200 ? -22.203 22.609 4.598 1 90.12 200 GLU B C 1
ATOM 3667 O O . GLU B 1 200 ? -22.625 23.734 4.855 1 90.12 200 GLU B O 1
ATOM 3672 N N . ARG B 1 201 ? -21.828 22.219 3.441 1 90.38 201 ARG B N 1
ATOM 3673 C CA . ARG B 1 201 ? -21.797 23.141 2.314 1 90.38 201 ARG B CA 1
ATOM 3674 C C . ARG B 1 201 ? -23.203 23.641 1.974 1 90.38 201 ARG B C 1
ATOM 3676 O O . ARG B 1 201 ? -23.391 24.812 1.656 1 90.38 201 ARG B O 1
ATOM 3683 N N . TYR B 1 202 ? -24.109 22.797 2.08 1 90.25 202 TYR B N 1
ATOM 3684 C CA . TYR B 1 202 ? -25.484 23.125 1.69 1 90.25 202 TYR B CA 1
ATOM 3685 C C . TYR B 1 202 ? -26.297 23.594 2.891 1 90.25 202 TYR B C 1
ATOM 3687 O O . TYR B 1 202 ? -27.297 24.312 2.736 1 90.25 202 TYR B O 1
ATOM 3695 N N . PHE B 1 203 ? -25.938 23.172 4.051 1 89.38 203 PHE B N 1
ATOM 3696 C CA . PHE B 1 203 ? -26.641 23.547 5.277 1 89.38 203 PHE B CA 1
ATOM 3697 C C . PHE B 1 203 ? -25.656 24.047 6.324 1 89.38 203 PHE B C 1
ATOM 3699 O O . PHE B 1 203 ? -25.484 23.422 7.371 1 89.38 203 PHE B O 1
ATOM 3706 N N . PRO B 1 204 ? -25.109 25.219 6.082 1 83.12 204 PRO B N 1
ATOM 3707 C CA . PRO B 1 204 ? -24.094 25.75 7 1 83.12 204 PRO B CA 1
ATOM 3708 C C . PRO B 1 204 ? -24.609 25.875 8.43 1 83.12 204 PRO B C 1
ATOM 3710 O O . PRO B 1 204 ? -25.734 26.359 8.648 1 83.12 204 PRO B O 1
ATOM 3713 N N . GLY B 1 205 ? -23.906 25.344 9.445 1 80.75 205 GLY B N 1
ATOM 3714 C CA . GLY B 1 205 ? -24.219 25.516 10.852 1 80.75 205 GLY B CA 1
ATOM 3715 C C . GLY B 1 205 ? -25.078 24.391 11.414 1 80.75 205 GLY B C 1
ATOM 3716 O O . GLY B 1 205 ? -25.156 24.219 12.633 1 80.75 205 GLY B O 1
ATOM 3717 N N . ARG B 1 206 ? -25.766 23.672 10.508 1 79.69 206 ARG B N 1
ATOM 3718 C CA . ARG B 1 206 ? -26.734 22.672 10.977 1 79.69 206 ARG B CA 1
ATOM 3719 C C . ARG B 1 206 ? -26.031 21.359 11.32 1 79.69 206 ARG B C 1
ATOM 3721 O O . ARG B 1 206 ? -26.469 20.625 12.219 1 79.69 206 ARG B O 1
ATOM 3728 N N . PHE B 1 207 ? -24.938 21.125 10.664 1 79.12 207 PHE B N 1
ATOM 3729 C CA . PHE B 1 207 ? -24.312 19.828 10.805 1 79.12 207 PHE B CA 1
ATOM 3730 C C . PHE B 1 207 ? -22.891 19.953 11.359 1 79.12 207 PHE B C 1
ATOM 3732 O O . PHE B 1 207 ? -22.016 19.156 11.031 1 79.12 207 PHE B O 1
ATOM 3739 N N . ASP B 1 208 ? -22.766 20.859 12.164 1 73.19 208 ASP B N 1
ATOM 3740 C CA . ASP B 1 208 ? -21.422 21.125 12.688 1 73.19 208 ASP B CA 1
ATOM 3741 C C . ASP B 1 208 ? -21.062 20.141 13.797 1 73.19 208 ASP B C 1
ATOM 3743 O O . ASP B 1 208 ? -19.891 19.828 14 1 73.19 208 ASP B O 1
ATOM 3747 N N . PHE B 1 209 ? -22.109 19.719 14.445 1 73.81 209 PHE B N 1
ATOM 3748 C CA . PHE B 1 209 ? -21.828 18.859 15.586 1 73.81 209 PHE B CA 1
ATOM 3749 C C . PHE B 1 209 ? -22.172 17.406 15.266 1 73.81 209 PHE B C 1
ATOM 3751 O O . PHE B 1 209 ? -21.359 16.516 15.461 1 73.81 209 PHE B O 1
ATOM 3758 N N . ILE B 1 210 ? -23.359 17.25 14.758 1 78.94 210 ILE B N 1
ATOM 3759 C CA . ILE B 1 210 ? -23.844 15.922 14.398 1 78.94 210 ILE B CA 1
ATOM 3760 C C . ILE B 1 210 ? -24.109 15.852 12.898 1 78.94 210 ILE B C 1
ATOM 3762 O O . ILE B 1 210 ? -24.75 16.75 12.336 1 78.94 210 ILE B O 1
ATOM 3766 N N . GLY B 1 211 ? -23.531 14.883 12.344 1 82.75 211 GLY B N 1
ATOM 3767 C CA . GLY B 1 211 ? -23.797 14.664 10.93 1 82.75 211 GLY B CA 1
ATOM 3768 C C . GLY B 1 211 ? -22.859 15.43 10.016 1 82.75 211 GLY B C 1
ATOM 3769 O O . GLY B 1 211 ? -23.203 15.742 8.883 1 82.75 211 GLY B O 1
ATOM 3770 N N . SER B 1 212 ? -21.719 15.75 10.555 1 86.88 212 SER B N 1
ATOM 3771 C CA . SER B 1 212 ? -20.734 16.484 9.758 1 86.88 212 SER B CA 1
ATOM 3772 C C . SER B 1 212 ? -20.219 15.633 8.602 1 86.88 212 SER B C 1
ATOM 3774 O O . SER B 1 212 ? -20.391 14.406 8.594 1 86.88 212 SER B O 1
ATOM 3776 N N . SER B 1 213 ? -19.703 16.328 7.609 1 88.5 213 SER B N 1
ATOM 3777 C CA . SER B 1 213 ? -19.141 15.656 6.441 1 88.5 213 SER B CA 1
ATOM 3778 C C . SER B 1 213 ? -18.109 14.609 6.852 1 88.5 213 SER B C 1
ATOM 3780 O O . SER B 1 213 ? -18.047 13.531 6.258 1 88.5 213 SER B O 1
ATOM 3782 N N . HIS B 1 214 ? -17.344 14.891 7.844 1 87.31 214 HIS B N 1
ATOM 3783 C CA . HIS B 1 214 ? -16.312 13.961 8.305 1 87.31 214 HIS B CA 1
ATOM 3784 C C . HIS B 1 214 ? -16.938 12.703 8.898 1 87.31 214 HIS B C 1
ATOM 3786 O O . HIS B 1 214 ? -16.5 11.594 8.617 1 87.31 214 HIS B O 1
ATOM 3792 N N . GLN B 1 215 ? -17.938 12.898 9.672 1 87.88 215 GLN B N 1
ATOM 3793 C CA . GLN B 1 215 ? -18.656 11.766 10.266 1 87.88 215 GLN B CA 1
ATOM 3794 C C . GLN B 1 215 ? -19.328 10.914 9.188 1 87.88 215 GLN B C 1
ATOM 3796 O O . GLN B 1 215 ? -19.281 9.688 9.25 1 87.88 215 GLN B O 1
ATOM 3801 N N . LEU B 1 216 ? -19.891 11.602 8.297 1 89.56 216 LEU B N 1
ATOM 3802 C CA . LEU B 1 216 ? -20.5 10.891 7.172 1 89.56 216 LEU B CA 1
ATOM 3803 C C . LEU B 1 216 ? -19.438 10.133 6.375 1 89.56 216 LEU B C 1
ATOM 3805 O O . LEU B 1 216 ? -19.656 9 5.957 1 89.56 216 LEU B O 1
ATOM 3809 N N . TRP B 1 217 ? -18.375 10.742 6.176 1 90.44 217 TRP B N 1
ATOM 3810 C CA . TRP B 1 217 ? -17.25 10.094 5.504 1 90.44 217 TRP B CA 1
ATOM 3811 C C . TRP B 1 217 ? -16.828 8.82 6.23 1 90.44 217 TRP B C 1
ATOM 3813 O O . TRP B 1 217 ? -16.594 7.789 5.598 1 90.44 217 TRP B O 1
ATOM 3823 N N . HIS B 1 218 ? -16.828 8.859 7.504 1 90.88 218 HIS B N 1
ATOM 3824 C CA . HIS B 1 218 ? -16.5 7.684 8.305 1 90.88 218 HIS B CA 1
ATOM 3825 C C . HIS B 1 218 ? -17.469 6.543 8.031 1 90.88 218 HIS B C 1
ATOM 3827 O O . HIS B 1 218 ? -17.062 5.402 7.809 1 90.88 218 HIS B O 1
ATOM 3833 N N . LEU B 1 219 ? -18.656 6.887 8.055 1 91.94 219 LEU B N 1
ATOM 3834 C CA . LEU B 1 219 ? -19.688 5.871 7.848 1 91.94 219 LEU B CA 1
ATOM 3835 C C . LEU B 1 219 ? -19.562 5.234 6.469 1 91.94 219 LEU B C 1
ATOM 3837 O O . LEU B 1 219 ? -19.688 4.016 6.328 1 91.94 219 LEU B O 1
ATOM 3841 N N . ILE B 1 220 ? -19.281 6.031 5.531 1 94.44 220 ILE B N 1
ATOM 3842 C CA . ILE B 1 220 ? -19.141 5.523 4.172 1 94.44 220 ILE B CA 1
ATOM 3843 C C . ILE B 1 220 ? -17.906 4.625 4.082 1 94.44 220 ILE B C 1
ATOM 3845 O O . ILE B 1 220 ? -17.953 3.564 3.451 1 94.44 220 ILE B O 1
ATOM 3849 N N . ILE B 1 221 ? -16.844 4.996 4.684 1 92.69 221 ILE B N 1
ATOM 3850 C CA . ILE B 1 221 ? -15.617 4.219 4.637 1 92.69 221 ILE B CA 1
ATOM 3851 C C . ILE B 1 221 ? -15.82 2.879 5.344 1 92.69 221 ILE B C 1
ATOM 3853 O O . ILE B 1 221 ? -15.375 1.838 4.859 1 92.69 221 ILE B O 1
ATOM 3857 N N . VAL B 1 222 ? -16.5 2.879 6.469 1 94.56 222 VAL B N 1
ATOM 3858 C CA . VAL B 1 222 ? -16.781 1.626 7.16 1 94.56 222 VAL B CA 1
ATOM 3859 C C . VAL B 1 222 ? -17.625 0.722 6.262 1 94.56 222 VAL B C 1
ATOM 3861 O O . VAL B 1 222 ? -17.359 -0.479 6.16 1 94.56 222 VAL B O 1
ATOM 3864 N N . ALA B 1 223 ? -18.578 1.321 5.645 1 95.94 223 ALA B N 1
ATOM 3865 C CA . ALA B 1 223 ? -19.406 0.561 4.711 1 95.94 223 ALA B CA 1
ATOM 3866 C C . ALA B 1 223 ? -18.578 -0.017 3.576 1 95.94 223 ALA B C 1
ATOM 3868 O O . ALA B 1 223 ? -18.766 -1.164 3.168 1 95.94 223 ALA B O 1
ATOM 3869 N N . ALA B 1 224 ? -17.688 0.783 3.076 1 95.5 224 ALA B N 1
ATOM 3870 C CA . ALA B 1 224 ? -16.797 0.325 2.01 1 95.5 224 ALA B CA 1
ATOM 3871 C C . ALA B 1 224 ? -15.953 -0.861 2.467 1 95.5 224 ALA B C 1
ATOM 3873 O O . ALA B 1 224 ? -15.812 -1.848 1.739 1 95.5 224 ALA B O 1
ATOM 3874 N N . LEU B 1 225 ? -15.422 -0.799 3.674 1 96.81 225 LEU B N 1
ATOM 3875 C CA . LEU B 1 225 ? -14.562 -1.854 4.195 1 96.81 225 LEU B CA 1
ATOM 3876 C C . LEU B 1 225 ? -15.359 -3.127 4.461 1 96.81 225 LEU B C 1
ATOM 3878 O O . LEU B 1 225 ? -14.875 -4.23 4.195 1 96.81 225 LEU B O 1
ATOM 3882 N N . VAL B 1 226 ? -16.578 -2.941 4.918 1 96.31 226 VAL B N 1
ATOM 3883 C CA . VAL B 1 226 ? -17.453 -4.09 5.113 1 96.31 226 VAL B CA 1
ATOM 3884 C C . VAL B 1 226 ? -17.797 -4.715 3.76 1 96.31 226 VAL B C 1
ATOM 3886 O O . VAL B 1 226 ? -17.797 -5.941 3.621 1 96.31 226 VAL B O 1
ATOM 3889 N N . TYR B 1 227 ? -18.078 -3.867 2.859 1 96.81 227 TYR B N 1
ATOM 3890 C CA . TYR B 1 227 ? -18.375 -4.328 1.508 1 96.81 227 TYR B CA 1
ATOM 3891 C C . TYR B 1 227 ? -17.219 -5.133 0.935 1 96.81 227 TYR B C 1
ATOM 3893 O O . TYR B 1 227 ? -17.422 -6.18 0.316 1 96.81 227 TYR B O 1
ATOM 3901 N N . TRP B 1 228 ? -16.047 -4.699 1.135 1 96.5 228 TRP B N 1
ATOM 3902 C CA . TRP B 1 228 ? -14.883 -5.418 0.623 1 96.5 228 TRP B CA 1
ATOM 3903 C C . TRP B 1 228 ? -14.719 -6.762 1.322 1 96.5 228 TRP B C 1
ATOM 3905 O O . TRP B 1 228 ? -14.375 -7.762 0.687 1 96.5 228 TRP B O 1
ATOM 3915 N N . HIS B 1 229 ? -14.953 -6.727 2.613 1 96.56 229 HIS B N 1
ATOM 3916 C CA . HIS B 1 229 ? -14.938 -7.996 3.332 1 96.56 229 HIS B CA 1
ATOM 3917 C C . HIS B 1 229 ? -15.938 -8.977 2.732 1 96.56 229 HIS B C 1
ATOM 3919 O O . HIS B 1 229 ? -15.617 -10.148 2.525 1 96.56 229 HIS B O 1
ATOM 3925 N N . GLN B 1 230 ? -17.125 -8.492 2.467 1 95.25 230 GLN B N 1
ATOM 3926 C CA . GLN B 1 230 ? -18.156 -9.328 1.853 1 95.25 230 GLN B CA 1
ATOM 3927 C C . GLN B 1 230 ? -17.719 -9.828 0.484 1 95.25 230 GLN B C 1
ATOM 3929 O O . GLN B 1 230 ? -18.031 -10.961 0.097 1 95.25 230 GLN B O 1
ATOM 3934 N N . THR B 1 231 ? -17 -9.008 -0.234 1 94.81 231 THR B N 1
ATOM 3935 C CA . THR B 1 231 ? -16.453 -9.438 -1.515 1 94.81 231 THR B CA 1
ATOM 3936 C C . THR B 1 231 ? -15.516 -10.633 -1.331 1 94.81 231 THR B C 1
ATOM 3938 O O . THR B 1 231 ? -15.516 -11.555 -2.146 1 94.81 231 THR B O 1
ATOM 3941 N N . GLY B 1 232 ? -14.766 -10.641 -0.28 1 93.5 232 GLY B N 1
ATOM 3942 C CA . GLY B 1 232 ? -13.922 -11.781 0.039 1 93.5 232 GLY B CA 1
ATOM 3943 C C . GLY B 1 232 ? -14.703 -13.047 0.296 1 93.5 232 GLY B C 1
ATOM 3944 O O . GLY B 1 232 ? -14.281 -14.141 -0.095 1 93.5 232 GLY B O 1
ATOM 3945 N N . LEU B 1 233 ? -15.844 -12.906 0.924 1 93.31 233 LEU B N 1
ATOM 3946 C CA . LEU B 1 233 ? -16.703 -14.07 1.175 1 93.31 233 LEU B CA 1
ATOM 3947 C C . LEU B 1 233 ? -17.281 -14.609 -0.128 1 93.31 233 LEU B C 1
ATOM 3949 O O . LEU B 1 233 ? -17.375 -15.828 -0.308 1 93.31 233 LEU B O 1
ATOM 3953 N N . GLU B 1 234 ? -17.625 -13.695 -0.973 1 92.12 234 GLU B N 1
ATOM 3954 C CA . GLU B 1 234 ? -18.109 -14.102 -2.285 1 92.12 234 GLU B CA 1
ATOM 3955 C C . GLU B 1 234 ? -17.031 -14.852 -3.066 1 92.12 234 GLU B C 1
ATOM 3957 O O . GLU B 1 234 ? -17.328 -15.82 -3.768 1 92.12 234 GLU B O 1
ATOM 3962 N N . TYR B 1 235 ? -15.891 -14.391 -2.967 1 89.38 235 TYR B N 1
ATOM 3963 C CA . TYR B 1 235 ? -14.773 -15.07 -3.607 1 89.38 235 TYR B CA 1
ATOM 3964 C C . TYR B 1 235 ? -14.594 -16.469 -3.051 1 89.38 235 TYR B C 1
ATOM 3966 O O . TYR B 1 235 ? -14.391 -17.422 -3.807 1 89.38 235 TYR B O 1
ATOM 3974 N N . ALA B 1 236 ? -14.625 -16.594 -1.739 1 88.62 236 ALA B N 1
ATOM 3975 C CA . ALA B 1 236 ? -14.484 -17.906 -1.104 1 88.62 236 ALA B CA 1
ATOM 3976 C C . ALA B 1 236 ? -15.578 -18.859 -1.573 1 88.62 236 ALA B C 1
ATOM 3978 O O . ALA B 1 236 ? -15.305 -20.031 -1.859 1 88.62 236 ALA B O 1
ATOM 3979 N N . TYR B 1 237 ? -16.719 -18.312 -1.695 1 89.5 237 TYR B N 1
ATOM 3980 C CA . TYR B 1 237 ? -17.844 -19.109 -2.168 1 89.5 237 TYR B CA 1
ATOM 3981 C C . TYR B 1 237 ? -17.641 -19.547 -3.617 1 89.5 237 TYR B C 1
ATOM 3983 O O . TYR B 1 237 ? -17.828 -20.703 -3.959 1 89.5 237 TYR B O 1
ATOM 3991 N N . TYR B 1 238 ? -17.234 -18.562 -4.375 1 88.19 238 TYR B N 1
ATOM 3992 C CA . TYR B 1 238 ? -17.031 -18.844 -5.789 1 88.19 238 TYR B CA 1
ATOM 3993 C C . TYR B 1 238 ? -15.961 -19.922 -5.977 1 88.19 238 TYR B C 1
ATOM 3995 O O . TYR B 1 238 ? -16.125 -20.844 -6.781 1 88.19 238 TYR B O 1
ATOM 4003 N N . ARG B 1 239 ? -14.977 -19.906 -5.293 1 84.88 239 ARG B N 1
ATOM 4004 C CA . ARG B 1 239 ? -13.875 -20.859 -5.375 1 84.88 239 ARG B CA 1
ATOM 4005 C C . ARG B 1 239 ? -14.32 -22.234 -4.902 1 84.88 239 ARG B C 1
ATOM 4007 O O . ARG B 1 239 ? -13.891 -23.25 -5.449 1 84.88 239 ARG B O 1
ATOM 4014 N N . MET B 1 240 ? -15.07 -22.219 -3.896 1 86.81 240 MET B N 1
ATOM 4015 C CA . MET B 1 240 ? -15.555 -23.484 -3.359 1 86.81 240 MET B CA 1
ATOM 4016 C C . MET B 1 240 ? -16.469 -24.172 -4.359 1 86.81 240 MET B C 1
ATOM 4018 O O . MET B 1 240 ? -16.406 -25.391 -4.523 1 86.81 240 MET B O 1
ATOM 4022 N N . VAL B 1 241 ? -17.234 -23.438 -5.094 1 87.44 241 VAL B N 1
ATOM 4023 C CA . VAL B 1 241 ? -18.25 -24.016 -5.969 1 87.44 241 VAL B CA 1
ATOM 4024 C C . VAL B 1 241 ? -17.656 -24.297 -7.344 1 87.44 241 VAL B C 1
ATOM 4026 O O . VAL B 1 241 ? -17.906 -25.344 -7.934 1 87.44 241 VAL B O 1
ATOM 4029 N N . PHE B 1 242 ? -16.812 -23.344 -7.898 1 86 242 PHE B N 1
ATOM 4030 C CA . PHE B 1 242 ? -16.438 -23.453 -9.305 1 86 242 PHE B CA 1
ATOM 4031 C C . PHE B 1 242 ? -14.953 -23.781 -9.438 1 86 242 PHE B C 1
ATOM 4033 O O . PHE B 1 242 ? -14.523 -24.328 -10.461 1 86 242 PHE B O 1
ATOM 4040 N N . GLY B 1 243 ? -14.156 -23.531 -8.477 1 81.25 243 GLY B N 1
ATOM 4041 C CA . GLY B 1 243 ? -12.719 -23.734 -8.586 1 81.25 243 GLY B CA 1
ATOM 4042 C C . GLY B 1 243 ? -12.094 -22.969 -9.734 1 81.25 243 GLY B C 1
ATOM 4043 O O . GLY B 1 243 ? -12.578 -21.906 -10.117 1 81.25 243 GLY B O 1
ATOM 4044 N N . CYS B 1 244 ? -10.883 -23.469 -10.164 1 76.25 244 CYS B N 1
ATOM 4045 C CA . CYS B 1 244 ? -10.18 -22.781 -11.234 1 76.25 244 CYS B CA 1
ATOM 4046 C C . CYS B 1 244 ? -10.758 -23.141 -12.594 1 76.25 244 CYS B C 1
ATOM 4048 O O . CYS B 1 244 ? -10.547 -22.438 -13.578 1 76.25 244 CYS B O 1
ATOM 4050 N N . SER B 1 245 ? -11.375 -24.266 -12.75 1 65.94 245 SER B N 1
ATOM 4051 C CA . SER B 1 245 ? -11.953 -24.781 -13.992 1 65.94 245 SER B CA 1
ATOM 4052 C C . SER B 1 245 ? -13.164 -23.969 -14.414 1 65.94 245 SER B C 1
ATOM 4054 O O . SER B 1 245 ? -13.492 -23.891 -15.602 1 65.94 245 SER B O 1
ATOM 4056 N N . GLY B 1 246 ? -13.984 -23.609 -13.609 1 58.44 246 GLY B N 1
ATOM 4057 C CA . GLY B 1 246 ? -15.211 -22.906 -13.922 1 58.44 246 GLY B CA 1
ATOM 4058 C C . GLY B 1 246 ? -14.969 -21.547 -14.547 1 58.44 246 GLY B C 1
ATOM 4059 O O . GLY B 1 246 ? -15.898 -20.906 -15.047 1 58.44 246 GLY B O 1
ATOM 4060 N N . ILE B 1 247 ? -13.922 -20.969 -14.242 1 52.34 247 ILE B N 1
ATOM 4061 C CA . ILE B 1 247 ? -13.469 -19.719 -14.828 1 52.34 247 ILE B CA 1
ATOM 4062 C C . ILE B 1 247 ? -13.289 -19.875 -16.328 1 52.34 247 ILE B C 1
ATOM 4064 O O . ILE B 1 247 ? -13.562 -18.953 -17.094 1 52.34 247 ILE B O 1
ATOM 4068 N N . SER B 1 248 ? -12.672 -20.984 -16.797 1 48.19 248 SER B N 1
ATOM 4069 C CA . SER B 1 248 ? -12.367 -21.266 -18.203 1 48.19 248 SER B CA 1
ATOM 4070 C C . SER B 1 248 ? -13.641 -21.594 -18.984 1 48.19 248 SER B C 1
ATOM 4072 O O . SER B 1 248 ? -13.586 -21.844 -20.188 1 48.19 248 SER B O 1
ATOM 4074 N N . ALA B 1 249 ? -14.773 -21.938 -18.391 1 42.38 249 ALA B N 1
ATOM 4075 C CA . ALA B 1 249 ? -15.812 -22.453 -19.281 1 42.38 249 ALA B CA 1
ATOM 4076 C C . ALA B 1 249 ? -16.188 -21.422 -20.328 1 42.38 249 ALA B C 1
ATOM 4078 O O . ALA B 1 249 ? -16.766 -20.375 -20.016 1 42.38 249 ALA B O 1
ATOM 4079 N N . LYS B 1 250 ? -15.328 -21.234 -21.344 1 40.06 250 LYS B N 1
ATOM 4080 C CA . LYS B 1 250 ? -15.781 -20.875 -22.688 1 40.06 250 LYS B CA 1
ATOM 4081 C C . LYS B 1 250 ? -17.125 -21.531 -23 1 40.06 250 LYS B C 1
ATOM 4083 O O . LYS B 1 250 ? -17.219 -22.766 -23.031 1 40.06 250 LYS B O 1
ATOM 4088 N N . GLU B 1 251 ? -18.25 -21.141 -22.406 1 32.78 251 GLU B N 1
ATOM 4089 C CA . GLU B 1 251 ? -19.297 -21.578 -23.328 1 32.78 251 GLU B CA 1
ATOM 4090 C C . GLU B 1 251 ? -19.172 -20.844 -24.656 1 32.78 251 GLU B C 1
ATOM 4092 O O . GLU B 1 251 ? -18.812 -19.656 -24.703 1 32.78 251 GLU B O 1
#

Radius of gyration: 27.8 Å; Cα contacts (8 Å, |Δi|>4): 492; chains: 2; bounding box: 52×121×95 Å

Sequence (502 aa):
MSSKHPSRTHTQSAHTRPLLSEVSKVTIIPFSLLWWTNETLNIWSHIAGFVVFFGLFLYDVNVVYYKYQATENDAVVASFVLLCFMTCMILSSLYHTLNCRSEESCRKWLSYDIFGISASFFAIFLSGIYYGFWCPEEWEWARVTLFTGWAVSGLLPTIHWTLLHGGVSTGIVQVFLPRILMMYAISGTAVVVYVWKIPERYFPGRFDFIGSSHQLWHLIIVAALVYWHQTGLEYAYYRMVFGCSGISAKEMSSKHPSRTHTQSAHTRPLLSEVSKVTIIPFSLLWWTNETLNIWSHIAGFVVFFGLFLYDVNVVYYKYQATENDAVVASFVLLCFMTCMILSSLYHTLNCRSEESCRKWLSYDIFGISASFFAIFLSGIYYGFWCPEEWEWARVTLFTGWAVSGLLPTIHWTLLHGGVSTGIVQVFLPRILMMYAISGTAVVVYVWKIPERYFPGRFDFIGSSHQLWHLIIVAALVYWHQTGLEYAYYRMVFGCSGISAKE

Solvent-accessible surface area (backbone atoms only — not comparable to full-atom values): 26737 Å² total; per-residue (Å²): 137,81,80,74,75,79,78,80,77,77,76,76,79,76,80,74,77,70,82,66,66,77,66,68,79,55,70,70,57,86,55,39,71,71,40,93,39,44,50,25,55,45,27,50,53,22,50,50,45,26,52,52,38,52,51,50,48,52,44,38,70,71,42,48,40,67,73,49,65,52,50,72,66,53,50,52,51,54,48,50,37,38,51,27,47,32,44,21,22,50,30,42,24,46,22,54,63,58,46,66,75,37,72,67,48,29,51,52,33,46,52,44,23,51,46,17,50,47,42,32,52,48,33,51,52,52,47,47,49,50,68,71,34,64,43,78,92,36,47,75,50,48,58,54,36,50,53,52,15,57,59,50,18,50,50,60,34,50,50,51,52,34,55,75,55,70,30,74,84,22,59,58,39,57,61,46,49,59,54,52,51,48,50,49,51,44,52,49,49,28,49,50,26,46,76,56,32,41,48,36,67,82,40,71,81,71,23,64,57,60,69,21,15,64,50,49,26,49,53,40,50,48,50,42,52,51,50,51,51,50,48,52,50,50,47,43,48,46,44,65,75,44,46,71,66,51,47,61,60,73,122,139,84,81,76,75,79,79,81,77,76,77,77,78,75,77,74,76,70,85,65,68,79,66,67,79,53,70,70,55,86,57,37,71,71,39,92,39,45,48,25,54,44,26,50,52,21,50,52,45,26,51,51,37,50,50,50,47,52,44,37,70,72,43,46,38,66,73,49,66,52,50,73,66,51,50,51,52,53,48,50,35,39,49,25,46,30,45,22,21,50,32,42,22,46,21,53,62,60,46,65,76,37,72,68,49,29,52,50,32,47,51,45,23,52,46,18,50,49,42,32,52,50,31,52,52,51,46,48,49,50,69,72,34,65,44,78,92,36,47,75,50,47,58,54,36,50,51,50,13,56,60,49,19,51,49,59,34,50,51,50,52,33,55,75,57,69,29,76,82,23,59,56,39,56,60,47,46,57,52,53,52,48,48,51,50,44,50,50,51,27,49,50,26,46,75,58,31,42,47,36,67,82,40,71,79,70,22,65,56,60,70,22,16,65,50,48,25,49,54,40,49,49,50,42,53,49,48,50,52,50,50,52,52,51,48,45,48,45,44,66,75,43,46,71,66,50,47,62,61,74,123

Foldseek 3Di:
DPPPPPPPPPPPPPPPVDPPPVLPVLPPLVCVCPPPDPLVVQLVVLVVQLVVLVVVLVCCVPPVCVPVVDDPVRNVLSNQLSVLSNQLSVLSNVLSSQADNDPVSNVVSVVSNVVSVVSNVVSVVVVVLCVVQVDPVRVVCSVVVVLVVVLVVVPVVLVVVQVVLPHCPFDVNVPCVVLNVVLSVLSVVLSCLQVCFPPCNVVPPPPPPPPTSVVVSVVSVVVSVVSVVVSVVVVVVCCVVQNPPSSPPPD/DPPPPPPPPPPPPPPPVDPPPVLPVLPPLVCVCPPPDPLVVQLVVLVVQLVVLVVVLVCCVPPVCVPVVDDPVRNVLSNQLSVLSNQLSVLSSCLSSQPDNDPVSNVVSVVSNVVSVVSNVVSVLVVVLCVVQVDPVRVVCSVVVVLVVVLVVVPVVLVVVQVVLPHCPFDVNVPQVVLNVVLSVLSVVLSCLQVCFPPCNVVPPPPPPPPTSVVVSVVSVVVSVVSVVVSVVVVVVCCVVQNPPSSPPPD

Secondary structure (DSSP, 8-state):
------------------TTGGGSTTS-SGGGGTS--HHHHHHHHHHHHHHHHHHHHHHIIIIIHHHTT--HHHHHHHHHHHHHHHHHHHHHHHHHHH-SS-HHHHHHHHHHHHHHHHHHHHHHHHHHHHHHT-SGGGHHHHHHHHHHHHHHHTHHHHHHHHHHTTSTTSHHHHHHHHHHHHHHHHHHHHHHHHHTTTTTTTSTTTSSSSS-HHHHHHHHHHHHHHHHHHHHHHHHHHHHHHTTTTT----/------------------TTGGGSTTS--GGGGTS--HHHHHHHHHHHHHHHHHHHHHHIIIIIHHHTT--HHHHHHHHHHHHHHHHHHHHHHHHHHHTTS-HHHHHHHHHHHHHHHHHHHHHHHHHHHHHHT-SGGGHHHHHHHHHHHHHHHTHHHHHHHHHHTTSTTSHHHHHHHHHHHHHHHHHHHHHHHHHTTTTTTTSTTTSSSSS-HHHHHHHHHHHHHHHHHHHHHHHHHHHHHHTTTTTS---

InterPro domains:
  IPR004254 AdipoR/Haemolysin-III-related [PF03006] (35-141)
  IPR004254 AdipoR/Haemolysin-III-related [PTHR20855] (32-140)